Protein AF-0000000068150996 (afdb_homodimer)

pLDDT: mean 96.33, std 5.14, range [52.41, 98.94]

Secondary structure (DSSP, 8-state):
---PPPPHHHHHHHHHTTT-SEETT--SPPP-BHHHHHTT--HHHHHHHHT-B-S---TT--HHHHHHHHTTSSS--GGGEEEESSHHHHHHHHHHHH--TT-EEEEEES--HHHHHHHHHHSSEEEEEE--GGGTT---HHHHHHH--TTEEEEEEESS-TTT-----HHHHHHHHHHHHHHT-EEEEE-TTTT--SSGGGPPPPHHHHSTTEEEEEESSSTT--GGG--EEEEES-HHHHHHHHHHHTTTTSS--HHHHHHHHHHHHTHHHHHHHHHHHHHHHHHHHHHHHHHTTTTEE----SSSSEEEEEE-SSS-HHHHHHHHHHHH-EE-EEGGGG--SSS---SSEEEEE--STTHHHHHHHHHHHHHHHHH-/---PPPPHHHHHHHHHTTT-SEETT--SPPP-BHHHHHTT--HHHHHHHHT-B-S---TT--HHHHHHHHTTSSS--GGGEEEESSHHHHHHHHHHHH--TT-EEEEEES--HHHHHHHHHHSSEEEEEE--GGGTT---HHHHHHH--TTEEEEEEESS-TTT-----HHHHHHHHHHHHHHT-EEEEE-TTTT--SSGGGPPPPHHHHSTTEEEEEESSSTT--GGG--EEEEES-HHHHHHHHHHHTTTTSS--HHHHHHHHHHHHTHHHHHHHHHHHHHHHHHHHHHHHHHTTTTEE----SSSSEEEEEE-SSS-HHHHHHHHHHHH-EE-EEGGGG--SSS---SSEEEEE--STTHHHHHHHHHHHHHHHHH-

InterPro domains:
  IPR004839 Aminotransferase, class I/classII, large domain [PF00155] (52-358)
  IPR015421 Pyridoxal phosphate-dependent transferase, major domain [G3DSA:3.40.640.10] (55-272)
  IPR015422 Pyridoxal phosphate-dependent transferase, small domain [G3DSA:3.90.1150.10] (22-368)
  IPR015424 Pyridoxal phosphate-dependent transferase [SSF53383] (42-375)

Organism: Rhizobium meliloti (strain 1021) (NCBI:txid266834)

Sequence (760 aa):
MTTLPAFRLETHFSRWEFTARHHMTASDSETMSMAELLSLADEADRDAWERLTLGYTETHGAPALRKAIAATYEGLEPEDILCFAGAEEGLYCAMLALLGPEDHAIVTVPNYQSMETLPVTIAASVSGVALRPENNWQLDIADVQSALQPNTKLIAVNFPNNPTGAVAEPSVFRALAALCAERGIHLFSDEVYRGLERDEEKRLPQAAELFDRGISLNVMSKAYGLPGLRIGWIACRDHALLQRMEGMKHYLSICNSRPSEVLATIALKSRHRILERNRALCTRNLEKLGAFFAEFADLYEWQAPDGGCVGFARYHGPGSVEEHCRRLVEESGVLLLPSSLFVSDLLPVAQDRFRVGFGRRNIEEGLEAWRNHLRRARVRMTTLPAFRLETHFSRWEFTARHHMTASDSETMSMAELLSLADEADRDAWERLTLGYTETHGAPALRKAIAATYEGLEPEDILCFAGAEEGLYCAMLALLGPEDHAIVTVPNYQSMETLPVTIAASVSGVALRPENNWQLDIADVQSALQPNTKLIAVNFPNNPTGAVAEPSVFRALAALCAERGIHLFSDEVYRGLERDEEKRLPQAAELFDRGISLNVMSKAYGLPGLRIGWIACRDHALLQRMEGMKHYLSICNSRPSEVLATIALKSRHRILERNRALCTRNLEKLGAFFAEFADLYEWQAPDGGCVGFARYHGPGSVEEHCRRLVEESGVLLLPSSLFVSDLLPVAQDRFRVGFGRRNIEEGLEAWRNHLRRARVR

Foldseek 3Di:
DDDFDDQLVVVQCVVQVVLFPAEQADQAFAADDLVVLLVLFDPVLVVCLVPPDFDDDALQAHQLLLQLVQVVAPPAHSLQKRKDLALLLVLLLLLVLQAAAAAEEEEEPLARPSNARSNPVGYVYYAYFYQDVVVLREGDVVSVVVRDDLRHAEYEYEPVGVAALAFYAQVSVLVVLVVCQVSVHAYHYEDAFQLQFLDPNSRHHQQQRRDQRYKYKYGCCHLLVCSVLSMIMIGGNPSVSVVSSSVVCVVPVSHGGRSSSSSSSSCSVVVVVSNVVQNVQLVVLLVVVVVLCVVVVVFKDDDDRRGGFKRKIFGPDPDWPVVVQVCLSNPQSQHWAFCVSRADPRDGDDRRIIMGGRNYNPVVVNSVSVVVVVVVVVVD/DDDFDDQLVVVQCVVQVVLFPAEQADQAFAADDLVVLLVLFDPVLVVCLVPPDFDDDALQAHQLLLQLVQVVAPPAHSLQKRKDLALLLVLLLLLVLQAAAAAEEEEEPLARPSNARSNPVGYVYYAYQYQDVVVLREGDVVSVVVRDDLRHAEYEYEPVGVAALAFYAQVSVLVVLVVCQVSVHAYHYEDAFQLQFLDPNSRHHQQQRRDQRYKYKYGCCHLLVCSVLSMIMIGHNPSVSVVSSSVVCVVPVSHGGRSSSSSSSSCSVVVVVSNVVQNVQLVVLLVVVVVLCVVVVVFKDDDDRRGGFKRKIFGPDPDWPVVVQVCLSNPQSQHWAFCVSRADPRDGDDRRIIMGGRNHNPVVVNSVSVVVVVVVVVVD

Structure (mmCIF, N/CA/C/O backbone):
data_AF-0000000068150996-model_v1
#
loop_
_entity.id
_entity.type
_entity.pdbx_description
1 polymer Aminotransferase
#
loop_
_atom_site.group_PDB
_atom_site.id
_atom_site.type_symbol
_atom_site.label_atom_id
_atom_site.label_alt_id
_atom_site.label_comp_id
_atom_site.label_asym_id
_atom_site.label_entity_id
_atom_site.label_seq_id
_atom_site.pdbx_PDB_ins_code
_atom_site.Cartn_x
_atom_site.Cartn_y
_atom_site.Cartn_z
_atom_site.occupancy
_atom_site.B_iso_or_equiv
_atom_site.auth_seq_id
_atom_site.auth_comp_id
_atom_site.auth_asym_id
_atom_site.auth_atom_id
_atom_site.pdbx_PDB_model_num
ATOM 1 N N . MET A 1 1 ? 17.938 2.342 -7.613 1 52.41 1 MET A N 1
ATOM 2 C CA . MET A 1 1 ? 16.906 2.834 -6.699 1 52.41 1 MET A CA 1
ATOM 3 C C . MET A 1 1 ? 17.422 2.879 -5.266 1 52.41 1 MET A C 1
ATOM 5 O O . MET A 1 1 ? 17.891 1.867 -4.742 1 52.41 1 MET A O 1
ATOM 9 N N . THR A 1 2 ? 17.891 4.109 -4.828 1 56.44 2 THR A N 1
ATOM 10 C CA . THR A 1 2 ? 18.594 4.406 -3.584 1 56.44 2 THR A CA 1
ATOM 11 C C . THR A 1 2 ? 17.688 4.191 -2.383 1 56.44 2 THR A C 1
ATOM 13 O O . THR A 1 2 ? 16.469 4.289 -2.502 1 56.44 2 THR A O 1
ATOM 16 N N . THR A 1 3 ? 18.141 3.527 -1.452 1 69.75 3 THR A N 1
ATOM 17 C CA . THR A 1 3 ? 17.547 3.389 -0.133 1 69.75 3 THR A CA 1
ATOM 18 C C . THR A 1 3 ? 17.125 4.75 0.421 1 69.75 3 THR A C 1
ATOM 20 O O . THR A 1 3 ? 17.922 5.699 0.395 1 69.75 3 THR A O 1
ATOM 23 N N . LEU A 1 4 ? 15.852 5.008 0.543 1 82.94 4 LEU A N 1
ATOM 24 C CA . LEU A 1 4 ? 15.328 6.23 1.143 1 82.94 4 LEU A CA 1
ATOM 25 C C . LEU A 1 4 ? 15.719 6.328 2.613 1 82.94 4 LEU A C 1
ATOM 27 O O . LEU A 1 4 ? 15.82 5.309 3.301 1 82.94 4 LEU A O 1
ATOM 31 N N . PRO A 1 5 ? 16.047 7.527 3.074 1 84.38 5 PRO A N 1
ATOM 32 C CA . PRO A 1 5 ? 16.391 7.672 4.492 1 84.38 5 PRO A CA 1
ATOM 33 C C . PRO A 1 5 ? 15.242 7.266 5.418 1 84.38 5 PRO A C 1
ATOM 35 O O . PRO A 1 5 ? 14.078 7.266 5.004 1 84.38 5 PRO A O 1
ATOM 38 N N . ALA A 1 6 ? 15.562 7.035 6.672 1 84.19 6 ALA A N 1
ATOM 39 C CA . ALA A 1 6 ? 14.578 6.68 7.688 1 84.19 6 ALA A CA 1
ATOM 40 C C . ALA A 1 6 ? 13.633 7.844 7.969 1 84.19 6 ALA A C 1
ATOM 42 O O . ALA A 1 6 ? 14.031 9.008 7.895 1 84.19 6 ALA A O 1
ATOM 43 N N . PHE A 1 7 ? 12.414 7.488 8.227 1 85.06 7 PHE A N 1
ATOM 44 C CA . PHE A 1 7 ? 11.461 8.5 8.664 1 85.06 7 PHE A CA 1
ATOM 45 C C . PHE A 1 7 ? 11.75 8.938 10.094 1 85.06 7 PHE A C 1
ATOM 47 O O . PHE A 1 7 ? 11.664 8.133 11.023 1 85.06 7 PHE A O 1
ATOM 54 N N . ARG A 1 8 ? 11.992 10.164 10.273 1 83.69 8 ARG A N 1
ATOM 55 C CA . ARG A 1 8 ? 12.406 10.703 11.562 1 83.69 8 ARG A CA 1
ATOM 56 C C . ARG A 1 8 ? 11.312 10.516 12.609 1 83.69 8 ARG A C 1
ATOM 58 O O . ARG A 1 8 ? 11.602 10.195 13.766 1 83.69 8 ARG A O 1
ATOM 65 N N . LEU A 1 9 ? 10.078 10.742 12.227 1 83.06 9 LEU A N 1
ATOM 66 C CA . LEU A 1 9 ? 8.961 10.609 13.156 1 83.06 9 LEU A CA 1
ATOM 67 C C . LEU A 1 9 ? 8.883 9.195 13.719 1 83.06 9 LEU A C 1
ATOM 69 O O . LEU A 1 9 ? 8.664 9.008 14.914 1 83.06 9 LEU A O 1
ATOM 73 N N . GLU A 1 10 ? 9.07 8.258 12.836 1 82.19 10 GLU A N 1
ATOM 74 C CA . GLU A 1 10 ? 8.977 6.867 13.273 1 82.19 10 GLU A CA 1
ATOM 75 C C . GLU A 1 10 ? 10.117 6.508 14.219 1 82.19 10 GLU A C 1
ATOM 77 O O . GLU A 1 10 ? 9.914 5.777 15.195 1 82.19 10 GLU A O 1
ATOM 82 N N . THR A 1 11 ? 11.281 6.984 13.938 1 82.56 11 THR A N 1
ATOM 83 C CA . THR A 1 11 ? 12.414 6.781 14.828 1 82.56 11 THR A CA 1
ATOM 84 C C . THR A 1 11 ? 12.156 7.41 16.188 1 82.56 11 THR A C 1
ATOM 86 O O . THR A 1 11 ? 12.477 6.824 17.219 1 82.56 11 THR A O 1
ATOM 89 N N . HIS A 1 12 ? 11.57 8.531 16.141 1 87.5 12 HIS A N 1
ATOM 90 C CA . HIS A 1 12 ? 11.242 9.25 17.359 1 87.5 12 HIS A CA 1
ATOM 91 C C . HIS A 1 12 ? 10.227 8.484 18.203 1 87.5 12 HIS A C 1
ATOM 93 O O . HIS A 1 12 ? 10.398 8.336 19.422 1 87.5 12 HIS A O 1
ATOM 99 N N . PHE A 1 13 ? 9.195 7.941 17.594 1 86.19 13 PHE A N 1
ATOM 100 C CA . PHE A 1 13 ? 8.164 7.191 18.297 1 86.19 13 PHE A CA 1
ATOM 101 C C . PHE A 1 13 ? 8.734 5.898 18.859 1 86.19 13 PHE A C 1
ATOM 103 O O . PHE A 1 13 ? 8.398 5.512 19.984 1 86.19 13 PHE A O 1
ATOM 110 N N . SER A 1 14 ? 9.539 5.242 18.109 1 83.06 14 SER A N 1
ATOM 111 C CA . SER A 1 14 ? 10.148 4.004 18.578 1 83.06 14 SER A CA 1
ATOM 112 C C . SER A 1 14 ? 11 4.238 19.812 1 83.06 14 SER A C 1
ATOM 114 O O . SER A 1 14 ? 11 3.416 20.734 1 83.06 14 SER A O 1
ATOM 116 N N . ARG A 1 15 ? 11.625 5.367 19.953 1 82.62 15 ARG A N 1
ATOM 117 C CA . ARG A 1 15 ? 12.508 5.711 21.062 1 82.62 15 ARG A CA 1
ATOM 118 C C . ARG A 1 15 ? 11.719 5.883 22.359 1 82.62 15 ARG A C 1
ATOM 120 O O . ARG A 1 15 ? 12.195 5.508 23.422 1 82.62 15 ARG A O 1
ATOM 127 N N . TRP A 1 16 ? 10.492 6.301 22.156 1 84.88 16 TRP A N 1
ATOM 128 C CA . TRP A 1 16 ? 9.797 6.738 23.359 1 84.88 16 TRP A CA 1
ATOM 129 C C . TRP A 1 16 ? 8.586 5.855 23.641 1 84.88 16 TRP A C 1
ATOM 131 O O . TRP A 1 16 ? 7.781 6.16 24.516 1 84.88 16 TRP A O 1
ATOM 141 N N . GLU A 1 17 ? 8.438 4.836 22.844 1 81.44 17 GLU A N 1
ATOM 142 C CA . GLU A 1 17 ? 7.262 3.969 22.859 1 81.44 17 GLU A CA 1
ATOM 143 C C . GLU A 1 17 ? 6.949 3.488 24.266 1 81.44 17 GLU A C 1
ATOM 145 O O . GLU A 1 17 ? 5.785 3.436 24.672 1 81.44 17 GLU A O 1
ATOM 150 N N . PHE A 1 18 ? 7.898 3.291 25.078 1 79.06 18 PHE A N 1
ATOM 151 C CA . PHE A 1 18 ? 7.656 2.678 26.391 1 79.06 18 PHE A CA 1
ATOM 152 C C . PHE A 1 18 ? 7.574 3.74 27.469 1 79.06 18 PHE A C 1
ATOM 154 O O . PHE A 1 18 ? 7.109 3.463 28.578 1 79.06 18 PHE A O 1
ATOM 161 N N . THR A 1 19 ? 7.898 4.945 27.125 1 86.12 19 THR A N 1
ATOM 162 C CA . THR A 1 19 ? 7.93 6.008 28.125 1 86.12 19 THR A CA 1
ATOM 163 C C . THR A 1 19 ? 6.746 6.957 27.938 1 86.12 19 THR A C 1
ATOM 165 O O . THR A 1 19 ? 6.281 7.566 28.906 1 86.12 19 THR A O 1
ATOM 168 N N . ALA A 1 20 ? 6.324 7.055 26.828 1 89.81 20 ALA A N 1
ATOM 169 C CA . ALA A 1 20 ? 5.266 8.008 26.5 1 89.81 20 ALA A CA 1
ATOM 170 C C . ALA A 1 20 ? 3.918 7.527 27.031 1 89.81 20 ALA A C 1
ATOM 172 O O . ALA A 1 20 ? 3.463 6.434 26.688 1 89.81 20 ALA A O 1
ATOM 173 N N . ARG A 1 21 ? 3.35 8.359 27.984 1 91.19 21 ARG A N 1
ATOM 174 C CA . ARG A 1 21 ? 2.031 8.062 28.531 1 91.19 21 ARG A CA 1
ATOM 175 C C . ARG A 1 21 ? 0.966 8.969 27.922 1 91.19 21 ARG A C 1
ATOM 177 O O . ARG A 1 21 ? -0.193 8.57 27.797 1 91.19 21 ARG A O 1
ATOM 184 N N . HIS A 1 22 ? 1.398 10.133 27.531 1 94.94 22 HIS A N 1
ATOM 185 C CA . HIS A 1 22 ? 0.528 11.148 26.953 1 94.94 22 HIS A CA 1
ATOM 186 C C . HIS A 1 22 ? 1.044 11.609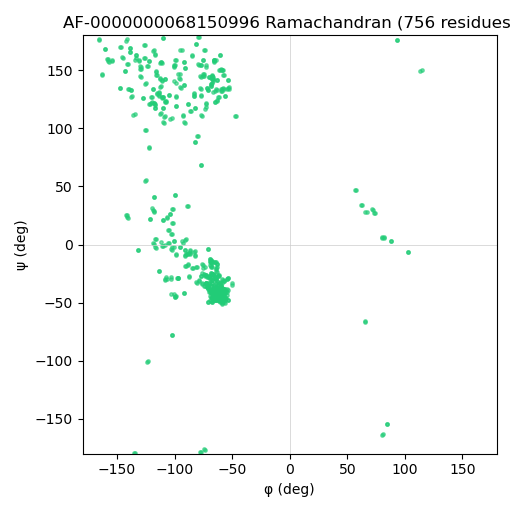 25.594 1 94.94 22 HIS A C 1
ATOM 188 O O . HIS A 1 22 ? 1.904 12.492 25.516 1 94.94 22 HIS A O 1
ATOM 194 N N . HIS A 1 23 ? 0.429 11.023 24.578 1 92.62 23 HIS A N 1
ATOM 195 C CA . HIS A 1 23 ? 0.836 11.336 23.203 1 92.62 23 HIS A CA 1
ATOM 196 C C . HIS A 1 23 ? 0.172 12.625 22.719 1 92.62 23 HIS A C 1
ATOM 198 O O . HIS A 1 23 ? -0.875 12.57 22.062 1 92.62 23 HIS A O 1
ATOM 204 N N . MET A 1 24 ? 0.804 13.656 22.984 1 96.25 24 MET A N 1
ATOM 205 C CA . MET A 1 24 ? 0.28 14.938 22.516 1 96.25 24 MET A CA 1
ATOM 206 C C . MET A 1 24 ? 0.791 15.266 21.125 1 96.25 24 MET A C 1
ATOM 208 O O . MET A 1 24 ? 1.068 16.422 20.812 1 96.25 24 MET A O 1
ATOM 212 N N . THR A 1 25 ? 0.996 14.188 20.297 1 95.12 25 THR A N 1
ATOM 213 C CA . THR A 1 25 ? 1.665 14.344 19.016 1 95.12 25 THR A CA 1
ATOM 214 C C . THR A 1 25 ? 0.722 14 17.859 1 95.12 25 THR A C 1
ATOM 216 O O . THR A 1 25 ? 1.092 14.109 16.688 1 95.12 25 THR A O 1
ATOM 219 N N . ALA A 1 26 ? -0.507 13.57 18.156 1 93.75 26 ALA A N 1
ATOM 220 C CA . ALA A 1 26 ? -1.388 13.016 17.125 1 93.75 26 ALA A CA 1
ATOM 221 C C . ALA A 1 26 ? -1.604 14.023 15.992 1 93.75 26 ALA A C 1
ATOM 223 O O . ALA A 1 26 ? -1.808 15.211 16.25 1 93.75 26 ALA A O 1
ATOM 224 N N . SER A 1 27 ? -1.477 13.461 14.758 1 96.31 27 SER A N 1
ATOM 225 C CA . SER A 1 27 ? -1.702 14.305 13.586 1 96.31 27 SER A CA 1
ATOM 226 C C . SER A 1 27 ? -3.047 14 12.938 1 96.31 27 SER A C 1
ATOM 228 O O . SER A 1 27 ? -3.355 14.516 11.859 1 96.31 27 SER A O 1
ATOM 230 N N . ASP A 1 28 ? -3.826 13.086 13.484 1 97.44 28 ASP A N 1
ATOM 231 C CA . ASP A 1 28 ? -5.16 12.742 12.992 1 97.44 28 ASP A CA 1
ATOM 232 C C . ASP A 1 28 ? -6.234 13.172 13.992 1 97.44 28 ASP A C 1
ATOM 234 O O . ASP A 1 28 ? -5.953 13.344 15.18 1 97.44 28 ASP A O 1
ATOM 238 N N . SER A 1 29 ? -7.441 13.344 13.469 1 98.12 29 SER A N 1
ATOM 239 C CA . SER A 1 29 ? -8.594 13.656 14.305 1 98.12 29 SER A CA 1
ATOM 240 C C . SER A 1 29 ? -9.062 12.43 15.086 1 98.12 29 SER A C 1
ATOM 242 O O . SER A 1 29 ? -8.633 11.305 14.797 1 98.12 29 SER A O 1
ATOM 244 N N . GLU A 1 30 ? -9.891 12.672 16.016 1 97.81 30 GLU A N 1
ATOM 245 C CA . GLU A 1 30 ? -10.461 11.617 16.844 1 97.81 30 GLU A CA 1
ATOM 246 C C . GLU A 1 30 ? -11.148 10.555 16 1 97.81 30 GLU A C 1
ATOM 248 O O . GLU A 1 30 ? -11.992 10.875 15.156 1 97.81 30 GLU A O 1
ATOM 253 N N . THR A 1 31 ? -10.766 9.352 16.25 1 98.12 31 THR A N 1
ATOM 254 C CA . THR A 1 31 ? -11.305 8.242 15.469 1 98.12 31 THR A CA 1
ATOM 255 C C . THR A 1 31 ? -12.68 7.836 15.992 1 98.12 31 THR A C 1
ATOM 257 O O . THR A 1 31 ? -13.219 8.469 16.906 1 98.12 31 THR A O 1
ATOM 260 N N . MET A 1 32 ? -13.328 6.973 15.305 1 98.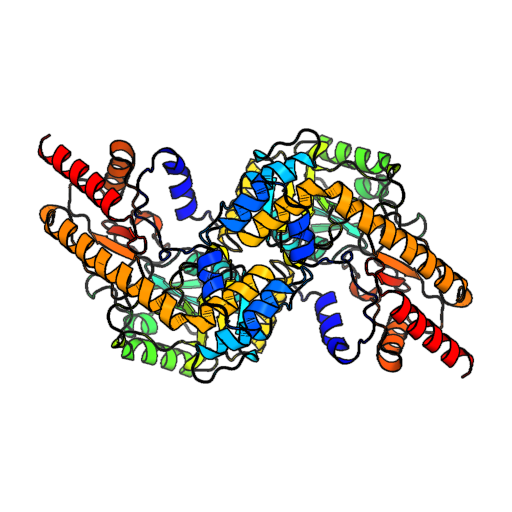25 32 MET A N 1
ATOM 261 C CA . MET A 1 32 ? -14.594 6.395 15.742 1 98.25 32 MET A CA 1
ATOM 262 C C . MET A 1 32 ? -14.594 4.883 15.555 1 98.25 32 MET A C 1
ATOM 264 O O . MET A 1 32 ? -13.703 4.328 14.906 1 98.25 32 MET A O 1
ATOM 268 N N . SER A 1 33 ? -15.508 4.23 16.203 1 98.5 33 SER A N 1
ATOM 269 C CA . SER A 1 33 ? -15.656 2.787 16.047 1 98.5 33 SER A CA 1
ATOM 270 C C . SER A 1 33 ? -16.266 2.439 14.68 1 98.5 33 SER A C 1
ATOM 272 O O . SER A 1 33 ? -16.938 3.268 14.07 1 98.5 33 SER A O 1
ATOM 274 N N . MET A 1 34 ? -15.945 1.271 14.227 1 98.62 34 MET A N 1
ATOM 275 C CA . MET A 1 34 ? -16.562 0.798 13 1 98.62 34 MET A CA 1
ATOM 276 C C . MET A 1 34 ? -18.078 0.796 13.117 1 98.62 34 MET A C 1
ATOM 278 O O . MET A 1 34 ? -18.781 1.158 12.172 1 98.62 34 MET A O 1
ATOM 282 N N . ALA A 1 35 ? -18.594 0.431 14.273 1 98.38 35 ALA A N 1
ATOM 283 C CA . ALA A 1 35 ? -20.031 0.411 14.516 1 98.38 35 ALA A CA 1
ATOM 284 C C . ALA A 1 35 ? -20.625 1.806 14.375 1 98.38 35 ALA A C 1
ATOM 286 O O . ALA A 1 35 ? -21.719 1.969 13.797 1 98.38 35 ALA A O 1
ATOM 287 N N . GLU A 1 36 ? -19.969 2.799 14.93 1 98.56 36 GLU A N 1
ATOM 288 C CA . GLU A 1 36 ? -20.422 4.184 14.812 1 98.56 36 GLU A CA 1
ATOM 289 C C . GLU A 1 36 ? -20.484 4.617 13.352 1 98.56 36 GLU A C 1
ATOM 291 O O . GLU A 1 36 ? -21.438 5.25 12.922 1 98.56 36 GLU A O 1
ATOM 296 N N . LEU A 1 37 ? -19.469 4.301 12.594 1 98.81 37 LEU A N 1
ATOM 297 C CA . LEU A 1 37 ? -19.453 4.68 11.188 1 98.81 37 LEU A CA 1
ATOM 298 C C . LEU A 1 37 ? -20.562 3.977 10.422 1 98.81 37 LEU A C 1
ATOM 300 O O . LEU A 1 37 ? -21.25 4.598 9.602 1 98.81 37 LEU A O 1
ATOM 304 N N . LEU A 1 38 ? -20.719 2.67 10.703 1 98.62 38 LEU A N 1
ATOM 305 C CA . LEU A 1 38 ? -21.734 1.884 10.016 1 98.62 38 LEU A CA 1
ATOM 306 C C . LEU A 1 38 ? -23.125 2.418 10.305 1 98.62 38 LEU A C 1
ATOM 308 O O . LEU A 1 38 ? -24.031 2.291 9.477 1 98.62 38 LEU A O 1
ATOM 312 N N . SER A 1 39 ? -23.312 3.049 11.445 1 98.56 39 SER A N 1
ATOM 313 C CA . SER A 1 39 ? -24.609 3.613 11.805 1 98.56 39 SER A CA 1
ATOM 314 C C . SER A 1 39 ? -24.969 4.793 10.914 1 98.56 39 SER A C 1
ATOM 316 O O . SER A 1 39 ? -26.125 5.211 10.867 1 98.56 39 SER A O 1
ATOM 318 N N . LEU A 1 40 ? -23.984 5.336 10.172 1 98.56 40 LEU A N 1
ATOM 319 C CA . LEU A 1 40 ? -24.219 6.473 9.281 1 98.56 40 LEU A CA 1
ATOM 320 C C . LEU A 1 40 ? -24.594 5.996 7.883 1 98.56 40 LEU A C 1
ATOM 322 O O . LEU A 1 40 ? -24.922 6.809 7.016 1 98.56 40 LEU A O 1
ATOM 326 N N . ALA A 1 41 ? -24.562 4.707 7.637 1 98.5 41 ALA A N 1
ATOM 327 C CA . ALA A 1 41 ? -24.766 4.148 6.305 1 98.5 41 ALA A CA 1
ATOM 328 C C . ALA A 1 41 ? -26.203 4.352 5.836 1 98.5 41 ALA A C 1
ATOM 330 O O . ALA A 1 41 ? -27.141 4.18 6.609 1 98.5 41 ALA A O 1
ATOM 331 N N . ASP A 1 42 ? -26.406 4.75 4.613 1 98.12 42 ASP A N 1
ATOM 332 C CA . ASP A 1 42 ? -27.734 4.68 4.02 1 98.12 42 ASP A CA 1
ATOM 333 C C . ASP A 1 42 ? -28.078 3.252 3.607 1 98.12 42 ASP A C 1
ATOM 335 O O . ASP A 1 42 ? -27.281 2.33 3.828 1 98.12 42 ASP A O 1
ATOM 339 N N . GLU A 1 43 ? -29.203 3.035 3.043 1 97.75 43 GLU A N 1
ATOM 340 C CA . GLU A 1 43 ? -29.688 1.689 2.75 1 97.75 43 GLU A CA 1
ATOM 341 C C . GLU A 1 43 ? -28.797 0.992 1.724 1 97.75 43 GLU A C 1
ATOM 343 O O . GLU A 1 43 ? -28.469 -0.188 1.877 1 97.75 43 GLU A O 1
ATOM 348 N N . ALA A 1 44 ? -28.422 1.708 0.717 1 97.31 44 ALA A N 1
ATOM 349 C CA . ALA A 1 44 ? -27.594 1.136 -0.339 1 97.31 44 ALA A CA 1
ATOM 350 C C . ALA A 1 44 ? -26.234 0.719 0.2 1 97.31 44 ALA A C 1
ATOM 352 O O . ALA A 1 44 ? -25.719 -0.341 -0.158 1 97.31 44 ALA A O 1
ATOM 353 N N . ASP A 1 45 ? -25.656 1.533 1.052 1 97.38 45 ASP A N 1
ATOM 354 C CA . ASP A 1 45 ? -24.344 1.243 1.614 1 97.38 45 ASP A CA 1
ATOM 355 C C . ASP A 1 45 ? -24.422 0.084 2.605 1 97.38 45 ASP A C 1
ATOM 357 O O . ASP A 1 45 ? -23.469 -0.705 2.713 1 97.38 45 ASP A O 1
ATOM 361 N N . ARG A 1 46 ? -25.484 0.025 3.357 1 97.62 46 ARG A N 1
ATOM 362 C CA . ARG A 1 46 ? -25.688 -1.097 4.27 1 97.62 46 ARG A CA 1
ATOM 363 C C . ARG A 1 46 ? -25.766 -2.414 3.506 1 97.62 46 ARG A C 1
ATOM 365 O O . ARG A 1 46 ? -25.172 -3.412 3.92 1 97.62 46 ARG A O 1
ATOM 372 N N . ASP A 1 47 ? -26.531 -2.385 2.469 1 97.88 47 ASP A N 1
ATOM 373 C CA . ASP A 1 47 ? -26.641 -3.572 1.628 1 97.88 47 ASP A CA 1
ATOM 374 C C . ASP A 1 47 ? -25.281 -3.967 1.055 1 97.88 47 ASP A C 1
ATOM 376 O O . ASP A 1 47 ? -24.922 -5.148 1.041 1 97.88 47 ASP A O 1
ATOM 380 N N . ALA A 1 48 ? -24.531 -2.982 0.564 1 97.5 48 ALA A N 1
ATOM 381 C CA . ALA A 1 48 ? -23.188 -3.227 0.033 1 97.5 48 ALA A CA 1
ATOM 382 C C . ALA A 1 48 ? -22.281 -3.844 1.094 1 97.5 48 ALA A C 1
ATOM 384 O O . ALA A 1 48 ? -21.484 -4.73 0.793 1 97.5 48 ALA A O 1
ATOM 385 N N . TRP A 1 49 ? -22.422 -3.352 2.311 1 98.25 49 TRP A N 1
ATOM 386 C CA . TRP A 1 49 ? -21.609 -3.852 3.42 1 98.25 49 TRP A CA 1
ATOM 387 C C . TRP A 1 49 ? -21.984 -5.293 3.758 1 98.25 49 TRP A C 1
ATOM 389 O O . TRP A 1 49 ? -21.109 -6.148 3.906 1 98.25 49 TRP A O 1
ATOM 399 N N . GLU A 1 50 ? -23.234 -5.566 3.848 1 97.44 50 GLU A N 1
ATOM 400 C CA . GLU A 1 50 ? -23.734 -6.871 4.273 1 97.44 50 GLU A CA 1
ATOM 401 C C . GLU A 1 50 ? -23.453 -7.938 3.217 1 97.44 50 GLU A C 1
ATOM 403 O O . GLU A 1 50 ? -23.266 -9.109 3.545 1 97.44 50 GLU A O 1
ATOM 408 N N . ARG A 1 51 ? -23.359 -7.559 1.983 1 97.56 51 ARG A N 1
ATOM 409 C CA . ARG A 1 51 ? -23.203 -8.516 0.892 1 97.56 51 ARG A CA 1
ATOM 410 C C . ARG A 1 51 ? -21.766 -8.5 0.366 1 97.56 51 ARG A C 1
ATOM 412 O O . ARG A 1 51 ? -21.469 -9.094 -0.672 1 97.56 51 ARG A O 1
ATOM 419 N N . LEU A 1 52 ? -20.969 -7.898 1.086 1 97.94 52 LEU A N 1
ATOM 420 C CA . LEU A 1 52 ? -19.594 -7.676 0.651 1 97.94 52 LEU A CA 1
ATOM 421 C C . LEU A 1 52 ? -18.859 -9 0.438 1 97.94 52 LEU A C 1
ATOM 423 O O . LEU A 1 52 ? -18.922 -9.891 1.288 1 97.94 52 LEU A O 1
ATOM 427 N N . THR A 1 53 ? -18.25 -9.164 -0.772 1 97.94 53 THR A N 1
ATOM 428 C CA . THR A 1 53 ? -17.359 -10.281 -1.049 1 97.94 53 THR A CA 1
ATOM 429 C C . THR A 1 53 ? -15.898 -9.836 -0.953 1 97.94 53 THR A C 1
ATOM 431 O O . THR A 1 53 ? -15.586 -8.664 -1.149 1 97.94 53 THR A O 1
ATOM 434 N N . LEU A 1 54 ? -15.039 -10.734 -0.637 1 98.5 54 LEU A N 1
ATOM 435 C CA . LEU A 1 54 ? -13.664 -10.375 -0.303 1 98.5 54 LEU A CA 1
ATOM 436 C C . LEU A 1 54 ? -12.734 -10.648 -1.479 1 98.5 54 LEU A C 1
ATOM 438 O O . LEU A 1 54 ? -11.586 -11.047 -1.283 1 98.5 54 LEU A O 1
ATOM 442 N N . GLY A 1 55 ? -13.258 -10.539 -2.748 1 97.06 55 GLY A N 1
ATOM 443 C CA . GLY A 1 55 ? -12.445 -10.578 -3.953 1 97.06 55 GLY A CA 1
ATOM 444 C C . GLY A 1 55 ? -11.742 -9.266 -4.246 1 97.06 55 GLY A C 1
ATOM 445 O O . GLY A 1 55 ? -11.898 -8.289 -3.502 1 97.06 55 GLY A O 1
ATOM 446 N N . TYR A 1 56 ? -10.953 -9.188 -5.312 1 93.44 56 TYR A N 1
ATOM 447 C CA . TYR A 1 56 ? -10.273 -7.973 -5.746 1 93.44 56 TYR A CA 1
ATOM 448 C C . TYR A 1 56 ? -11.273 -6.855 -6.023 1 93.44 56 TYR A C 1
ATOM 450 O O . TYR A 1 56 ? -12.422 -7.121 -6.387 1 93.44 56 TYR A O 1
ATOM 458 N N . THR A 1 57 ? -10.82 -5.668 -5.812 1 93.19 57 THR A N 1
ATOM 459 C CA . THR A 1 57 ? -11.539 -4.504 -6.32 1 93.19 57 THR A CA 1
ATOM 460 C C . THR A 1 57 ? -10.766 -3.844 -7.457 1 93.19 57 THR A C 1
ATOM 462 O O . THR A 1 57 ? -9.727 -4.348 -7.879 1 93.19 57 THR A O 1
ATOM 465 N N . GLU A 1 58 ? -11.336 -2.812 -8.023 1 94.19 58 GLU A N 1
ATOM 466 C CA . GLU A 1 58 ? -10.711 -2.125 -9.148 1 94.19 58 GLU A CA 1
ATOM 467 C C . GLU A 1 58 ? -9.477 -1.351 -8.703 1 94.19 58 GLU A C 1
ATOM 469 O O . GLU A 1 58 ? -9.461 -0.754 -7.621 1 94.19 58 GLU A O 1
ATOM 474 N N . THR A 1 59 ? -8.492 -1.309 -9.523 1 94.88 59 THR A N 1
ATOM 475 C CA . THR A 1 59 ? -7.211 -0.671 -9.227 1 94.88 59 THR A CA 1
ATOM 476 C C . THR A 1 59 ? -7.402 0.818 -8.945 1 94.88 59 THR A C 1
ATOM 478 O O . THR A 1 59 ? -6.727 1.386 -8.086 1 94.88 59 THR A O 1
ATOM 481 N N . HIS A 1 60 ? -8.344 1.499 -9.672 1 96.81 60 HIS A N 1
ATOM 482 C CA . HIS A 1 60 ? -8.578 2.928 -9.5 1 96.81 60 HIS A CA 1
ATOM 483 C C . HIS A 1 60 ? -9.367 3.209 -8.227 1 96.81 60 HIS A C 1
ATOM 485 O O . HIS A 1 60 ? -9.383 4.34 -7.734 1 96.81 60 HIS A O 1
ATOM 491 N N . GLY A 1 61 ? -9.977 2.264 -7.691 1 97.69 61 GLY A N 1
ATOM 492 C CA . GLY A 1 61 ? -10.977 2.371 -6.633 1 97.69 61 GLY A CA 1
ATOM 493 C C . GLY A 1 61 ? -12.367 1.96 -7.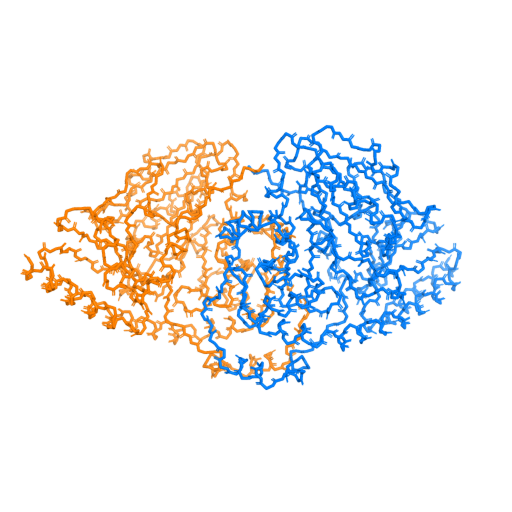078 1 97.69 61 GLY A C 1
ATOM 494 O O . GLY A 1 61 ? -12.711 2.098 -8.258 1 97.69 61 GLY A O 1
ATOM 495 N N . ALA A 1 62 ? -13.141 1.444 -6.191 1 97.44 62 ALA A N 1
ATOM 496 C CA . ALA A 1 62 ? -14.508 1.048 -6.508 1 97.44 62 ALA A CA 1
ATOM 497 C C . ALA A 1 62 ? -15.305 2.227 -7.059 1 97.44 62 ALA A C 1
ATOM 499 O O . ALA A 1 62 ? -15.117 3.367 -6.629 1 97.44 62 ALA A O 1
ATOM 500 N N . PRO A 1 63 ? -16.219 1.966 -7.984 1 97.5 63 PRO A N 1
ATOM 501 C CA . PRO A 1 63 ? -17 3.041 -8.594 1 97.5 63 PRO A CA 1
ATOM 502 C C . PRO A 1 63 ? -17.75 3.893 -7.559 1 97.5 63 PRO A C 1
ATOM 504 O O . PRO A 1 63 ? -17.719 5.121 -7.637 1 97.5 63 PRO A O 1
ATOM 507 N N . ALA A 1 64 ? -18.328 3.256 -6.57 1 98.12 64 ALA A N 1
ATOM 508 C CA . ALA A 1 64 ? -19.078 3.988 -5.543 1 98.12 64 ALA A CA 1
ATOM 509 C C . ALA A 1 64 ? -18.141 4.906 -4.754 1 98.12 64 ALA A C 1
ATOM 511 O O . ALA A 1 64 ? -18.516 6.031 -4.41 1 98.12 64 ALA A O 1
ATOM 512 N N . LEU A 1 65 ? -16.969 4.43 -4.473 1 98.69 65 LEU A N 1
ATOM 513 C CA . LEU A 1 65 ? -16 5.234 -3.736 1 98.69 65 LEU A CA 1
ATOM 514 C C . LEU A 1 65 ? -15.539 6.422 -4.57 1 98.69 65 LEU A C 1
ATOM 516 O O . LEU A 1 65 ? -15.492 7.551 -4.074 1 98.69 65 LEU A O 1
ATOM 520 N N . ARG A 1 66 ? -15.148 6.188 -5.824 1 98.81 66 ARG A N 1
ATOM 521 C CA . ARG A 1 66 ? -14.688 7.262 -6.691 1 98.81 66 ARG A CA 1
ATOM 522 C C . ARG A 1 66 ? -15.766 8.328 -6.875 1 98.81 66 ARG A C 1
ATOM 524 O O . ARG A 1 66 ? -15.469 9.516 -6.941 1 98.81 66 ARG A O 1
ATOM 531 N N . LYS A 1 67 ? -17.016 7.871 -6.965 1 98.75 67 LYS A N 1
ATOM 532 C CA . LYS A 1 67 ? -18.125 8.812 -7.059 1 98.75 67 LYS A CA 1
ATOM 533 C C . LYS A 1 67 ? -18.234 9.664 -5.797 1 98.75 67 LYS A C 1
ATOM 535 O O . LYS A 1 67 ? -18.406 10.883 -5.875 1 98.75 67 LYS A O 1
ATOM 540 N N . ALA A 1 68 ? -18.172 9.023 -4.641 1 98.88 68 ALA A N 1
ATOM 541 C CA . ALA A 1 68 ? -18.25 9.734 -3.371 1 98.88 68 ALA A CA 1
ATOM 542 C C . ALA A 1 68 ? -17.094 10.734 -3.238 1 98.88 68 ALA A C 1
ATOM 544 O O . ALA A 1 68 ? -17.281 11.844 -2.746 1 98.88 68 ALA A O 1
ATOM 545 N N . ILE A 1 69 ? -15.906 10.359 -3.697 1 98.94 69 ILE A N 1
ATOM 546 C CA . ILE A 1 69 ? -14.742 11.234 -3.643 1 98.94 69 ILE A CA 1
ATOM 547 C C . ILE A 1 69 ? -14.938 12.414 -4.598 1 98.94 69 ILE A C 1
ATOM 549 O O . ILE A 1 69 ? -14.711 13.57 -4.227 1 98.94 69 ILE A O 1
ATOM 553 N N . ALA A 1 70 ? -15.344 12.102 -5.824 1 98.88 70 ALA A N 1
ATOM 554 C CA . ALA A 1 70 ? -15.531 13.141 -6.828 1 98.88 70 ALA A CA 1
ATOM 555 C C . ALA A 1 70 ? -16.531 14.195 -6.344 1 98.88 70 ALA A C 1
ATOM 557 O O . ALA A 1 70 ? -16.375 15.383 -6.652 1 98.88 70 ALA A O 1
ATOM 558 N N . ALA A 1 71 ? -17.469 13.797 -5.562 1 98.75 71 ALA A N 1
ATOM 559 C CA . ALA A 1 71 ? -18.5 14.695 -5.055 1 98.75 71 ALA A CA 1
ATOM 560 C C . ALA A 1 71 ? -17.906 15.719 -4.086 1 98.75 71 ALA A C 1
ATOM 562 O O . ALA A 1 71 ? -18.562 16.719 -3.762 1 98.75 71 ALA A O 1
ATOM 563 N N . THR A 1 72 ? -16.719 15.516 -3.633 1 98.69 72 THR A N 1
ATOM 564 C CA . THR A 1 72 ? -16.078 16.469 -2.736 1 98.69 72 THR A CA 1
ATOM 565 C C . THR A 1 72 ? -15.359 17.562 -3.527 1 98.69 72 THR A C 1
ATOM 567 O O . THR A 1 72 ? -14.812 18.5 -2.947 1 98.69 72 THR A O 1
ATOM 570 N N . TYR A 1 73 ? -15.328 17.469 -4.801 1 98.75 73 TYR A N 1
ATOM 571 C CA . TYR A 1 73 ? -14.672 18.438 -5.684 1 98.75 73 TYR A CA 1
ATOM 572 C C . TYR A 1 73 ? -15.688 19.125 -6.582 1 98.75 73 TYR A C 1
ATOM 574 O O . TYR A 1 73 ? -16.672 18.531 -6.996 1 98.75 73 TYR A O 1
ATOM 582 N N . GLU A 1 74 ? -15.398 20.391 -6.863 1 98.06 74 GLU A N 1
ATOM 583 C CA . GLU A 1 74 ? -16.188 21.094 -7.867 1 98.06 74 GLU A CA 1
ATOM 584 C C . GLU A 1 74 ? -15.688 20.781 -9.273 1 98.06 74 GLU A C 1
ATOM 586 O O . GLU A 1 74 ? -14.516 21.016 -9.586 1 98.06 74 GLU A O 1
ATOM 591 N N . GLY A 1 75 ? -16.531 20.188 -10.062 1 97.69 75 GLY A N 1
ATOM 592 C CA . GLY A 1 75 ? -16.234 20.047 -11.477 1 97.69 75 GLY A CA 1
ATOM 593 C C . GLY A 1 75 ? -15.453 18.797 -11.812 1 97.69 75 GLY A C 1
ATOM 594 O O . GLY A 1 75 ? -15.031 18.594 -12.953 1 97.69 75 GLY A O 1
ATOM 595 N N . LEU A 1 76 ? -15.18 17.938 -10.836 1 98.5 76 LEU A N 1
ATOM 596 C CA . LEU A 1 76 ? -14.461 16.703 -11.133 1 98.5 76 LEU A CA 1
ATOM 597 C C . LEU A 1 76 ? -15.422 15.523 -11.219 1 98.5 76 LEU A C 1
ATOM 599 O O . LEU A 1 76 ? -16.531 15.586 -10.688 1 98.5 76 LEU A O 1
ATOM 603 N N . GLU A 1 77 ? -15.016 14.531 -11.953 1 98.62 77 GLU A N 1
ATOM 604 C CA . GLU A 1 77 ? -15.758 13.289 -12.164 1 98.62 77 GLU A CA 1
ATOM 605 C C . GLU A 1 77 ? -14.992 12.094 -11.609 1 98.62 77 GLU A C 1
ATOM 607 O O . GLU A 1 77 ? -13.797 12.195 -11.32 1 98.62 77 GLU A O 1
ATOM 612 N N . PRO A 1 78 ? -15.695 10.984 -11.445 1 98.69 78 PRO A N 1
ATOM 613 C CA . PRO A 1 78 ? -15.031 9.797 -10.906 1 98.69 78 PRO A CA 1
ATOM 614 C C . PRO A 1 78 ? -13.781 9.414 -11.695 1 98.69 78 PRO A C 1
ATOM 616 O O . PRO A 1 78 ? -12.82 8.883 -11.125 1 98.69 78 PRO A O 1
ATOM 619 N N . GLU A 1 79 ? -13.703 9.711 -12.977 1 98.12 79 GLU A N 1
ATOM 620 C CA . GLU A 1 79 ? -12.562 9.375 -13.82 1 98.12 79 GLU A CA 1
ATOM 621 C C . GLU A 1 79 ? -11.336 10.188 -13.438 1 98.12 79 GLU A C 1
ATOM 623 O O . GLU A 1 79 ? -10.211 9.852 -13.828 1 98.12 79 GLU A O 1
ATOM 628 N N . ASP A 1 80 ? -11.531 11.266 -12.625 1 98.81 80 ASP A N 1
ATOM 629 C CA . ASP A 1 80 ? -10.445 12.141 -12.203 1 98.81 80 ASP A CA 1
ATOM 630 C C . ASP A 1 80 ? -9.828 11.656 -10.891 1 98.81 80 ASP A C 1
ATOM 632 O O . ASP A 1 80 ? -8.961 12.32 -10.32 1 98.81 80 ASP A O 1
ATOM 636 N N . ILE A 1 81 ? -10.336 10.477 -10.414 1 98.88 81 ILE A N 1
ATOM 637 C CA . ILE A 1 81 ? -9.953 10.031 -9.078 1 98.88 81 ILE A CA 1
ATOM 638 C C . ILE A 1 81 ? -9.156 8.734 -9.172 1 98.88 81 ILE A C 1
ATOM 640 O O . ILE A 1 81 ? -9.57 7.789 -9.859 1 98.88 81 ILE A O 1
ATOM 644 N N . LEU A 1 82 ? -8.008 8.648 -8.539 1 98.81 82 LEU A N 1
ATOM 645 C CA . LEU A 1 82 ? -7.246 7.426 -8.32 1 98.81 82 LEU A CA 1
ATOM 646 C C . LEU A 1 82 ? -7.023 7.18 -6.832 1 98.81 82 LEU A C 1
ATOM 648 O O . LEU A 1 82 ? -6.48 8.039 -6.133 1 98.81 82 LEU A O 1
ATOM 652 N N . CYS A 1 83 ? -7.492 6.047 -6.352 1 98.81 83 CYS A N 1
ATOM 653 C CA . CYS A 1 83 ? -7.41 5.734 -4.93 1 98.81 83 CYS A CA 1
ATOM 654 C C . CYS A 1 83 ? -6.125 4.98 -4.609 1 98.81 83 CYS A C 1
ATOM 656 O O . CYS A 1 83 ? -5.598 4.258 -5.457 1 98.81 83 CYS A O 1
ATOM 658 N N . PHE A 1 84 ? -5.637 5.125 -3.4 1 98.62 84 PHE A N 1
ATOM 659 C CA . PHE A 1 84 ? -4.391 4.527 -2.926 1 98.62 84 PHE A CA 1
ATOM 660 C C . PHE A 1 84 ? -4.555 3.994 -1.508 1 98.62 84 PHE A C 1
ATOM 662 O O . PHE A 1 84 ? -5.539 4.301 -0.832 1 98.62 84 PHE A O 1
ATOM 669 N N . ALA A 1 85 ? -3.574 3.168 -1.085 1 98 85 ALA A N 1
ATOM 670 C CA . ALA A 1 85 ? -3.49 2.703 0.297 1 98 85 ALA A CA 1
ATOM 671 C C . ALA A 1 85 ? -2.939 3.793 1.21 1 98 85 ALA A C 1
ATOM 673 O O . ALA A 1 85 ? -1.852 3.65 1.773 1 98 85 ALA A O 1
ATOM 674 N N . GLY A 1 86 ? -3.725 4.844 1.396 1 97.88 86 GLY A N 1
ATOM 675 C CA . GLY A 1 86 ? -3.314 6.008 2.168 1 97.88 86 GLY A CA 1
ATOM 676 C C . GLY A 1 86 ? -2.701 7.102 1.316 1 97.88 86 GLY A C 1
ATOM 677 O O . GLY A 1 86 ? -2.479 6.914 0.119 1 97.88 86 GLY A O 1
ATOM 678 N N . ALA A 1 87 ? -2.383 8.234 1.94 1 98.19 87 ALA A N 1
ATOM 679 C CA . ALA A 1 87 ? -1.85 9.398 1.237 1 98.19 87 ALA A CA 1
ATOM 680 C C . ALA A 1 87 ? -0.382 9.188 0.872 1 98.19 87 ALA A C 1
ATOM 682 O O . ALA A 1 87 ? 0.078 9.664 -0.168 1 98.19 87 ALA A O 1
ATOM 683 N N . GLU A 1 88 ? 0.365 8.477 1.716 1 97.56 88 GLU A N 1
ATOM 684 C CA . GLU A 1 88 ? 1.794 8.281 1.489 1 97.56 88 GLU A CA 1
ATOM 685 C C . GLU A 1 88 ? 2.051 7.559 0.168 1 97.56 88 GLU A C 1
ATOM 687 O O . GLU A 1 88 ? 2.975 7.91 -0.568 1 97.56 88 GLU A O 1
ATOM 692 N N . GLU A 1 89 ? 1.216 6.543 -0.107 1 98.12 89 GLU A N 1
ATOM 693 C CA . GLU A 1 89 ? 1.378 5.832 -1.372 1 98.12 89 GLU A CA 1
ATOM 694 C C . GLU A 1 89 ? 1.094 6.746 -2.559 1 98.12 89 GLU A C 1
ATOM 696 O O . GLU A 1 89 ? 1.782 6.68 -3.58 1 98.12 89 GLU A O 1
ATOM 701 N N . GLY A 1 90 ? 0.038 7.57 -2.461 1 98.38 90 GLY A N 1
ATOM 702 C CA . GLY A 1 90 ? -0.261 8.539 -3.504 1 98.38 90 GLY A CA 1
ATOM 703 C C . GLY A 1 90 ? 0.864 9.531 -3.738 1 98.38 90 GLY A C 1
ATOM 704 O O . GLY A 1 90 ? 1.209 9.82 -4.887 1 98.38 90 GLY A O 1
ATOM 705 N N . LEU A 1 91 ? 1.414 10.039 -2.631 1 98.44 91 LEU A N 1
ATOM 706 C CA . LEU A 1 91 ? 2.545 10.953 -2.713 1 98.44 91 LEU A CA 1
ATOM 707 C C . LEU A 1 91 ? 3.74 10.289 -3.383 1 98.44 91 LEU A C 1
ATOM 709 O O . LEU A 1 91 ? 4.367 10.875 -4.27 1 98.44 91 LEU A O 1
ATOM 713 N N . TYR A 1 92 ? 4.031 9.07 -3.006 1 97.69 92 TYR A N 1
ATOM 714 C CA . TYR A 1 92 ? 5.133 8.305 -3.568 1 97.69 92 TYR A CA 1
ATOM 715 C C . TYR A 1 92 ? 4.969 8.141 -5.074 1 97.69 92 TYR A C 1
ATOM 717 O O . TYR A 1 92 ? 5.883 8.453 -5.844 1 97.69 92 TYR A O 1
ATOM 725 N N . CYS A 1 93 ? 3.797 7.688 -5.504 1 97.5 93 CYS A N 1
ATOM 726 C CA . CYS A 1 93 ? 3.514 7.453 -6.914 1 97.5 93 CYS A CA 1
ATOM 727 C C . CYS A 1 93 ? 3.539 8.758 -7.703 1 97.5 93 CYS A C 1
ATOM 729 O O . CYS A 1 93 ? 4.055 8.805 -8.82 1 97.5 93 CYS A O 1
ATOM 731 N N . ALA A 1 94 ? 3.016 9.797 -7.121 1 98.12 94 ALA A N 1
ATOM 732 C CA . ALA A 1 94 ? 2.969 11.086 -7.805 1 98.12 94 ALA A CA 1
ATOM 733 C C . ALA A 1 94 ? 4.375 11.617 -8.07 1 98.12 94 ALA A C 1
ATOM 735 O O . ALA A 1 94 ? 4.68 12.055 -9.18 1 98.12 94 ALA A O 1
ATOM 736 N N . MET A 1 95 ? 5.258 11.602 -7.094 1 97.69 95 MET A N 1
ATOM 737 C CA . MET A 1 95 ? 6.609 12.133 -7.254 1 97.69 95 MET A CA 1
ATOM 738 C C . MET A 1 95 ? 7.375 11.352 -8.32 1 97.69 95 MET A C 1
ATOM 740 O O . MET A 1 95 ? 8.055 11.938 -9.164 1 97.69 95 MET A O 1
ATOM 744 N N . LEU A 1 96 ? 7.184 10.031 -8.297 1 95.75 96 LEU A N 1
ATOM 745 C CA . LEU A 1 96 ? 7.875 9.195 -9.273 1 95.75 96 LEU A CA 1
ATOM 746 C C . LEU A 1 96 ? 7.348 9.453 -10.688 1 95.75 96 LEU A C 1
ATOM 748 O O . LEU A 1 96 ? 8.094 9.375 -11.656 1 95.75 96 LEU A O 1
ATOM 752 N N . ALA A 1 97 ? 6.066 9.703 -10.766 1 96.56 97 ALA A N 1
ATOM 753 C CA . ALA A 1 97 ? 5.441 9.898 -12.07 1 96.56 97 ALA A CA 1
ATOM 754 C C . ALA A 1 97 ? 5.754 11.289 -12.625 1 96.56 97 ALA A C 1
ATOM 756 O O . ALA A 1 97 ? 5.797 11.484 -13.844 1 96.56 97 ALA A O 1
ATOM 757 N N . LEU A 1 98 ? 6 12.25 -11.781 1 97.06 98 LEU A N 1
ATOM 758 C CA . LEU A 1 98 ? 6.078 13.648 -12.188 1 97.06 98 LEU A CA 1
ATOM 759 C C . LEU A 1 98 ? 7.527 14.07 -12.406 1 97.06 98 LEU A C 1
ATOM 761 O O . LEU A 1 98 ? 7.805 14.969 -13.203 1 97.06 98 LEU A O 1
ATOM 765 N N . LEU A 1 99 ? 8.5 13.43 -11.68 1 97.25 99 LEU A N 1
ATOM 766 C CA . LEU A 1 99 ? 9.859 13.953 -11.656 1 97.25 99 LEU A CA 1
ATOM 767 C C . LEU A 1 99 ? 10.828 12.969 -12.297 1 97.25 99 LEU A C 1
ATOM 769 O O . LEU A 1 99 ? 10.594 11.758 -12.289 1 97.25 99 LEU A O 1
ATOM 773 N N . GLY A 1 100 ? 11.852 13.453 -12.891 1 95.5 100 GLY A N 1
ATOM 774 C CA . GLY A 1 100 ? 12.992 12.711 -13.406 1 95.5 100 GLY A CA 1
ATOM 775 C C . GLY A 1 100 ? 14.32 13.352 -13.062 1 95.5 100 GLY A C 1
ATOM 776 O O . GLY A 1 100 ? 14.367 14.398 -12.422 1 95.5 100 GLY A O 1
ATOM 777 N N . PRO A 1 101 ? 15.375 12.75 -13.492 1 94.75 101 PRO A N 1
ATOM 778 C CA . PRO A 1 101 ? 16.719 13.164 -13.078 1 94.75 101 PRO A CA 1
ATOM 779 C C . PRO A 1 101 ? 17.141 14.508 -13.68 1 94.75 101 PRO A C 1
ATOM 781 O O . PRO A 1 101 ? 18.188 15.047 -13.312 1 94.75 101 PRO A O 1
ATOM 784 N N . GLU A 1 102 ? 16.359 15.117 -14.539 1 97.19 102 GLU A N 1
ATOM 785 C CA . GLU A 1 102 ? 16.719 16.391 -15.133 1 97.19 102 GLU A CA 1
ATOM 786 C C . GLU A 1 102 ? 15.812 17.516 -14.617 1 97.19 102 GLU A C 1
ATOM 788 O O . GLU A 1 102 ? 16 18.688 -14.961 1 97.19 102 GLU A O 1
ATOM 793 N N . ASP A 1 103 ? 14.906 17.156 -13.797 1 98.12 103 ASP A N 1
ATOM 794 C CA . ASP A 1 103 ? 13.859 18.094 -13.414 1 98.12 103 ASP A CA 1
ATOM 795 C C . ASP A 1 103 ? 14.25 18.875 -12.156 1 98.12 103 ASP A C 1
ATOM 797 O O . ASP A 1 103 ? 15.164 18.469 -11.43 1 98.12 103 ASP A O 1
ATOM 801 N N . HIS A 1 104 ? 13.633 20.031 -12 1 98.81 104 HIS A N 1
ATOM 802 C CA . HIS A 1 104 ? 13.688 20.859 -10.797 1 98.81 104 HIS A CA 1
ATOM 803 C C . HIS A 1 104 ? 12.336 20.922 -10.102 1 98.81 104 HIS A C 1
ATOM 805 O O . HIS A 1 104 ? 11.297 21 -10.766 1 98.81 104 HIS A O 1
ATOM 811 N N . ALA A 1 105 ? 12.289 20.781 -8.805 1 98.81 105 ALA A N 1
ATOM 812 C CA . ALA A 1 105 ? 11.078 20.891 -8 1 98.81 105 ALA A CA 1
ATOM 813 C C . ALA A 1 105 ? 11.227 21.953 -6.918 1 98.81 105 ALA A C 1
ATOM 815 O O . ALA A 1 105 ? 12.344 22.297 -6.527 1 98.81 105 ALA A O 1
ATOM 816 N N . ILE A 1 106 ? 10.109 22.516 -6.512 1 98.94 106 ILE A N 1
ATOM 817 C CA . ILE A 1 106 ? 10.039 23.453 -5.395 1 98.94 106 ILE A CA 1
ATOM 818 C C . ILE A 1 106 ? 9.125 22.875 -4.309 1 98.94 106 ILE A C 1
ATOM 820 O O . ILE A 1 106 ? 8.039 22.375 -4.605 1 98.94 106 ILE A O 1
ATOM 824 N N . VAL A 1 107 ? 9.539 22.906 -3.018 1 98.81 107 VAL A N 1
ATOM 825 C CA . VAL A 1 107 ? 8.719 22.453 -1.899 1 98.81 107 VAL A CA 1
ATOM 826 C C . VAL A 1 107 ? 8.688 23.531 -0.815 1 98.81 107 VAL A C 1
ATOM 828 O O . VAL A 1 107 ? 9.617 24.344 -0.705 1 98.81 107 VAL A O 1
ATOM 831 N N . THR A 1 108 ? 7.656 23.578 -0.046 1 98.5 108 THR A N 1
ATOM 832 C CA . THR A 1 108 ? 7.602 24.469 1.112 1 98.5 108 THR A CA 1
ATOM 833 C C . THR A 1 108 ? 8.422 23.891 2.266 1 98.5 108 THR A C 1
ATOM 835 O O . THR A 1 108 ? 8.586 22.672 2.379 1 98.5 108 THR A O 1
ATOM 838 N N . VAL A 1 109 ? 8.898 24.781 3.16 1 98.44 109 VAL A N 1
ATOM 839 C CA . VAL A 1 109 ? 9.664 24.422 4.352 1 98.44 109 VAL A CA 1
ATOM 840 C C . VAL A 1 109 ? 9.188 25.25 5.539 1 98.44 109 VAL A C 1
ATOM 842 O O . VAL A 1 109 ? 9.164 26.484 5.469 1 98.44 109 VAL A O 1
ATOM 845 N N . PRO A 1 110 ? 8.82 24.703 6.672 1 97.44 110 PRO A N 1
ATOM 846 C CA . PRO A 1 110 ? 8.906 23.281 6.98 1 97.44 110 PRO A CA 1
ATOM 847 C C . PRO A 1 110 ? 7.816 22.469 6.293 1 97.44 110 PRO A C 1
ATOM 849 O O . PRO A 1 110 ? 6.848 23.031 5.781 1 97.44 110 PRO A O 1
ATOM 852 N N . ASN A 1 111 ? 8.078 21.203 6.168 1 96.38 111 ASN A N 1
ATOM 853 C CA . ASN A 1 111 ? 7.145 20.281 5.527 1 96.38 111 ASN A CA 1
ATOM 854 C C . ASN A 1 111 ? 7.207 18.891 6.148 1 96.38 111 ASN A C 1
ATOM 856 O O . ASN A 1 111 ? 8 18.656 7.059 1 96.38 111 ASN A O 1
ATOM 860 N N . TYR A 1 112 ? 6.246 18.062 5.754 1 93.19 112 TYR A N 1
ATOM 861 C CA . TYR A 1 112 ? 6.281 16.641 6.047 1 93.19 112 TYR A CA 1
ATOM 862 C C . TYR A 1 112 ? 7.398 15.953 5.273 1 93.19 112 TYR A C 1
ATOM 864 O O . TYR A 1 112 ? 7.602 16.219 4.086 1 93.19 112 TYR A O 1
ATOM 872 N N . GLN A 1 113 ? 8.102 15.094 5.828 1 94.12 113 GLN A N 1
ATOM 873 C CA . GLN A 1 113 ? 9.383 14.562 5.379 1 94.12 113 GLN A CA 1
ATOM 874 C C . GLN A 1 113 ? 9.289 14.039 3.949 1 94.12 113 GLN A C 1
ATOM 876 O O . GLN A 1 113 ? 10.148 14.328 3.117 1 94.12 113 GLN A O 1
ATOM 881 N N . SER A 1 114 ? 8.266 13.242 3.607 1 95.31 114 SER A N 1
ATOM 882 C CA . SER A 1 114 ? 8.172 12.586 2.307 1 95.31 114 SER A CA 1
ATOM 883 C C . SER A 1 114 ? 8.039 13.602 1.18 1 95.31 114 SER A C 1
ATOM 885 O O . SER A 1 114 ? 8.477 13.359 0.056 1 95.31 114 SER A O 1
ATOM 887 N N . MET A 1 115 ? 7.473 14.719 1.455 1 96.44 115 MET A N 1
ATOM 888 C CA . MET A 1 115 ? 7.266 15.75 0.444 1 96.44 115 MET A CA 1
ATOM 889 C C . MET A 1 115 ? 8.594 16.344 -0.014 1 96.44 115 MET A C 1
ATOM 891 O O . MET A 1 115 ? 8.688 16.906 -1.107 1 96.44 115 MET A O 1
ATOM 895 N N . GLU A 1 116 ? 9.586 16.281 0.828 1 97 116 GLU A N 1
ATOM 896 C CA . GLU A 1 116 ? 10.914 16.781 0.478 1 97 116 GLU A CA 1
ATOM 897 C C . GLU A 1 116 ? 11.836 15.641 0.062 1 97 116 GLU A C 1
ATOM 899 O O . GLU A 1 116 ? 12.547 15.742 -0.944 1 97 116 GLU A O 1
ATOM 904 N N . THR A 1 117 ? 11.852 14.555 0.793 1 96.5 117 THR A N 1
ATOM 905 C CA . THR A 1 117 ? 12.773 13.453 0.598 1 96.5 117 THR A CA 1
ATOM 906 C C . THR A 1 117 ? 12.633 12.867 -0.804 1 96.5 117 THR A C 1
ATOM 908 O O . THR A 1 117 ? 13.633 12.586 -1.471 1 96.5 117 THR A O 1
ATOM 911 N N . LEU A 1 118 ? 11.43 12.68 -1.3 1 96.19 118 LEU A N 1
ATOM 912 C CA . LEU A 1 118 ? 11.211 12.031 -2.586 1 96.19 118 LEU A CA 1
ATOM 913 C C . LEU A 1 118 ? 11.664 12.93 -3.734 1 96.19 118 LEU A C 1
ATOM 915 O O . LEU A 1 118 ? 12.469 12.508 -4.57 1 96.19 118 LEU A O 1
ATOM 919 N N . PRO A 1 119 ? 11.242 14.211 -3.756 1 97 119 PRO A N 1
ATOM 920 C CA . PRO A 1 119 ? 11.773 15.086 -4.801 1 97 119 PRO A CA 1
ATOM 921 C C . PRO A 1 119 ? 13.305 15.164 -4.789 1 97 119 PRO A C 1
ATOM 923 O O . PRO A 1 119 ? 13.938 15.117 -5.848 1 97 119 PRO A O 1
ATOM 926 N N . VAL A 1 120 ? 13.906 15.281 -3.576 1 96.75 120 VAL A N 1
ATOM 927 C CA . VAL A 1 120 ? 15.352 15.398 -3.457 1 96.75 120 VAL A CA 1
ATOM 928 C C . VAL A 1 120 ? 16.031 14.148 -4.008 1 96.75 120 VAL A C 1
ATOM 930 O O . VAL A 1 120 ? 17.094 14.219 -4.621 1 96.75 120 VAL A O 1
ATOM 933 N N . THR A 1 121 ? 15.43 13.016 -3.797 1 94 121 THR A N 1
ATOM 934 C CA . THR A 1 121 ? 15.984 11.734 -4.227 1 94 121 THR A CA 1
ATOM 935 C C . THR A 1 121 ? 15.875 11.578 -5.738 1 94 121 THR A C 1
ATOM 937 O O . THR A 1 121 ? 16.75 10.977 -6.371 1 94 121 THR A O 1
ATOM 940 N N . ILE A 1 122 ? 14.852 12.094 -6.402 1 94.69 122 ILE A N 1
ATOM 941 C CA . ILE A 1 122 ? 14.516 11.773 -7.785 1 94.69 122 ILE A CA 1
ATOM 942 C C . ILE A 1 122 ? 15.047 12.867 -8.711 1 94.69 122 ILE A C 1
ATOM 944 O O . ILE A 1 122 ? 15.602 12.578 -9.773 1 94.69 122 ILE A O 1
ATOM 948 N N . ALA A 1 123 ? 14.867 14.102 -8.352 1 96.19 123 ALA A N 1
ATOM 949 C CA . ALA A 1 123 ? 15.062 15.234 -9.25 1 96.19 123 ALA A CA 1
ATOM 950 C C . ALA A 1 123 ? 16.531 15.664 -9.289 1 96.19 123 ALA A C 1
ATOM 952 O O . ALA A 1 123 ? 17.312 15.297 -8.406 1 96.19 123 ALA A O 1
ATOM 953 N N . ALA A 1 124 ? 16.844 16.438 -10.359 1 96.5 124 ALA A N 1
ATOM 954 C CA . ALA A 1 124 ? 18.188 17.016 -10.484 1 96.5 124 ALA A CA 1
ATOM 955 C C . ALA A 1 124 ? 18.469 17.984 -9.344 1 96.5 124 ALA A C 1
ATOM 957 O O . ALA A 1 124 ? 19.594 18.031 -8.828 1 96.5 124 ALA A O 1
ATOM 958 N N . SER A 1 125 ? 17.469 18.781 -9.031 1 98 125 SER A N 1
ATOM 959 C CA . SER A 1 125 ? 17.594 19.734 -7.93 1 98 125 SER A CA 1
ATOM 960 C C . SER A 1 125 ? 16.25 20.078 -7.336 1 98 125 SER A C 1
ATOM 962 O O . SER A 1 125 ? 15.211 19.922 -7.988 1 98 125 SER A O 1
ATOM 964 N N . VAL A 1 126 ? 16.25 20.547 -6.117 1 98.69 126 VAL A N 1
ATOM 965 C CA . VAL A 1 126 ? 15.055 20.969 -5.383 1 98.69 126 VAL A CA 1
ATOM 966 C C . VAL A 1 126 ? 15.336 22.266 -4.637 1 98.69 126 VAL A C 1
ATOM 968 O O . VAL A 1 126 ? 16.406 22.438 -4.043 1 98.69 126 VAL A O 1
ATOM 971 N N . SER A 1 127 ? 14.445 23.219 -4.746 1 98.81 127 SER A N 1
ATOM 972 C CA . SER A 1 127 ? 14.5 24.453 -3.973 1 98.81 127 SER A CA 1
ATOM 973 C C . SER A 1 127 ? 13.414 24.484 -2.902 1 98.81 127 SER A C 1
ATOM 975 O O . SER A 1 127 ? 12.297 24.031 -3.131 1 98.81 127 SER A O 1
ATOM 977 N N . GLY A 1 128 ? 13.797 25.031 -1.777 1 98.62 128 GLY A N 1
ATOM 978 C CA . GLY A 1 128 ? 12.82 25.281 -0.735 1 98.62 128 GLY A CA 1
ATOM 979 C C . GLY A 1 128 ? 12.266 26.688 -0.761 1 98.62 128 GLY A C 1
ATOM 980 O O . GLY A 1 128 ? 12.984 27.641 -1.065 1 98.62 128 GLY A O 1
ATOM 981 N N . VAL A 1 129 ? 11.008 26.797 -0.468 1 98.69 129 VAL A N 1
ATOM 982 C CA . VAL A 1 129 ? 10.367 28.078 -0.178 1 98.69 129 VAL A CA 1
ATOM 983 C C . VAL A 1 129 ? 9.992 28.141 1.3 1 98.69 129 VAL A C 1
ATOM 985 O O . VAL A 1 129 ? 9.227 27.312 1.79 1 98.69 129 VAL A O 1
ATOM 988 N N . ALA A 1 130 ? 10.438 29.172 1.949 1 98.12 130 ALA A N 1
ATOM 989 C CA . ALA A 1 130 ? 10.32 29.234 3.404 1 98.12 130 ALA A CA 1
ATOM 990 C C . ALA A 1 130 ? 8.938 29.734 3.824 1 98.12 130 ALA A C 1
ATOM 992 O O . ALA A 1 130 ? 8.461 30.75 3.326 1 98.12 130 ALA A O 1
ATOM 993 N N . LEU A 1 131 ? 8.289 29 4.672 1 97.94 131 LEU A N 1
ATOM 994 C CA . LEU A 1 131 ? 7.227 29.5 5.527 1 97.94 131 LEU A CA 1
ATOM 995 C C . LEU A 1 131 ? 7.793 30.047 6.84 1 97.94 131 LEU A C 1
ATOM 997 O O . LEU A 1 131 ? 8.375 29.281 7.621 1 97.94 131 LEU A O 1
ATOM 1001 N N . ARG A 1 132 ? 7.539 31.312 7.105 1 95.94 132 ARG A N 1
ATOM 1002 C CA . ARG A 1 132 ? 8.25 31.969 8.188 1 95.94 132 ARG A CA 1
ATOM 1003 C C . ARG A 1 132 ? 7.305 32.312 9.336 1 95.94 132 ARG A C 1
ATOM 1005 O O . ARG A 1 132 ? 6.172 32.75 9.102 1 95.94 132 ARG A O 1
ATOM 1012 N N . PRO A 1 133 ? 7.828 32.188 10.508 1 94 133 PRO A N 1
ATOM 1013 C CA . PRO A 1 133 ? 6.992 32.562 11.648 1 94 133 PRO A CA 1
ATOM 1014 C C . PRO A 1 133 ? 6.652 34.031 11.672 1 94 133 PRO A C 1
ATOM 1016 O O . PRO A 1 133 ? 5.578 34.438 12.133 1 94 133 PRO A O 1
ATOM 1019 N N . GLU A 1 134 ? 7.484 34.844 11.117 1 93.81 134 GLU A N 1
ATOM 1020 C CA . GLU A 1 134 ? 7.328 36.312 11.164 1 93.81 134 GLU A CA 1
ATOM 1021 C C . GLU A 1 134 ? 6.105 36.75 10.367 1 93.81 134 GLU A C 1
ATOM 1023 O O . GLU A 1 134 ? 5.566 37.844 10.609 1 93.81 134 GLU A O 1
ATOM 1028 N N . ASN A 1 135 ? 5.73 35.969 9.438 1 95.12 135 ASN A N 1
ATOM 1029 C CA . ASN A 1 135 ? 4.527 36.281 8.68 1 95.12 135 ASN A CA 1
ATOM 1030 C C . ASN A 1 135 ? 3.451 35.219 8.844 1 95.12 135 ASN A C 1
ATOM 1032 O O . ASN A 1 135 ? 2.75 34.875 7.891 1 95.12 135 ASN A O 1
ATOM 1036 N N . ASN A 1 136 ? 3.482 34.562 10 1 95.25 136 ASN A N 1
ATOM 1037 C CA . ASN A 1 136 ? 2.504 33.531 10.375 1 95.25 136 ASN A CA 1
ATOM 1038 C C . ASN A 1 136 ? 2.535 32.344 9.414 1 95.25 136 ASN A C 1
ATOM 1040 O O . ASN A 1 136 ? 1.486 31.828 9.023 1 95.25 136 ASN A O 1
ATOM 1044 N N . TRP A 1 137 ? 3.715 32.062 8.922 1 97.44 137 TRP A N 1
ATOM 1045 C CA . TRP A 1 137 ? 3.971 30.891 8.094 1 97.44 137 TRP A CA 1
ATOM 1046 C C . TRP A 1 137 ? 3.244 31 6.754 1 97.44 137 TRP A C 1
ATOM 1048 O O . TRP A 1 137 ? 2.898 30 6.145 1 97.44 137 TRP A O 1
ATOM 1058 N N . GLN A 1 138 ? 3.018 32.25 6.297 1 97.88 138 GLN A N 1
ATOM 1059 C CA . GLN A 1 138 ? 2.309 32.438 5.039 1 97.88 138 GLN A CA 1
ATOM 1060 C C . GLN A 1 138 ? 3.219 32.188 3.842 1 97.88 138 GLN A C 1
ATOM 1062 O O . GLN A 1 138 ? 4.414 32.469 3.889 1 97.88 138 GLN A O 1
ATOM 1067 N N . LEU A 1 139 ? 2.633 31.641 2.795 1 98.25 139 LEU A N 1
ATOM 1068 C CA . LEU A 1 139 ? 3.32 31.484 1.518 1 98.25 139 LEU A CA 1
ATOM 1069 C C . LEU A 1 139 ? 3.52 32.844 0.837 1 98.25 139 LEU A C 1
ATOM 1071 O O . LEU A 1 139 ? 2.605 33.656 0.804 1 98.25 139 LEU A O 1
ATOM 1075 N N . ASP A 1 140 ? 4.68 33.062 0.374 1 97.69 140 ASP A N 1
ATOM 1076 C CA . ASP A 1 140 ? 4.996 34.281 -0.377 1 97.69 140 ASP A CA 1
ATOM 1077 C C . ASP A 1 140 ? 5.242 33.969 -1.851 1 97.69 140 ASP A C 1
ATOM 1079 O O . ASP A 1 140 ? 6.234 33.312 -2.193 1 97.69 140 ASP A O 1
ATOM 1083 N N . ILE A 1 141 ? 4.426 34.5 -2.695 1 98.06 141 ILE A N 1
ATOM 1084 C CA . ILE A 1 141 ? 4.488 34.219 -4.125 1 98.06 141 ILE A CA 1
ATOM 1085 C C . ILE A 1 141 ? 5.82 34.719 -4.691 1 98.06 141 ILE A C 1
ATOM 1087 O O . ILE A 1 141 ? 6.371 34.094 -5.613 1 98.06 141 ILE A O 1
ATOM 1091 N N . ALA A 1 142 ? 6.348 35.75 -4.141 1 98.06 142 ALA A N 1
ATOM 1092 C CA . ALA A 1 142 ? 7.633 36.281 -4.602 1 98.06 142 ALA A CA 1
ATOM 1093 C C . ALA A 1 142 ? 8.758 35.281 -4.344 1 98.06 142 ALA A C 1
ATOM 1095 O O . ALA A 1 142 ? 9.68 35.156 -5.152 1 98.06 142 ALA A O 1
ATOM 1096 N N . ASP A 1 143 ? 8.703 34.625 -3.178 1 98.25 143 ASP A N 1
ATOM 1097 C CA . ASP A 1 143 ? 9.688 33.594 -2.873 1 98.25 143 ASP A CA 1
ATOM 1098 C C . ASP A 1 143 ? 9.602 32.438 -3.873 1 98.25 143 ASP A C 1
ATOM 1100 O O . ASP A 1 143 ? 10.625 31.891 -4.281 1 98.25 143 ASP A O 1
ATOM 1104 N N . VAL A 1 144 ? 8.391 32.094 -4.289 1 98.75 144 VAL A N 1
ATOM 1105 C CA . VAL A 1 144 ? 8.188 31.016 -5.266 1 98.75 144 VAL A CA 1
ATOM 1106 C C . VAL A 1 144 ? 8.781 31.438 -6.609 1 98.75 144 VAL A C 1
ATOM 1108 O O . VAL A 1 144 ? 9.516 30.656 -7.23 1 98.75 144 VAL A O 1
ATOM 1111 N N . GLN A 1 145 ? 8.477 32.625 -7.023 1 98.5 145 GLN A N 1
ATOM 1112 C CA . GLN A 1 145 ? 8.961 33.125 -8.305 1 98.5 145 GLN A CA 1
ATOM 1113 C C . GLN A 1 145 ? 10.484 33.156 -8.344 1 98.5 145 GLN A C 1
ATOM 1115 O O . GLN A 1 145 ? 11.094 32.812 -9.367 1 98.5 145 GLN A O 1
ATOM 1120 N N . SER A 1 146 ? 11.047 33.531 -7.246 1 98.44 146 SER A N 1
ATOM 1121 C CA . SER A 1 146 ? 12.5 33.625 -7.16 1 98.44 146 SER A CA 1
ATOM 1122 C C . SER A 1 146 ? 13.148 32.25 -7.227 1 98.44 146 SER A C 1
ATOM 1124 O O . SER A 1 146 ? 14.312 32.125 -7.609 1 98.44 146 SER A O 1
ATOM 1126 N N . ALA A 1 147 ? 12.391 31.234 -6.84 1 98.62 147 ALA A N 1
ATOM 1127 C CA . ALA A 1 147 ? 12.938 29.875 -6.77 1 98.62 147 ALA A CA 1
ATOM 1128 C C . ALA A 1 147 ? 12.789 29.156 -8.102 1 98.62 147 ALA A C 1
ATOM 1130 O O . ALA A 1 147 ? 13.383 28.094 -8.312 1 98.62 147 ALA A O 1
ATOM 1131 N N . LEU A 1 148 ? 12.094 29.734 -9.07 1 98.69 148 LEU A N 1
ATOM 1132 C CA . LEU A 1 148 ? 11.828 29.078 -10.344 1 98.69 148 LEU A CA 1
ATOM 1133 C C . LEU A 1 148 ? 13.117 28.922 -11.156 1 98.69 148 LEU A C 1
ATOM 1135 O O . LEU A 1 148 ? 13.984 29.797 -11.117 1 98.69 148 LEU A O 1
ATOM 1139 N N . GLN A 1 149 ? 13.172 27.875 -11.781 1 98.62 149 GLN A N 1
ATOM 1140 C CA . GLN A 1 149 ? 14.195 27.578 -12.781 1 98.62 149 GLN A CA 1
ATOM 1141 C C . GLN A 1 149 ? 13.562 27.156 -14.102 1 98.62 149 GLN A C 1
ATOM 1143 O O . GLN A 1 149 ? 12.383 26.797 -14.156 1 98.62 149 GLN A O 1
ATOM 1148 N N . PRO A 1 150 ? 14.297 27.219 -15.227 1 98.12 150 PRO A N 1
ATOM 1149 C CA . PRO A 1 150 ? 13.734 26.875 -16.531 1 98.12 150 PRO A CA 1
ATOM 1150 C C . PRO A 1 150 ? 13.195 25.438 -16.578 1 98.12 150 PRO A C 1
ATOM 1152 O O . PRO A 1 150 ? 12.242 25.156 -17.297 1 98.12 150 PRO A O 1
ATOM 1155 N N . ASN A 1 151 ? 13.805 24.594 -15.789 1 98.38 151 ASN A N 1
ATOM 1156 C CA . ASN A 1 151 ? 13.406 23.188 -15.828 1 98.38 151 ASN A CA 1
ATOM 1157 C C . ASN A 1 151 ? 12.516 22.828 -14.648 1 98.38 151 ASN A C 1
ATOM 1159 O O . ASN A 1 151 ? 12.391 21.656 -14.289 1 98.38 151 ASN A O 1
ATOM 1163 N N . THR A 1 152 ? 11.898 23.844 -13.969 1 98.81 152 THR A N 1
ATOM 1164 C CA . THR A 1 152 ? 10.961 23.562 -12.891 1 98.81 152 THR A CA 1
ATOM 1165 C C . THR A 1 152 ? 9.742 22.812 -13.422 1 98.81 152 THR A C 1
ATOM 1167 O O . THR A 1 152 ? 9.047 23.297 -14.32 1 98.81 152 THR A O 1
ATOM 1170 N N . LYS A 1 153 ? 9.516 21.641 -12.805 1 98.62 153 LYS A N 1
ATOM 1171 C CA . LYS A 1 153 ? 8.445 20.766 -13.273 1 98.62 153 LYS A CA 1
ATOM 1172 C C . LYS A 1 153 ? 7.332 20.656 -12.234 1 98.62 153 LYS A C 1
ATOM 1174 O O . LYS A 1 153 ? 6.18 20.359 -12.57 1 98.62 153 LYS A O 1
ATOM 1179 N N . LEU A 1 154 ? 7.652 20.922 -10.992 1 98.81 154 LEU A N 1
ATOM 1180 C CA . LEU A 1 154 ? 6.738 20.641 -9.898 1 98.81 154 LEU A CA 1
ATOM 1181 C C . LEU A 1 154 ? 6.895 21.656 -8.773 1 98.81 154 LEU A C 1
ATOM 1183 O O . LEU A 1 154 ? 8.016 22.031 -8.43 1 98.81 154 LEU A O 1
ATOM 1187 N N . ILE A 1 155 ? 5.801 22.141 -8.281 1 98.94 155 ILE A N 1
ATOM 1188 C CA . ILE A 1 155 ? 5.723 22.828 -7.004 1 98.94 155 ILE A CA 1
ATOM 1189 C C . ILE A 1 155 ? 4.809 22.062 -6.051 1 98.94 155 ILE A C 1
ATOM 1191 O O . ILE A 1 155 ? 3.65 21.797 -6.379 1 98.94 155 ILE A O 1
ATOM 1195 N N . ALA A 1 156 ? 5.316 21.656 -4.895 1 98.88 156 ALA A N 1
ATOM 1196 C CA . ALA A 1 156 ? 4.562 20.875 -3.908 1 98.88 156 ALA A CA 1
ATOM 1197 C C . ALA A 1 156 ? 4.336 21.688 -2.635 1 98.88 156 ALA A C 1
ATOM 1199 O O . ALA A 1 156 ? 5.277 22.25 -2.064 1 98.88 156 ALA A O 1
ATOM 1200 N N . VAL A 1 157 ? 3.105 21.766 -2.201 1 98.88 157 VAL A N 1
ATOM 1201 C CA . VAL A 1 157 ? 2.744 22.516 -1.001 1 98.88 157 VAL A CA 1
ATOM 1202 C C . VAL A 1 157 ? 1.815 21.672 -0.128 1 98.88 157 VAL A C 1
ATOM 1204 O O . VAL A 1 157 ? 1.246 20.688 -0.592 1 98.88 157 VAL A O 1
ATOM 1207 N N . ASN A 1 158 ? 1.724 22 1.092 1 98.69 158 ASN A N 1
ATOM 1208 C CA . ASN A 1 158 ? 0.837 21.344 2.057 1 98.69 158 ASN A CA 1
ATOM 1209 C C . ASN A 1 158 ? 0.124 22.375 2.934 1 98.69 158 ASN A C 1
ATOM 1211 O O . ASN A 1 158 ? 0.758 23.047 3.744 1 98.69 158 ASN A O 1
ATOM 1215 N N . PHE A 1 159 ? -1.202 22.516 2.77 1 98.69 159 PHE A N 1
ATOM 1216 C CA . PHE A 1 159 ? -2.037 23.406 3.57 1 98.69 159 PHE A CA 1
ATOM 1217 C C . PHE A 1 159 ? -3.365 22.734 3.908 1 98.69 159 PHE A C 1
ATOM 1219 O O . PHE A 1 159 ? -4.074 22.266 3.018 1 98.69 159 PHE A O 1
ATOM 1226 N N . PRO A 1 160 ? -3.846 22.781 5.145 1 98.5 160 PRO A N 1
ATOM 1227 C CA . PRO A 1 160 ? -3.111 23.25 6.32 1 98.5 160 PRO A CA 1
ATOM 1228 C C . PRO A 1 160 ? -1.769 22.547 6.5 1 98.5 160 PRO A C 1
ATOM 1230 O O . PRO A 1 160 ? -1.667 21.328 6.273 1 98.5 160 PRO A O 1
ATOM 1233 N N . ASN A 1 161 ? -0.792 23.312 6.914 1 98.56 161 ASN A N 1
ATOM 1234 C CA . ASN A 1 161 ? 0.592 22.844 6.895 1 98.56 161 ASN A CA 1
ATOM 1235 C C . ASN A 1 161 ? 0.922 22 8.125 1 98.56 161 ASN A C 1
ATOM 1237 O O . ASN A 1 161 ? 0.496 22.328 9.234 1 98.56 161 ASN A O 1
ATOM 1241 N N . ASN A 1 162 ? 1.469 20.906 7.977 1 97.94 162 ASN A N 1
ATOM 1242 C CA . ASN A 1 162 ? 2.174 20.156 9.008 1 97.94 162 ASN A CA 1
ATOM 1243 C C . ASN A 1 162 ? 3.664 20.484 9.016 1 97.94 162 ASN A C 1
ATOM 1245 O O . ASN A 1 162 ? 4.383 20.156 8.07 1 97.94 162 ASN A O 1
ATOM 1249 N N . PRO A 1 163 ? 4.07 21.219 9.961 1 97.5 163 PRO A N 1
ATOM 1250 C CA . PRO A 1 163 ? 3.615 21.125 11.344 1 97.5 163 PRO A CA 1
ATOM 1251 C C . PRO A 1 163 ? 2.926 22.391 11.836 1 97.5 163 PRO A C 1
ATOM 1253 O O . PRO A 1 163 ? 2.447 22.453 12.969 1 97.5 163 PRO A O 1
ATOM 1256 N N . THR A 1 164 ? 2.771 23.438 11.047 1 97.88 164 THR A N 1
ATOM 1257 C CA . THR A 1 164 ? 2.477 24.766 11.57 1 97.88 164 THR A CA 1
ATOM 1258 C C . THR A 1 164 ? 0.971 24.953 11.719 1 97.88 164 THR A C 1
ATOM 1260 O O . THR A 1 164 ? 0.527 25.828 12.477 1 97.88 164 THR A O 1
ATOM 1263 N N . GLY A 1 165 ? 0.238 24.234 10.898 1 98.12 165 GLY A N 1
ATOM 1264 C CA . GLY A 1 165 ? -1.204 24.422 10.883 1 98.12 165 GLY A CA 1
ATOM 1265 C C . GLY A 1 165 ? -1.64 25.641 10.078 1 98.12 165 GLY A C 1
ATOM 1266 O O . GLY A 1 165 ? -2.832 25.938 10 1 98.12 165 GLY A O 1
ATOM 1267 N N . ALA A 1 166 ? -0.732 26.297 9.414 1 98.12 166 ALA A N 1
ATOM 1268 C CA . ALA A 1 166 ? -1.033 27.5 8.641 1 98.12 166 ALA A CA 1
ATOM 1269 C C . ALA A 1 166 ? -1.754 27.156 7.344 1 98.12 166 ALA A C 1
ATOM 1271 O O . ALA A 1 166 ? -1.516 26.094 6.754 1 98.12 166 ALA A O 1
ATOM 1272 N N . VAL A 1 167 ? -2.652 28 6.922 1 98.56 167 VAL A N 1
ATOM 1273 C CA . VAL A 1 167 ? -3.287 27.953 5.609 1 98.56 167 VAL A CA 1
ATOM 1274 C C . VAL A 1 167 ? -2.873 29.172 4.789 1 98.56 167 VAL A C 1
ATOM 1276 O O . VAL A 1 167 ? -2.898 30.297 5.289 1 98.56 167 VAL A O 1
ATOM 1279 N N . ALA A 1 168 ? -2.457 28.969 3.625 1 98.44 168 ALA A N 1
ATOM 1280 C CA . ALA A 1 168 ? -2.102 30.094 2.764 1 98.44 168 ALA A CA 1
ATOM 1281 C C . ALA A 1 168 ? -3.305 31 2.518 1 98.44 168 ALA A C 1
ATOM 1283 O O . ALA A 1 168 ? -4.449 30.547 2.555 1 98.44 168 ALA A O 1
ATOM 1284 N N . GLU A 1 169 ? -2.992 32.25 2.322 1 97.38 169 GLU A N 1
ATOM 1285 C CA . GLU A 1 169 ? -4.066 33.125 1.869 1 97.38 169 GLU A CA 1
ATOM 1286 C C . GLU A 1 169 ? -4.652 32.625 0.546 1 97.38 169 GLU A C 1
ATOM 1288 O O . GLU A 1 169 ? -3.914 32.344 -0.394 1 97.38 169 GLU A O 1
ATOM 1293 N N . PRO A 1 170 ? -5.984 32.594 0.489 1 97.56 170 PRO A N 1
ATOM 1294 C CA . PRO A 1 170 ? -6.613 32.094 -0.727 1 97.56 170 PRO A CA 1
ATOM 1295 C C . PRO A 1 170 ? -6.141 32.812 -1.989 1 97.56 170 PRO A C 1
ATOM 1297 O O . PRO A 1 170 ? -5.93 32.156 -3.023 1 97.56 170 PRO A O 1
ATOM 1300 N N . SER A 1 171 ? -5.98 34.125 -1.931 1 97.62 171 SER A N 1
ATOM 1301 C CA . SER A 1 171 ? -5.531 34.875 -3.092 1 97.62 171 SER A CA 1
ATOM 1302 C C . SER A 1 171 ? -4.125 34.469 -3.512 1 97.62 171 SER A C 1
ATOM 1304 O O . SER A 1 171 ? -3.83 34.375 -4.707 1 97.62 171 SER A O 1
ATOM 1306 N N . VAL A 1 172 ? -3.301 34.188 -2.529 1 98.31 172 VAL A N 1
ATOM 1307 C CA . VAL A 1 172 ? -1.931 33.781 -2.814 1 98.31 172 VAL A CA 1
ATOM 1308 C C . VAL A 1 172 ? -1.928 32.375 -3.428 1 98.31 172 VAL A C 1
ATOM 1310 O O . VAL A 1 172 ? -1.178 32.094 -4.367 1 98.31 172 VAL A O 1
ATOM 1313 N N . PHE A 1 173 ? -2.742 31.516 -2.926 1 98.69 173 PHE A N 1
ATOM 1314 C CA . PHE A 1 173 ? -2.832 30.172 -3.453 1 98.69 173 PHE A CA 1
ATOM 1315 C C . PHE A 1 173 ? -3.338 30.172 -4.891 1 98.69 173 PHE A C 1
ATOM 1317 O O . PHE A 1 173 ? -2.83 29.438 -5.738 1 98.69 173 PHE A O 1
ATOM 1324 N N . ARG A 1 174 ? -4.316 31 -5.184 1 98.5 174 ARG A N 1
ATOM 1325 C CA . ARG A 1 174 ? -4.816 31.141 -6.547 1 98.5 174 ARG A CA 1
ATOM 1326 C C . ARG A 1 174 ? -3.74 31.688 -7.473 1 98.5 174 ARG A C 1
ATOM 1328 O O . ARG A 1 174 ? -3.631 31.281 -8.625 1 98.5 174 ARG A O 1
ATOM 1335 N N . ALA A 1 175 ? -2.992 32.656 -6.938 1 98.62 175 ALA A N 1
ATOM 1336 C CA . ALA A 1 175 ? -1.883 33.188 -7.715 1 98.62 175 ALA A CA 1
ATOM 1337 C C . ALA A 1 175 ? -0.846 32.125 -8.023 1 98.62 175 ALA A C 1
ATOM 1339 O O . ALA A 1 175 ? -0.276 32.094 -9.117 1 98.62 175 ALA A O 1
ATOM 1340 N N . LEU A 1 176 ? -0.59 31.266 -7.043 1 98.88 176 LEU A N 1
ATOM 1341 C CA . LEU A 1 176 ? 0.322 30.156 -7.246 1 98.88 176 LEU A CA 1
ATOM 1342 C C . LEU A 1 176 ? -0.187 29.219 -8.344 1 98.88 176 LEU A C 1
ATOM 1344 O O . LEU A 1 176 ? 0.577 28.828 -9.227 1 98.88 176 LEU A O 1
ATOM 1348 N N . ALA A 1 177 ? -1.467 28.875 -8.297 1 98.81 177 ALA A N 1
ATOM 1349 C CA . ALA A 1 177 ? -2.076 28.016 -9.312 1 98.81 177 ALA A CA 1
ATOM 1350 C C . ALA A 1 177 ? -1.975 28.641 -10.695 1 98.81 177 ALA A C 1
ATOM 1352 O O . ALA A 1 177 ? -1.661 27.969 -11.672 1 98.81 177 ALA A O 1
ATOM 1353 N N . ALA A 1 178 ? -2.219 29.938 -10.75 1 98.62 178 ALA A N 1
ATOM 1354 C CA . ALA A 1 178 ? -2.145 30.672 -12.016 1 98.62 178 ALA A CA 1
ATOM 1355 C C . ALA A 1 178 ? -0.722 30.656 -12.562 1 98.62 178 ALA A C 1
ATOM 1357 O O . ALA A 1 178 ? -0.518 30.484 -13.773 1 98.62 178 ALA A O 1
ATOM 1358 N N . LEU A 1 179 ? 0.201 30.891 -11.703 1 98.62 179 LEU A N 1
ATOM 1359 C CA . LEU A 1 179 ? 1.61 30.844 -12.078 1 98.62 179 LEU A CA 1
ATOM 1360 C C . LEU A 1 179 ? 1.973 29.484 -12.664 1 98.62 179 LEU A C 1
ATOM 1362 O O . LEU A 1 179 ? 2.635 29.406 -13.703 1 98.62 179 LEU A O 1
ATOM 1366 N N . CYS A 1 180 ? 1.552 28.406 -11.984 1 98.69 180 CYS A N 1
ATOM 1367 C CA . CYS A 1 180 ? 1.813 27.047 -12.453 1 98.69 180 CYS A CA 1
ATOM 1368 C C . CYS A 1 180 ? 1.165 26.812 -13.812 1 98.69 180 CYS A C 1
ATOM 1370 O O . CYS A 1 180 ? 1.797 26.266 -14.719 1 98.69 180 CYS A O 1
ATOM 1372 N N . ALA A 1 181 ? -0.054 27.219 -13.953 1 98.31 181 ALA A N 1
ATOM 1373 C CA . ALA A 1 181 ? -0.786 27.047 -15.211 1 98.31 181 ALA A CA 1
ATOM 1374 C C . ALA A 1 181 ? -0.079 27.766 -16.359 1 98.31 181 ALA A C 1
ATOM 1376 O O . ALA A 1 181 ? 0.067 27.203 -17.453 1 98.31 181 ALA A O 1
ATOM 1377 N N . GLU A 1 182 ? 0.335 28.938 -16.094 1 98 182 GLU A N 1
ATOM 1378 C CA . GLU A 1 182 ? 0.989 29.766 -17.109 1 98 182 GLU A CA 1
ATOM 1379 C C . GLU A 1 182 ? 2.303 29.125 -17.562 1 98 182 GLU A C 1
ATOM 1381 O O . GLU A 1 182 ? 2.648 29.188 -18.734 1 98 182 GLU A O 1
ATOM 1386 N N . ARG A 1 183 ? 2.941 28.484 -16.703 1 97.81 183 ARG A N 1
ATOM 1387 C CA . ARG A 1 183 ? 4.293 28.031 -16.984 1 97.81 183 ARG A CA 1
ATOM 1388 C C . ARG A 1 183 ? 4.305 26.531 -17.297 1 97.81 183 ARG A C 1
ATOM 1390 O O . ARG A 1 183 ? 5.355 25.969 -17.625 1 97.81 183 ARG A O 1
ATOM 1397 N N . GLY A 1 184 ? 3.164 25.906 -17.188 1 97.5 184 GLY A N 1
ATOM 1398 C CA . GLY A 1 184 ? 3.078 24.484 -17.438 1 97.5 184 GLY A CA 1
ATOM 1399 C C . GLY A 1 184 ? 3.691 23.641 -16.328 1 97.5 184 GLY A C 1
ATOM 1400 O O . GLY A 1 184 ? 4.266 22.578 -16.594 1 97.5 184 GLY A O 1
ATOM 1401 N N . ILE A 1 185 ? 3.713 24.141 -15.141 1 98.56 185 ILE A N 1
ATOM 1402 C CA . ILE A 1 185 ? 4.254 23.469 -13.961 1 98.56 185 ILE A CA 1
ATOM 1403 C C . ILE A 1 185 ? 3.131 22.75 -13.219 1 98.56 185 ILE A C 1
ATOM 1405 O O . ILE A 1 185 ? 2.023 23.266 -13.086 1 98.56 185 ILE A O 1
ATOM 1409 N N . HIS A 1 186 ? 3.35 21.469 -12.781 1 98.75 186 HIS A N 1
ATOM 1410 C CA . HIS A 1 186 ? 2.373 20.797 -11.938 1 98.75 186 HIS A CA 1
ATOM 1411 C C . HIS A 1 186 ? 2.357 21.375 -10.531 1 98.75 186 HIS A C 1
ATOM 1413 O O . HIS A 1 186 ? 3.41 21.703 -9.977 1 98.75 186 HIS A O 1
ATOM 1419 N N . LEU A 1 187 ? 1.198 21.625 -9.984 1 98.94 187 LEU A N 1
ATOM 1420 C CA . LEU A 1 187 ? 1.013 21.984 -8.578 1 98.94 187 LEU A CA 1
ATOM 1421 C C . LEU A 1 187 ? 0.498 20.781 -7.785 1 98.94 187 LEU A C 1
ATOM 1423 O O . LEU A 1 187 ? -0.628 20.328 -8 1 98.94 187 LEU A O 1
ATOM 1427 N N . PHE A 1 188 ? 1.317 20.219 -6.965 1 98.94 188 PHE A N 1
ATOM 1428 C CA . PHE A 1 188 ? 0.921 19.156 -6.043 1 98.94 188 PHE A CA 1
ATOM 1429 C C . PHE A 1 188 ? 0.529 19.734 -4.691 1 98.94 188 PHE A C 1
ATOM 1431 O O . PHE A 1 188 ? 1.383 20.219 -3.945 1 98.94 188 PHE A O 1
ATOM 1438 N N . SER A 1 189 ? -0.721 19.672 -4.375 1 98.94 189 SER A N 1
ATOM 1439 C CA . SER A 1 189 ? -1.241 20.188 -3.117 1 98.94 189 SER A CA 1
ATOM 1440 C C . SER A 1 189 ? -1.649 19.062 -2.174 1 98.94 189 SER A C 1
ATOM 1442 O O . SER A 1 189 ? -2.604 18.328 -2.445 1 98.94 189 SER A O 1
ATOM 1444 N N . ASP A 1 190 ? -0.894 18.906 -1.096 1 98.88 190 ASP A N 1
ATOM 1445 C CA . ASP A 1 190 ? -1.278 18.016 -0.012 1 98.88 190 ASP A CA 1
ATOM 1446 C C . ASP A 1 190 ? -2.357 18.641 0.865 1 98.88 190 ASP A C 1
ATOM 1448 O O . ASP A 1 190 ? -2.08 19.547 1.642 1 98.88 190 ASP A O 1
ATOM 1452 N N . GLU A 1 191 ? -3.561 18.062 0.787 1 98.88 191 GLU A N 1
ATOM 1453 C CA . GLU A 1 191 ? -4.738 18.703 1.37 1 98.88 191 GLU A CA 1
ATOM 1454 C C . GLU A 1 191 ? -5.363 17.812 2.447 1 98.88 191 GLU A C 1
ATOM 1456 O O . GLU A 1 191 ? -6.574 17.875 2.676 1 98.88 191 GLU A O 1
ATOM 1461 N N . VAL A 1 192 ? -4.566 17.031 3.135 1 98.81 192 VAL A N 1
ATOM 1462 C CA . VAL A 1 192 ? -5.043 15.938 3.977 1 98.81 192 VAL A CA 1
ATOM 1463 C C . VAL A 1 192 ? -5.781 16.5 5.188 1 98.81 192 VAL A C 1
ATOM 1465 O O . VAL A 1 192 ? -6.605 15.812 5.797 1 98.81 192 VAL A O 1
ATOM 1468 N N . TYR A 1 193 ? -5.547 17.812 5.527 1 98.75 193 TYR A N 1
ATOM 1469 C CA . TYR A 1 193 ? -6.191 18.422 6.691 1 98.75 193 TYR A CA 1
ATOM 1470 C C . TYR A 1 193 ? -7.383 19.281 6.27 1 98.75 193 TYR A C 1
ATOM 1472 O O . TYR A 1 193 ? -8.023 19.922 7.109 1 98.75 193 TYR A O 1
ATOM 1480 N N . ARG A 1 194 ? -7.684 19.297 4.945 1 98.5 194 ARG A N 1
ATOM 1481 C CA . ARG A 1 194 ? -8.797 20.094 4.445 1 98.5 194 ARG A CA 1
ATOM 1482 C C . ARG A 1 194 ? -10.086 19.766 5.195 1 98.5 194 ARG A C 1
ATOM 1484 O O . ARG A 1 194 ? -10.398 18.594 5.418 1 98.5 194 ARG A O 1
ATOM 1491 N N . GLY A 1 195 ? -10.828 20.734 5.586 1 98 195 GLY A N 1
ATOM 1492 C CA . GLY A 1 195 ? -12.086 20.578 6.309 1 98 195 GLY A CA 1
ATOM 1493 C C . GLY A 1 195 ? -11.953 20.859 7.793 1 98 195 GLY A C 1
ATOM 1494 O O . GLY A 1 195 ? -12.961 20.953 8.5 1 98 195 GLY A O 1
ATOM 1495 N N . LEU A 1 196 ? -10.727 21.078 8.25 1 98.44 196 LEU A N 1
ATOM 1496 C CA . LEU A 1 196 ? -10.5 21.344 9.664 1 98.44 196 LEU A CA 1
ATOM 1497 C C . LEU A 1 196 ? -10.078 22.797 9.875 1 98.44 196 LEU A C 1
ATOM 1499 O O . LEU A 1 196 ? -9.422 23.109 10.875 1 98.44 196 LEU A O 1
ATOM 1503 N N . GLU A 1 197 ? -10.367 23.656 8.953 1 98.31 197 GLU A N 1
ATOM 1504 C CA . GLU A 1 197 ? -10.055 25.078 9.125 1 98.31 197 GLU A CA 1
ATOM 1505 C C . GLU A 1 197 ? -10.891 25.688 10.242 1 98.31 197 GLU A C 1
ATOM 1507 O O . GLU A 1 197 ? -12.07 25.391 10.383 1 98.31 197 GLU A O 1
ATOM 1512 N N . ARG A 1 198 ? -10.328 26.562 11 1 96 198 ARG A N 1
ATOM 1513 C CA . ARG A 1 198 ? -11.031 27.281 12.047 1 96 198 ARG A CA 1
ATOM 1514 C C . ARG A 1 198 ? -12.055 28.25 11.461 1 96 198 ARG A C 1
ATOM 1516 O O . ARG A 1 198 ? -13.148 28.422 12.008 1 96 198 ARG A O 1
ATOM 1523 N N . ASP A 1 199 ? -11.609 28.891 10.414 1 95.69 199 ASP A N 1
ATOM 1524 C CA . ASP A 1 199 ? -12.43 29.797 9.617 1 95.69 199 ASP A CA 1
ATOM 1525 C C . ASP A 1 199 ? -12.688 29.234 8.227 1 95.69 199 ASP A C 1
ATOM 1527 O O . ASP A 1 199 ? -11.758 29.109 7.422 1 95.69 199 ASP A O 1
ATOM 1531 N N . GLU A 1 200 ? -13.883 28.922 7.98 1 94.12 200 GLU A N 1
ATOM 1532 C CA . GLU A 1 200 ? -14.258 28.312 6.707 1 94.12 200 GLU A CA 1
ATOM 1533 C C . GLU A 1 200 ? -13.797 29.172 5.531 1 94.12 200 GLU A C 1
ATOM 1535 O O . GLU A 1 200 ? -13.484 28.641 4.457 1 94.12 200 GLU A O 1
ATOM 1540 N N . GLU A 1 201 ? -13.711 30.469 5.699 1 95.38 201 GLU A N 1
ATOM 1541 C CA . GLU A 1 201 ? -13.328 31.391 4.633 1 95.38 201 GLU A CA 1
ATOM 1542 C C . GLU A 1 201 ? -11.867 31.203 4.246 1 95.38 201 GLU A C 1
ATOM 1544 O O . GLU A 1 201 ? -11.453 31.625 3.162 1 95.38 201 GLU A O 1
ATOM 1549 N N . LYS A 1 202 ? -11.117 30.516 5.078 1 95.62 202 LYS A N 1
ATOM 1550 C CA . LYS A 1 202 ? -9.695 30.281 4.816 1 95.62 202 LYS A CA 1
ATOM 1551 C C . LYS A 1 202 ? -9.484 29 4.031 1 95.62 202 LYS A C 1
ATOM 1553 O O . LYS A 1 202 ? -8.375 28.719 3.568 1 95.62 202 LYS A O 1
ATOM 1558 N N . ARG A 1 203 ? -10.594 28.266 3.891 1 97.62 203 ARG A N 1
ATOM 1559 C CA . ARG A 1 203 ? -10.453 27 3.176 1 97.62 203 ARG A CA 1
ATOM 1560 C C . ARG A 1 203 ? -10.062 27.234 1.72 1 97.62 203 ARG A C 1
ATOM 1562 O O . ARG A 1 203 ? -10.75 27.938 0.993 1 97.62 203 ARG A O 1
ATOM 1569 N N . LEU A 1 204 ? -9.008 26.703 1.292 1 98.62 204 LEU A N 1
ATOM 1570 C CA . LEU A 1 204 ? -8.469 26.859 -0.054 1 98.62 204 LEU A CA 1
ATOM 1571 C C . LEU A 1 204 ? -9.266 26.047 -1.063 1 98.62 204 LEU A C 1
ATOM 1573 O O . LEU A 1 204 ? -9.82 25 -0.72 1 98.62 204 LEU A O 1
ATOM 1577 N N . PRO A 1 205 ? -9.391 26.547 -2.305 1 98.19 205 PRO A N 1
ATOM 1578 C CA . PRO A 1 205 ? -9.836 25.609 -3.34 1 98.19 205 PRO A CA 1
ATOM 1579 C C . PRO A 1 205 ? -8.898 24.422 -3.508 1 98.19 205 PRO A C 1
ATOM 1581 O O . PRO A 1 205 ? -7.711 24.516 -3.172 1 98.19 205 PRO A O 1
ATOM 1584 N N . GLN A 1 206 ? -9.453 23.344 -3.906 1 98.69 206 GLN A N 1
ATOM 1585 C CA . GLN A 1 206 ? -8.594 22.188 -4.164 1 98.69 206 GLN A CA 1
ATOM 1586 C C . GLN A 1 206 ? -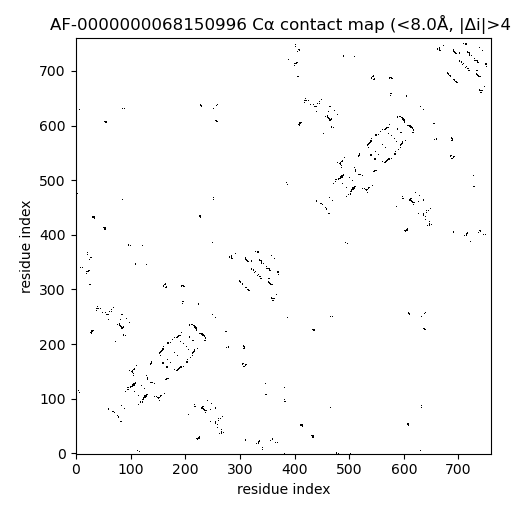7.867 22.328 -5.5 1 98.69 206 GLN A C 1
ATOM 1588 O O . GLN A 1 206 ? -8.461 22.766 -6.488 1 98.69 206 GLN A O 1
ATOM 1593 N N . ALA A 1 207 ? -6.613 22.062 -5.531 1 98.88 207 ALA A N 1
ATOM 1594 C CA . ALA A 1 207 ? -5.75 22.344 -6.676 1 98.88 207 ALA A CA 1
ATOM 1595 C C . ALA A 1 207 ? -6.316 21.719 -7.953 1 98.88 207 ALA A C 1
ATOM 1597 O O . ALA A 1 207 ? -6.281 22.344 -9.016 1 98.88 207 ALA A O 1
ATOM 1598 N N . ALA A 1 208 ? -6.871 20.516 -7.816 1 98.88 208 ALA A N 1
ATOM 1599 C CA . ALA A 1 208 ? -7.391 19.781 -8.969 1 98.88 208 ALA A CA 1
ATOM 1600 C C . ALA A 1 208 ? -8.555 20.531 -9.609 1 98.88 208 ALA A C 1
ATOM 1602 O O . ALA A 1 208 ? -8.883 20.297 -10.773 1 98.88 208 ALA A O 1
ATOM 1603 N N . GLU A 1 209 ? -9.195 21.422 -8.852 1 98.56 209 GLU A N 1
ATOM 1604 C CA . GLU A 1 209 ? -10.336 22.188 -9.336 1 98.56 209 GLU A CA 1
ATOM 1605 C C . GLU A 1 209 ? -9.883 23.391 -10.172 1 98.56 209 GLU A C 1
ATOM 1607 O O . GLU A 1 209 ? -10.664 23.938 -10.945 1 98.56 209 GLU A O 1
ATOM 1612 N N . LEU A 1 210 ? -8.664 23.797 -10.039 1 98.5 210 LEU A N 1
ATOM 1613 C CA . LEU A 1 210 ? -8.258 25.125 -10.492 1 98.5 210 LEU A CA 1
ATOM 1614 C C . LEU A 1 210 ? -7.75 25.078 -11.93 1 98.5 210 LEU A C 1
ATOM 1616 O O . LEU A 1 210 ? -7.953 26.016 -12.695 1 98.5 210 LEU A O 1
ATOM 1620 N N . PHE A 1 211 ? -6.961 24.047 -12.266 1 97.38 211 PHE A N 1
ATOM 1621 C CA . PHE A 1 211 ? -6.41 23.922 -13.617 1 97.38 211 PHE A CA 1
ATOM 1622 C C . PHE A 1 211 ? -5.969 22.484 -13.883 1 97.38 211 PHE A C 1
ATOM 1624 O O . PHE A 1 211 ? -5.926 21.656 -12.961 1 97.38 211 PHE A O 1
ATOM 1631 N N . ASP A 1 212 ? -5.66 22.047 -15.023 1 96.56 212 ASP A N 1
ATOM 1632 C CA . ASP A 1 212 ? -5.488 20.656 -15.477 1 96.56 212 ASP A CA 1
ATOM 1633 C C . ASP A 1 212 ? -4.293 20.016 -14.789 1 96.56 212 ASP A C 1
ATOM 1635 O O . ASP A 1 212 ? -4.293 18.797 -14.547 1 96.56 212 ASP A O 1
ATOM 1639 N N . ARG A 1 213 ? -3.303 20.781 -14.406 1 97.81 213 ARG A N 1
ATOM 1640 C CA . ARG A 1 213 ? -2.088 20.234 -13.828 1 97.81 213 ARG A CA 1
ATOM 1641 C C . ARG A 1 213 ? -2.072 20.406 -12.312 1 97.81 213 ARG A C 1
ATOM 1643 O O . ARG A 1 213 ? -1.059 20.141 -11.664 1 97.81 213 ARG A O 1
ATOM 1650 N N . GLY A 1 214 ? -3.258 20.844 -11.812 1 98.81 214 GLY A N 1
ATOM 1651 C CA . GLY A 1 214 ? -3.441 20.828 -10.375 1 98.81 214 GLY A CA 1
ATOM 1652 C C . GLY A 1 214 ? -3.732 19.438 -9.828 1 98.81 214 GLY A C 1
ATOM 1653 O O . GLY A 1 214 ? -4.609 18.734 -10.336 1 98.81 214 GLY A O 1
ATOM 1654 N N . ILE A 1 215 ? -2.965 19.031 -8.836 1 98.94 215 ILE A N 1
ATOM 1655 C CA . ILE A 1 215 ? -3.072 17.719 -8.227 1 98.94 215 ILE A CA 1
ATOM 1656 C C . ILE A 1 215 ? -3.404 17.859 -6.742 1 98.94 215 ILE A C 1
ATOM 1658 O O . ILE A 1 215 ? -2.672 18.516 -5.992 1 98.94 215 ILE A O 1
ATOM 1662 N N . SER A 1 216 ? -4.523 17.25 -6.336 1 98.94 216 SER A N 1
ATOM 1663 C CA . SER A 1 216 ? -4.922 17.25 -4.93 1 98.94 216 SER A CA 1
ATOM 1664 C C . SER A 1 216 ? -4.727 15.883 -4.297 1 98.94 216 SER A C 1
ATOM 1666 O O . SER A 1 216 ? -5.258 14.883 -4.789 1 98.94 216 SER A O 1
ATOM 1668 N N . LEU A 1 217 ? -3.959 15.844 -3.246 1 98.94 217 LEU A N 1
ATOM 1669 C CA . LEU A 1 217 ? -3.838 14.648 -2.416 1 98.94 217 LEU A CA 1
ATOM 1670 C C . LEU A 1 217 ? -4.723 14.758 -1.18 1 98.94 217 LEU A C 1
ATOM 1672 O O . LEU A 1 217 ? -4.68 15.758 -0.464 1 98.94 217 LEU A O 1
ATOM 1676 N N . ASN A 1 218 ? -5.551 13.773 -0.952 1 98.88 218 ASN A N 1
ATOM 1677 C CA . ASN A 1 218 ? -6.379 13.695 0.248 1 98.88 218 ASN A CA 1
ATOM 1678 C C . ASN A 1 218 ? -6.426 12.281 0.81 1 98.88 218 ASN A C 1
ATOM 1680 O O . ASN A 1 218 ? -5.93 11.344 0.184 1 98.88 218 ASN A O 1
ATOM 1684 N N . VAL A 1 219 ? -6.977 12.172 2.049 1 98.88 219 VAL A N 1
ATOM 1685 C CA . VAL A 1 219 ? -6.926 10.883 2.732 1 98.88 219 VAL A CA 1
ATOM 1686 C C . VAL A 1 219 ? -8.016 10.82 3.805 1 98.88 219 VAL A C 1
ATOM 1688 O O . VAL A 1 219 ? -8.508 11.859 4.25 1 98.88 219 VAL A O 1
ATOM 1691 N N . MET A 1 220 ? -8.391 9.656 4.227 1 98.88 220 MET A N 1
ATOM 1692 C CA . MET A 1 220 ? -9.359 9.469 5.301 1 98.88 220 MET A CA 1
ATOM 1693 C C . MET A 1 220 ? -8.695 9.602 6.664 1 98.88 220 MET A C 1
ATOM 1695 O O . MET A 1 220 ? -9.383 9.773 7.676 1 98.88 220 MET A O 1
ATOM 1699 N N . SER A 1 221 ? -7.434 9.672 6.781 1 98.56 221 SER A N 1
ATOM 1700 C CA . SER A 1 221 ? -6.684 9.438 8.008 1 98.56 221 SER A CA 1
ATOM 1701 C C . SER A 1 221 ? -6.691 10.672 8.906 1 98.56 221 SER A C 1
ATOM 1703 O O . SER A 1 221 ? -6.605 10.555 10.133 1 98.56 221 SER A O 1
ATOM 1705 N N . LYS A 1 222 ? -6.715 11.844 8.297 1 98.62 222 LYS A N 1
ATOM 1706 C CA . LYS A 1 222 ? -6.395 13.047 9.055 1 98.62 222 LYS A CA 1
ATOM 1707 C C . LYS A 1 222 ? -7.656 13.812 9.438 1 98.62 222 LYS A C 1
ATOM 1709 O O . LYS A 1 222 ? -8.266 13.539 10.477 1 98.62 222 LYS A O 1
ATOM 1714 N N . ALA A 1 223 ? -8.227 14.555 8.492 1 98.69 223 ALA A N 1
ATOM 1715 C CA . ALA A 1 223 ? -9.398 15.367 8.789 1 98.69 223 ALA A CA 1
ATOM 1716 C C . ALA A 1 223 ? -10.57 14.5 9.227 1 98.69 223 ALA A C 1
ATOM 1718 O O . ALA A 1 223 ? -11.352 14.891 10.102 1 98.69 223 ALA A O 1
ATOM 1719 N N . TYR A 1 224 ? -10.688 13.289 8.641 1 98.75 224 TYR A N 1
ATOM 1720 C CA . TYR A 1 224 ? -11.836 12.422 8.898 1 98.75 224 TYR A CA 1
ATOM 1721 C C . TYR A 1 224 ? -11.586 11.531 10.109 1 98.75 224 TYR A C 1
ATOM 1723 O O . TYR A 1 224 ? -12.516 10.945 10.656 1 98.75 224 TYR A O 1
ATOM 1731 N N . GLY A 1 225 ? -10.328 11.383 10.523 1 98.62 225 GLY A N 1
ATOM 1732 C CA . GLY A 1 225 ? -9.992 10.602 11.703 1 98.62 225 GLY A CA 1
ATOM 1733 C C . GLY A 1 225 ? -10.148 9.109 11.492 1 98.62 225 GLY A C 1
ATOM 1734 O O . GLY A 1 225 ? -10.5 8.383 12.422 1 98.62 225 GLY A O 1
ATOM 1735 N N . LEU A 1 226 ? -9.961 8.648 10.289 1 98.75 226 LEU A N 1
ATOM 1736 C CA . LEU A 1 226 ? -10.18 7.234 10 1 98.75 226 LEU A CA 1
ATOM 1737 C C . LEU A 1 226 ? -8.945 6.609 9.367 1 98.75 226 LEU A C 1
ATOM 1739 O O . LEU A 1 226 ? -9.023 5.996 8.297 1 98.75 226 LEU A O 1
ATOM 1743 N N . PRO A 1 227 ? -7.758 6.723 10.07 1 98.25 227 PRO A N 1
ATOM 1744 C CA . PRO A 1 227 ? -6.516 6.199 9.492 1 98.25 227 PRO A CA 1
ATOM 1745 C C . PRO A 1 227 ? -6.539 4.684 9.312 1 98.25 227 PRO A C 1
ATOM 1747 O O . PRO A 1 227 ? -5.836 4.152 8.453 1 98.25 227 PRO A O 1
ATOM 1750 N N . GLY A 1 228 ? -7.371 3.969 10.062 1 98.31 228 GLY A N 1
ATOM 1751 C CA . GLY A 1 228 ? -7.441 2.52 9.977 1 98.31 228 GLY A CA 1
ATOM 1752 C C . GLY A 1 228 ? -8.039 2.035 8.664 1 98.31 228 GLY A C 1
ATOM 1753 O O . GLY A 1 228 ? -7.945 0.849 8.336 1 98.31 228 GLY A O 1
ATOM 1754 N N . LEU A 1 229 ? -8.641 2.932 7.91 1 98.75 229 LEU A N 1
ATOM 1755 C CA . LEU A 1 229 ? -9.211 2.543 6.629 1 98.75 229 LEU A CA 1
ATOM 1756 C C . LEU A 1 229 ? -8.133 2.418 5.562 1 98.75 229 LEU A C 1
ATOM 1758 O O . LEU A 1 229 ? -8.297 1.677 4.59 1 98.75 229 LEU A O 1
ATOM 1762 N N . ARG A 1 230 ? -7.074 3.221 5.703 1 98.56 230 ARG A N 1
ATOM 1763 C CA . ARG A 1 230 ? -5.961 3.258 4.762 1 98.56 230 ARG A CA 1
ATOM 1764 C C . ARG A 1 230 ? -6.449 3.564 3.35 1 98.56 230 ARG A C 1
ATOM 1766 O O . ARG A 1 230 ? -6.051 2.898 2.391 1 98.56 230 ARG A O 1
ATOM 1773 N N . ILE A 1 231 ? -7.281 4.559 3.246 1 98.81 231 ILE A N 1
ATOM 1774 C CA . ILE A 1 231 ? -7.766 5.035 1.955 1 98.81 231 ILE A CA 1
ATOM 1775 C C . ILE A 1 231 ? -7.305 6.477 1.73 1 98.81 231 ILE A C 1
ATOM 1777 O O . ILE A 1 231 ? -7.594 7.359 2.541 1 98.81 231 ILE A O 1
ATOM 1781 N N . GLY A 1 232 ? -6.551 6.738 0.768 1 98.81 232 GLY A N 1
ATOM 1782 C CA . GLY A 1 232 ? -6.207 8.039 0.218 1 98.81 232 GLY A CA 1
ATOM 1783 C C . GLY A 1 232 ? -6.465 8.141 -1.273 1 98.81 232 GLY A C 1
ATOM 1784 O O . GLY A 1 232 ? -6.844 7.16 -1.914 1 98.81 232 GLY A O 1
ATOM 1785 N N . TRP A 1 233 ? -6.332 9.359 -1.805 1 98.94 233 TRP A N 1
ATOM 1786 C CA . TRP A 1 233 ? -6.582 9.484 -3.236 1 98.94 233 TRP A CA 1
ATOM 1787 C C . TRP A 1 233 ? -5.887 10.711 -3.811 1 98.94 233 TRP A C 1
ATOM 1789 O O . TRP A 1 233 ? -5.508 11.625 -3.068 1 98.94 233 TRP A O 1
ATOM 1799 N N . ILE A 1 234 ? -5.672 10.641 -5.086 1 98.88 234 ILE A N 1
ATOM 1800 C CA . ILE A 1 234 ? -5.266 11.773 -5.914 1 98.88 234 ILE A CA 1
ATOM 1801 C C . ILE A 1 234 ? -6.414 12.172 -6.84 1 98.88 234 ILE A C 1
ATOM 1803 O O . ILE A 1 234 ? -7.035 11.32 -7.469 1 98.88 234 ILE A O 1
ATOM 1807 N N . ALA A 1 235 ? -6.754 13.406 -6.805 1 98.94 235 ALA A N 1
ATOM 1808 C CA . ALA A 1 235 ? -7.648 14 -7.797 1 98.94 235 ALA A CA 1
ATOM 1809 C C . ALA A 1 235 ? -6.871 14.859 -8.789 1 98.94 235 ALA A C 1
ATOM 1811 O O . ALA A 1 235 ? -6.055 15.695 -8.398 1 98.94 235 ALA A O 1
ATOM 1812 N N . CYS A 1 236 ? -7.051 14.641 -10.031 1 98.19 236 CYS A N 1
ATOM 1813 C CA . CYS A 1 236 ? -6.336 15.344 -11.086 1 98.19 236 CYS A CA 1
ATOM 1814 C C . CYS A 1 236 ? -7.039 15.18 -12.43 1 98.19 236 CYS A C 1
ATOM 1816 O O . CYS A 1 236 ? -7.582 14.109 -12.719 1 98.19 236 CYS A O 1
ATOM 1818 N N . ARG A 1 237 ? -6.992 16.234 -13.312 1 97.75 237 ARG A N 1
ATOM 1819 C CA . ARG A 1 237 ? -7.641 16.172 -14.617 1 97.75 237 ARG A CA 1
ATOM 1820 C C . ARG A 1 237 ? -6.684 15.648 -15.68 1 97.75 237 ARG A C 1
ATOM 1822 O O . ARG A 1 237 ? -7.086 15.406 -16.828 1 97.75 237 ARG A O 1
ATOM 1829 N N . ASP A 1 238 ? -5.461 15.523 -15.328 1 97.06 238 ASP A N 1
ATOM 1830 C CA . ASP A 1 238 ? -4.473 14.906 -16.203 1 97.06 238 ASP A CA 1
ATOM 1831 C C . ASP A 1 238 ? -4.559 13.383 -16.156 1 97.06 238 ASP A C 1
ATOM 1833 O O . ASP A 1 238 ? -3.811 12.742 -15.406 1 97.06 238 ASP A O 1
ATOM 1837 N N . HIS A 1 239 ? -5.32 12.797 -17.078 1 97 239 HIS A N 1
ATOM 1838 C CA . HIS A 1 239 ? -5.602 11.367 -17.031 1 97 239 HIS A CA 1
ATOM 1839 C C . HIS A 1 239 ? -4.367 10.555 -17.406 1 97 239 HIS A C 1
ATOM 1841 O O . HIS A 1 239 ? -4.199 9.422 -16.953 1 97 239 HIS A O 1
ATOM 1847 N N . ALA A 1 240 ? -3.486 11.141 -18.219 1 96.31 240 ALA A N 1
ATOM 1848 C CA . ALA A 1 240 ? -2.238 10.453 -18.531 1 96.31 240 ALA A CA 1
ATOM 1849 C C . ALA A 1 240 ? -1.373 10.281 -17.297 1 96.31 240 ALA A C 1
ATOM 1851 O O . ALA A 1 240 ? -0.74 9.234 -17.109 1 96.31 240 ALA A O 1
ATOM 1852 N N . LEU A 1 241 ? -1.343 11.305 -16.469 1 96.94 241 LEU A N 1
ATOM 1853 C CA . LEU A 1 241 ? -0.614 11.219 -15.211 1 96.94 241 LEU A CA 1
ATOM 1854 C C . LEU A 1 241 ? -1.228 10.164 -14.297 1 96.94 241 LEU A C 1
ATOM 1856 O O . LEU A 1 241 ? -0.507 9.375 -13.688 1 96.94 241 LEU A O 1
ATOM 1860 N N . LEU A 1 242 ? -2.574 10.109 -14.195 1 97.69 242 LEU A N 1
ATOM 1861 C CA . LEU A 1 242 ? -3.26 9.117 -13.383 1 97.69 242 LEU A CA 1
ATOM 1862 C C . LEU A 1 242 ? -2.93 7.707 -13.852 1 97.69 242 LEU A C 1
ATOM 1864 O O . LEU A 1 242 ? -2.729 6.805 -13.039 1 97.69 242 LEU A O 1
ATOM 1868 N N . GLN A 1 243 ? -2.861 7.543 -15.117 1 95.56 243 GLN A N 1
ATOM 1869 C CA . GLN A 1 243 ? -2.551 6.234 -15.68 1 95.56 243 GLN A CA 1
ATOM 1870 C C . GLN A 1 243 ? -1.131 5.805 -15.32 1 95.56 243 GLN A C 1
ATOM 1872 O O . GLN A 1 243 ? -0.89 4.637 -15.016 1 95.56 243 GLN A O 1
ATOM 1877 N N . ARG A 1 244 ? -0.203 6.707 -15.383 1 95.44 244 ARG A N 1
ATOM 1878 C CA . ARG A 1 244 ? 1.169 6.395 -15 1 95.44 244 ARG A CA 1
ATOM 1879 C C . ARG A 1 244 ? 1.247 5.992 -13.531 1 95.44 244 ARG A C 1
ATOM 1881 O O . ARG A 1 244 ? 1.94 5.035 -13.18 1 95.44 244 ARG A O 1
ATOM 1888 N N . MET A 1 245 ? 0.512 6.746 -12.703 1 97 245 MET A N 1
ATOM 1889 C CA . MET A 1 245 ? 0.499 6.418 -11.281 1 97 245 MET A CA 1
ATOM 1890 C C . MET A 1 245 ? -0.163 5.066 -11.031 1 97 245 MET A C 1
ATOM 1892 O O . MET A 1 245 ? 0.282 4.297 -10.18 1 97 245 MET A O 1
ATOM 1896 N N . GLU A 1 246 ? -1.237 4.855 -11.742 1 95.94 246 GLU A N 1
ATOM 1897 C CA . GLU A 1 246 ? -1.905 3.559 -11.656 1 95.94 246 GLU A CA 1
ATOM 1898 C C . GLU A 1 246 ? -0.955 2.422 -12.023 1 95.94 246 GLU A C 1
ATOM 1900 O O . GLU A 1 246 ? -0.98 1.36 -11.398 1 95.94 246 GLU A O 1
ATOM 1905 N N . GLY A 1 247 ? -0.124 2.609 -13.039 1 93.81 247 GLY A N 1
ATOM 1906 C CA . GLY A 1 247 ? 0.886 1.631 -13.406 1 93.81 247 GLY A CA 1
ATOM 1907 C C . GLY A 1 247 ? 1.833 1.295 -12.266 1 93.81 247 GLY A C 1
ATOM 1908 O O . GLY A 1 247 ? 2.213 0.135 -12.094 1 93.81 247 GLY A O 1
ATOM 1909 N N . MET A 1 248 ? 2.199 2.281 -11.477 1 94.12 248 MET A N 1
ATOM 1910 C CA . MET A 1 248 ? 3.088 2.086 -10.336 1 94.12 248 MET A CA 1
ATOM 1911 C C . MET A 1 248 ? 2.387 1.302 -9.227 1 94.12 248 MET A C 1
ATOM 1913 O O . MET A 1 248 ? 3.021 0.52 -8.523 1 94.12 248 MET A O 1
ATOM 1917 N N . LYS A 1 249 ? 1.118 1.514 -9.125 1 94.62 249 LYS A N 1
ATOM 1918 C CA . LYS A 1 249 ? 0.325 0.862 -8.086 1 94.62 249 LYS A CA 1
ATOM 1919 C C . LYS A 1 249 ? 0.365 -0.656 -8.234 1 94.62 249 LYS A C 1
ATOM 1921 O O . LYS A 1 249 ? 0.263 -1.387 -7.246 1 94.62 249 LYS A O 1
ATOM 1926 N N . HIS A 1 250 ? 0.574 -1.157 -9.43 1 94.31 250 HIS A N 1
ATOM 1927 C CA . HIS A 1 250 ? 0.615 -2.592 -9.695 1 94.31 250 HIS A CA 1
ATOM 1928 C C . HIS A 1 250 ? 1.85 -3.23 -9.07 1 94.31 250 HIS A C 1
ATOM 1930 O O . HIS A 1 250 ? 1.893 -4.449 -8.875 1 94.31 250 HIS A O 1
ATOM 1936 N N . TYR A 1 251 ? 2.861 -2.426 -8.719 1 95.44 251 TYR A N 1
ATOM 1937 C CA . TYR A 1 251 ? 4.055 -2.91 -8.039 1 95.44 251 TYR A CA 1
ATOM 1938 C C . TYR A 1 251 ? 3.932 -2.725 -6.527 1 95.44 251 TYR A C 1
ATOM 1940 O O . TYR A 1 251 ? 4.844 -3.076 -5.777 1 95.44 251 TYR A O 1
ATOM 1948 N N . LEU A 1 252 ? 2.816 -2.123 -6.07 1 96.62 252 LEU A N 1
ATOM 1949 C CA . LEU A 1 252 ? 2.637 -1.782 -4.664 1 96.62 252 LEU A CA 1
ATOM 1950 C C . LEU A 1 252 ? 1.362 -2.414 -4.109 1 96.62 252 LEU A C 1
ATOM 1952 O O . LEU A 1 252 ? 1.272 -3.637 -3.992 1 96.62 252 LEU A O 1
ATOM 1956 N N . SER A 1 253 ? 0.286 -1.7 -3.965 1 96.62 253 SER A N 1
ATOM 1957 C CA . SER A 1 253 ? -0.921 -2.199 -3.314 1 96.62 253 SER A CA 1
ATOM 1958 C C . SER A 1 253 ? -1.864 -2.85 -4.32 1 96.62 253 SER A C 1
ATOM 1960 O O . SER A 1 253 ? -2.762 -3.604 -3.939 1 96.62 253 SER A O 1
ATOM 1962 N N . ILE A 1 254 ? -1.719 -2.576 -5.641 1 95.44 254 ILE A N 1
ATOM 1963 C CA . ILE A 1 254 ? -2.578 -3.025 -6.73 1 95.44 254 ILE A CA 1
ATOM 1964 C C . ILE A 1 254 ? -3.965 -2.402 -6.582 1 95.44 254 ILE A C 1
ATOM 1966 O O . ILE A 1 254 ? -4.328 -1.494 -7.336 1 95.44 254 ILE A O 1
ATOM 1970 N N . CYS A 1 255 ? -4.676 -2.746 -5.578 1 96.81 255 CYS A N 1
ATOM 1971 C CA . CYS A 1 255 ? -5.973 -2.162 -5.254 1 96.81 255 CYS A CA 1
ATOM 1972 C C . CYS A 1 255 ? -6.137 -2.008 -3.746 1 96.81 255 CYS A C 1
ATOM 1974 O O . CYS A 1 255 ? -5.23 -2.34 -2.98 1 96.81 255 CYS A O 1
ATOM 1976 N N . ASN A 1 256 ? -7.223 -1.413 -3.35 1 97.75 256 ASN A N 1
ATOM 1977 C CA . ASN A 1 256 ? -7.461 -1.192 -1.929 1 97.75 256 ASN A CA 1
ATOM 1978 C C . ASN A 1 256 ? -8.289 -2.32 -1.317 1 97.75 256 ASN A C 1
ATOM 1980 O O . ASN A 1 256 ? -8.789 -3.189 -2.035 1 97.75 256 ASN A O 1
ATOM 1984 N N . SER A 1 257 ? -8.32 -2.33 0.029 1 98 257 SER A N 1
ATOM 1985 C CA . SER A 1 257 ? -9.164 -3.27 0.763 1 98 257 SER A CA 1
ATOM 1986 C C . SER A 1 257 ? -10.641 -3.02 0.482 1 98 257 SER A C 1
ATOM 1988 O O . SER A 1 257 ? -11.102 -1.877 0.523 1 98 257 SER A O 1
ATOM 1990 N N . ARG A 1 258 ? -11.391 -4.09 0.221 1 97.94 258 ARG A N 1
ATOM 1991 C CA . ARG A 1 258 ? -12.812 -3.977 -0.1 1 97.94 258 ARG A CA 1
ATOM 1992 C C . ARG A 1 258 ? -13.602 -3.438 1.089 1 97.94 258 ARG A C 1
ATOM 1994 O O . ARG A 1 258 ? -14.406 -2.516 0.94 1 97.94 258 ARG A O 1
ATOM 2001 N N . PRO A 1 259 ? -13.375 -4.004 2.303 1 98.62 259 PRO A N 1
ATOM 2002 C CA . PRO A 1 259 ? -14.102 -3.434 3.439 1 98.62 259 PRO A CA 1
ATOM 2003 C C . PRO A 1 259 ? -13.812 -1.946 3.639 1 98.62 259 PRO A C 1
ATOM 2005 O O . PRO A 1 259 ? -14.727 -1.168 3.92 1 98.62 259 PRO A O 1
ATOM 2008 N N . SER A 1 260 ? -12.562 -1.567 3.467 1 98.69 260 SER A N 1
ATOM 2009 C CA . SER A 1 260 ? -12.172 -0.175 3.668 1 98.69 260 SER A CA 1
ATOM 2010 C C . SER A 1 260 ? -12.852 0.739 2.654 1 98.69 260 SER A C 1
ATOM 2012 O O . SER A 1 260 ? -13.219 1.871 2.977 1 98.69 260 SER A O 1
ATOM 2014 N N . GLU A 1 261 ? -12.992 0.268 1.417 1 98.69 261 GLU A N 1
ATOM 2015 C CA . GLU A 1 261 ? -13.602 1.117 0.398 1 98.69 261 GLU A CA 1
ATOM 2016 C C . GLU A 1 261 ? -15.07 1.367 0.701 1 98.69 261 GLU A C 1
ATOM 2018 O O . GLU A 1 261 ? -15.578 2.475 0.497 1 98.69 261 GLU A O 1
ATOM 2023 N N . VAL A 1 262 ? -15.789 0.339 1.169 1 98.75 262 VAL A N 1
ATOM 2024 C CA . VAL A 1 262 ? -17.188 0.514 1.521 1 98.75 262 VAL A CA 1
ATOM 2025 C C . VAL A 1 262 ? -17.312 1.472 2.705 1 98.75 262 VAL A C 1
ATOM 2027 O O . VAL A 1 262 ? -18.125 2.393 2.684 1 98.75 262 VAL A O 1
ATOM 2030 N N . LEU A 1 263 ? -16.484 1.286 3.707 1 98.88 263 LEU A N 1
ATOM 2031 C CA . LEU A 1 263 ? -16.5 2.139 4.891 1 98.88 263 LEU A CA 1
ATOM 2032 C C . LEU A 1 263 ? -16.141 3.576 4.535 1 98.88 263 LEU A C 1
ATOM 2034 O O . LEU A 1 263 ? -16.766 4.52 5.035 1 98.88 263 LEU A O 1
ATOM 2038 N N . ALA A 1 264 ? -15.133 3.75 3.666 1 98.94 264 ALA A N 1
ATOM 2039 C CA . ALA A 1 264 ? -14.742 5.086 3.23 1 98.94 264 ALA A CA 1
ATOM 2040 C C . ALA A 1 264 ? -15.875 5.77 2.471 1 98.94 264 ALA A C 1
ATOM 2042 O O . ALA A 1 264 ? -16.094 6.977 2.607 1 98.94 264 ALA A O 1
ATOM 2043 N N . THR A 1 265 ? -16.594 4.969 1.651 1 98.94 265 THR A N 1
ATOM 2044 C CA . THR A 1 265 ? -17.734 5.512 0.923 1 98.94 265 THR A CA 1
ATOM 2045 C C . THR A 1 265 ? -18.781 6.043 1.889 1 98.94 265 THR A C 1
ATOM 2047 O O . THR A 1 265 ? -19.297 7.156 1.712 1 98.94 265 THR A O 1
ATOM 2050 N N . ILE A 1 266 ? -19.094 5.246 2.922 1 98.88 266 ILE A N 1
ATOM 2051 C CA . ILE A 1 266 ? -20.047 5.652 3.945 1 98.88 266 ILE A CA 1
ATOM 2052 C C . ILE A 1 266 ? -19.578 6.938 4.617 1 98.88 266 ILE A C 1
ATOM 2054 O O . ILE A 1 266 ? -20.344 7.879 4.793 1 98.88 266 ILE A O 1
ATOM 2058 N N . ALA A 1 267 ? -18.312 7.031 4.961 1 98.94 267 ALA A N 1
ATOM 2059 C CA . ALA A 1 267 ? -17.75 8.195 5.641 1 98.94 267 ALA A CA 1
ATOM 2060 C C . ALA A 1 267 ? -17.844 9.438 4.762 1 98.94 267 ALA A C 1
ATOM 2062 O O . ALA A 1 267 ? -18.234 10.508 5.23 1 98.94 267 ALA A O 1
ATOM 2063 N N . LEU A 1 268 ? -17.5 9.281 3.504 1 98.88 268 LEU A N 1
ATOM 2064 C CA . LEU A 1 268 ? -17.484 10.414 2.586 1 98.88 268 LEU A CA 1
ATOM 2065 C C . LEU A 1 268 ? -18.891 10.938 2.348 1 98.88 268 LEU A C 1
ATOM 2067 O O . LEU A 1 268 ? -19.094 12.148 2.23 1 98.88 268 LEU A O 1
ATOM 2071 N N . LYS A 1 269 ? -19.844 10.07 2.256 1 98.75 269 LYS A N 1
ATOM 2072 C CA . LYS A 1 269 ? -21.219 10.5 2.094 1 98.75 269 LYS A CA 1
ATOM 2073 C C . LYS A 1 269 ? -21.734 11.234 3.334 1 98.75 269 LYS A C 1
ATOM 2075 O O . LYS A 1 269 ? -22.641 12.062 3.246 1 98.75 269 LYS A O 1
ATOM 2080 N N . SER A 1 270 ? -21.141 10.945 4.473 1 98.56 270 SER A N 1
ATOM 2081 C CA . SER A 1 270 ? -21.5 11.578 5.734 1 98.56 270 SER A CA 1
ATOM 2082 C C . SER A 1 270 ? -20.438 12.578 6.176 1 98.56 270 SER A C 1
ATOM 2084 O O . SER A 1 270 ? -20.297 12.859 7.367 1 98.56 270 SER A O 1
ATOM 2086 N N . ARG A 1 271 ? -19.672 13.07 5.25 1 98.5 271 ARG A N 1
ATOM 2087 C CA . ARG A 1 271 ? -18.469 13.844 5.551 1 98.5 271 ARG A CA 1
ATOM 2088 C C . ARG A 1 271 ? -18.812 15.094 6.359 1 98.5 271 ARG A C 1
ATOM 2090 O O . ARG A 1 271 ? -18.031 15.5 7.234 1 98.5 271 ARG A O 1
ATOM 2097 N N . HIS A 1 272 ? -19.969 15.766 6.109 1 98.06 272 HIS A N 1
ATOM 2098 C CA . HIS A 1 272 ? -20.312 17 6.82 1 98.06 272 HIS A CA 1
ATOM 2099 C C . HIS A 1 272 ? -20.438 16.734 8.32 1 98.06 272 HIS A C 1
ATOM 2101 O O . HIS A 1 272 ? -19.953 17.531 9.133 1 98.06 272 HIS A O 1
ATOM 2107 N N . ARG A 1 273 ? -21.031 15.617 8.672 1 98.19 273 ARG A N 1
ATOM 2108 C CA . ARG A 1 273 ? -21.219 15.258 10.078 1 98.19 273 ARG A CA 1
ATOM 2109 C C . ARG A 1 273 ? -19.875 14.938 10.734 1 98.19 273 ARG A C 1
ATOM 2111 O O . ARG A 1 273 ? -19.609 15.367 11.859 1 98.19 273 ARG A O 1
ATOM 2118 N N . ILE A 1 274 ? -19.078 14.203 10.086 1 98.69 274 ILE A N 1
ATOM 2119 C CA . ILE A 1 274 ? -17.812 13.766 10.641 1 98.69 274 ILE A CA 1
ATOM 2120 C C . ILE A 1 274 ? -16.875 14.969 10.812 1 98.69 274 ILE A C 1
ATOM 2122 O O . ILE A 1 274 ? -16.266 15.148 11.867 1 98.69 274 ILE A O 1
ATOM 2126 N N . LEU A 1 275 ? -16.812 15.836 9.781 1 98.56 275 LEU A N 1
ATOM 2127 C CA . LEU A 1 275 ? -15.938 17 9.828 1 98.56 275 LEU A CA 1
ATOM 2128 C C . LEU A 1 275 ? -16.422 18 10.867 1 98.56 275 LEU A C 1
ATOM 2130 O O . LEU A 1 275 ? -15.617 18.641 11.555 1 98.56 275 LEU A O 1
ATOM 2134 N N . GLU A 1 276 ? -17.719 18.156 10.953 1 98.19 276 GLU A N 1
ATOM 2135 C CA . GLU A 1 276 ? -18.266 19.047 11.969 1 98.19 276 GLU A CA 1
ATOM 2136 C C . GLU A 1 276 ? -17.906 18.578 13.367 1 98.19 276 GLU A C 1
ATOM 2138 O O . GLU A 1 276 ? -17.516 19.391 14.211 1 98.19 276 GLU A O 1
ATOM 2143 N N . ARG A 1 277 ? -18.047 17.312 13.609 1 98.12 277 ARG A N 1
ATOM 2144 C CA . ARG A 1 277 ? -17.672 16.734 14.898 1 98.12 277 ARG A CA 1
ATOM 2145 C C . ARG A 1 277 ? -16.203 17 15.211 1 98.12 277 ARG A C 1
ATOM 2147 O O . ARG A 1 277 ? -15.859 17.406 16.312 1 98.12 277 ARG A O 1
ATOM 2154 N N . ASN A 1 278 ? -15.383 16.766 14.25 1 98.44 278 ASN A N 1
ATOM 2155 C CA . ASN A 1 278 ? -13.945 16.906 14.461 1 98.44 278 ASN A CA 1
ATOM 2156 C C . ASN A 1 278 ? -13.531 18.359 14.609 1 98.44 278 ASN A C 1
ATOM 2158 O O . ASN A 1 278 ? -12.648 18.688 15.406 1 98.44 278 ASN A O 1
ATOM 2162 N N . ARG A 1 279 ? -14.164 19.297 13.859 1 97.75 279 ARG A N 1
ATOM 2163 C CA . ARG A 1 279 ? -13.898 20.719 14.008 1 97.75 279 ARG A CA 1
ATOM 2164 C C . ARG A 1 279 ? -14.289 21.203 15.398 1 97.75 279 ARG A C 1
ATOM 2166 O O . ARG A 1 279 ? -13.594 22.031 15.992 1 97.75 279 ARG A O 1
ATOM 2173 N N . ALA A 1 280 ? -15.398 20.75 15.852 1 98.06 280 ALA A N 1
ATOM 2174 C CA . ALA A 1 280 ? -15.859 21.141 17.188 1 98.06 280 ALA A CA 1
ATOM 2175 C C . ALA A 1 280 ? -14.875 20.688 18.25 1 98.06 280 ALA A C 1
ATOM 2177 O O . ALA A 1 280 ? -14.578 21.438 19.188 1 98.06 280 ALA A O 1
ATOM 2178 N N . LEU A 1 281 ? -14.438 19.469 18.125 1 98.19 281 LEU A N 1
ATOM 2179 C CA . LEU A 1 281 ? -13.453 18.953 19.062 1 98.19 281 LEU A CA 1
ATOM 2180 C C . LEU A 1 281 ? -12.164 19.766 19 1 98.19 281 LEU A C 1
ATOM 2182 O O . LEU A 1 281 ? -11.602 20.125 20.031 1 98.19 281 LEU A O 1
ATOM 2186 N N . CYS A 1 282 ? -11.688 20.047 17.797 1 98 282 CYS A N 1
ATOM 2187 C CA . CYS A 1 282 ? -10.477 20.844 17.625 1 98 282 CYS A CA 1
ATOM 2188 C C . CYS A 1 282 ? -10.648 22.234 18.234 1 98 282 CYS A C 1
ATOM 2190 O O . CYS A 1 282 ? -9.727 22.75 18.875 1 98 282 CYS A O 1
ATOM 2192 N N . THR A 1 283 ? -11.805 22.812 18.047 1 97.5 283 THR A N 1
ATOM 2193 C CA . THR A 1 283 ? -12.078 24.141 18.594 1 97.5 283 THR A CA 1
ATOM 2194 C C . THR A 1 283 ? -11.992 24.141 20.109 1 97.5 283 THR A C 1
ATOM 2196 O O . THR A 1 283 ? -11.344 25 20.703 1 97.5 283 THR A O 1
ATOM 2199 N N . ARG A 1 284 ? -12.578 23.172 20.734 1 97.88 284 ARG A N 1
ATOM 2200 C CA . ARG A 1 284 ? -12.547 23.047 22.188 1 97.88 284 ARG A CA 1
ATOM 2201 C C . ARG A 1 284 ? -11.117 22.812 22.688 1 97.88 284 ARG A C 1
ATOM 2203 O O . ARG A 1 284 ? -10.703 23.406 23.688 1 97.88 284 ARG A O 1
ATOM 2210 N N . ASN A 1 285 ? -10.438 21.953 22.031 1 98 285 ASN A N 1
ATOM 2211 C CA . ASN A 1 285 ? -9.078 21.625 22.453 1 98 285 ASN A CA 1
ATOM 2212 C C . ASN A 1 285 ? -8.133 22.812 22.25 1 98 285 ASN A C 1
ATOM 2214 O O . ASN A 1 285 ? -7.195 23 23.016 1 98 285 ASN A O 1
ATOM 2218 N N . LEU A 1 286 ? -8.367 23.625 21.219 1 97.62 286 LEU A N 1
ATOM 2219 C CA . LEU A 1 286 ? -7.562 24.812 20.984 1 97.62 286 LEU A CA 1
ATOM 2220 C C . LEU A 1 286 ? -7.754 25.828 22.094 1 97.62 286 LEU A C 1
ATOM 2222 O O . LEU A 1 286 ? -6.816 26.547 22.469 1 97.62 286 LEU A O 1
ATOM 2226 N N . GLU A 1 287 ? -8.938 25.891 22.578 1 97.62 287 GLU A N 1
ATOM 2227 C CA . GLU A 1 287 ? -9.195 26.766 23.719 1 97.62 287 GLU A CA 1
ATOM 2228 C C . GLU A 1 287 ? -8.391 26.328 24.938 1 97.62 287 GLU A C 1
ATOM 2230 O O . GLU A 1 287 ? -7.789 27.141 25.625 1 97.62 287 GLU A O 1
ATOM 2235 N N . LYS A 1 288 ? -8.398 25.031 25.156 1 98 288 LYS A N 1
ATOM 2236 C CA . LYS A 1 288 ? -7.652 24.484 26.281 1 98 288 LYS A CA 1
ATOM 2237 C C . LYS A 1 288 ? -6.152 24.719 26.109 1 98 288 LYS A C 1
ATOM 2239 O O . LYS A 1 288 ? -5.469 25.078 27.062 1 98 288 LYS A O 1
ATOM 2244 N N . LEU A 1 289 ? -5.664 24.484 24.938 1 97.62 289 LEU A N 1
ATOM 2245 C CA . LEU A 1 289 ? -4.25 24.703 24.641 1 97.62 289 LEU A CA 1
ATOM 2246 C C . LEU A 1 289 ? -3.885 26.172 24.812 1 97.62 289 LEU A C 1
ATOM 2248 O O . LEU A 1 289 ? -2.826 26.484 25.359 1 97.62 289 LEU A O 1
ATOM 2252 N N . GLY A 1 290 ? -4.73 27 24.281 1 97.75 290 GLY A N 1
ATOM 2253 C CA . GLY A 1 290 ? -4.512 28.422 24.438 1 97.75 290 GLY A CA 1
ATOM 2254 C C . GLY A 1 290 ? -4.41 28.859 25.891 1 97.75 290 GLY A C 1
ATOM 2255 O O . GLY A 1 290 ? -3.529 29.641 26.234 1 97.75 290 GLY A O 1
ATOM 2256 N N . ALA A 1 291 ? -5.312 28.375 26.672 1 98.12 291 ALA A N 1
ATOM 2257 C CA . ALA A 1 291 ? -5.293 28.672 28.109 1 98.12 291 ALA A CA 1
ATOM 2258 C C . ALA A 1 291 ? -4.016 28.172 28.75 1 98.12 291 ALA A C 1
ATOM 2260 O O . ALA A 1 291 ? -3.42 28.859 29.594 1 98.12 291 ALA A O 1
ATOM 2261 N N . PHE A 1 292 ? -3.652 27 28.469 1 98.31 292 PHE A N 1
ATOM 2262 C CA . PHE A 1 292 ? -2.432 26.406 29 1 98.31 292 PHE A CA 1
ATOM 2263 C C . PHE A 1 292 ? -1.218 27.266 28.656 1 98.31 292 PHE A C 1
ATOM 2265 O O . PHE A 1 292 ? -0.409 27.578 29.531 1 98.31 292 PHE A O 1
ATOM 2272 N N . PHE A 1 293 ? -1.057 27.641 27.375 1 98.12 293 PHE A N 1
ATOM 2273 C CA . PHE A 1 293 ? 0.11 28.406 26.938 1 98.12 293 PHE A CA 1
ATOM 2274 C C . PHE A 1 293 ? 0.089 29.797 27.531 1 98.12 293 PHE A C 1
ATOM 2276 O O . PHE A 1 293 ? 1.142 30.375 27.812 1 98.12 293 PHE A O 1
ATOM 2283 N N . ALA A 1 294 ? -1.13 30.312 27.75 1 97.81 294 ALA A N 1
ATOM 2284 C CA . ALA A 1 294 ? -1.246 31.594 28.422 1 97.81 294 ALA A CA 1
ATOM 2285 C C . ALA A 1 294 ? -0.76 31.516 29.859 1 97.81 294 ALA A C 1
ATOM 2287 O O . ALA A 1 294 ? -0.129 32.438 30.375 1 97.81 294 ALA A O 1
ATOM 2288 N N . GLU A 1 295 ? -1.09 30.469 30.484 1 97.44 295 GLU A N 1
ATOM 2289 C CA . GLU A 1 295 ? -0.659 30.234 31.859 1 97.44 295 GLU A CA 1
ATOM 2290 C C . GLU A 1 295 ? 0.863 30.188 31.953 1 97.44 295 GLU A C 1
ATOM 2292 O O . GLU A 1 295 ? 1.435 30.578 32.969 1 97.44 295 GLU A O 1
ATOM 2297 N N . PHE A 1 296 ? 1.5 29.719 30.969 1 97.94 296 PHE A N 1
ATOM 2298 C CA . PHE A 1 296 ? 2.949 29.547 30.969 1 97.94 296 PHE A CA 1
ATOM 2299 C C . PHE A 1 296 ? 3.592 30.406 29.891 1 97.94 296 PHE A C 1
ATOM 2301 O O . PHE A 1 296 ? 4.512 29.969 29.203 1 97.94 296 PHE A O 1
ATOM 2308 N N . ALA A 1 297 ? 3.139 31.609 29.719 1 97.19 297 ALA A N 1
ATOM 2309 C CA . ALA A 1 297 ? 3.537 32.5 28.641 1 97.19 297 ALA A CA 1
ATOM 2310 C C . ALA A 1 297 ? 5.008 32.906 28.766 1 97.19 297 ALA A C 1
ATOM 2312 O O . ALA A 1 297 ? 5.613 33.375 27.812 1 97.19 297 ALA A O 1
ATOM 2313 N N . ASP A 1 298 ? 5.59 32.688 29.906 1 96.44 298 ASP A N 1
ATOM 2314 C CA . ASP A 1 298 ? 7.012 32.969 30.109 1 96.44 298 ASP A CA 1
ATOM 2315 C C . ASP A 1 298 ? 7.871 31.906 29.438 1 96.44 298 ASP A C 1
ATOM 2317 O O . ASP A 1 298 ? 9.039 32.156 29.109 1 96.44 298 ASP A O 1
ATOM 2321 N N . LEU A 1 299 ? 7.309 30.734 29.156 1 97.44 299 LEU A N 1
ATOM 2322 C CA . LEU A 1 299 ? 8.055 29.609 28.594 1 97.44 299 LEU A CA 1
ATOM 2323 C C . LEU A 1 299 ? 7.68 29.375 27.141 1 97.44 299 LEU A C 1
ATOM 2325 O O . LEU A 1 299 ? 8.484 28.859 26.359 1 97.44 299 LEU A O 1
ATOM 2329 N N . TYR A 1 300 ? 6.441 29.719 26.875 1 98.06 300 TYR A N 1
ATOM 2330 C CA . TYR A 1 300 ? 5.93 29.328 25.562 1 98.06 300 TYR A CA 1
ATOM 2331 C C . TYR A 1 300 ? 5.293 30.516 24.844 1 98.06 300 TYR A C 1
ATOM 2333 O O . TYR A 1 300 ? 4.801 31.438 25.5 1 98.06 300 TYR A O 1
ATOM 2341 N N . GLU A 1 301 ? 5.348 30.484 23.562 1 97.25 301 GLU A N 1
ATOM 2342 C CA . GLU A 1 301 ? 4.566 31.328 22.656 1 97.25 301 GLU A CA 1
ATOM 2343 C C . GLU A 1 301 ? 3.678 30.5 21.75 1 97.25 301 GLU A C 1
ATOM 2345 O O . GLU A 1 301 ? 4.148 29.547 21.109 1 97.25 301 GLU A O 1
ATOM 2350 N N . TRP A 1 302 ? 2.475 30.812 21.75 1 96.31 302 TRP A N 1
ATOM 2351 C CA . TRP A 1 302 ? 1.485 30.016 21.031 1 96.31 302 TRP A CA 1
ATOM 2352 C C . TRP A 1 302 ? 0.652 30.891 20.094 1 96.31 302 TRP A C 1
ATOM 2354 O O . TRP A 1 302 ? 0.196 31.969 20.5 1 96.31 302 TRP A O 1
ATOM 2364 N N . GLN A 1 303 ? 0.621 30.531 18.922 1 93.31 303 GLN A N 1
ATOM 2365 C CA . GLN A 1 303 ? -0.32 31.047 17.938 1 93.31 303 GLN A CA 1
ATOM 2366 C C . GLN A 1 303 ? -1.229 29.953 17.406 1 93.31 303 GLN A C 1
ATOM 2368 O O . GLN A 1 303 ? -0.75 28.953 16.844 1 93.31 303 GLN A O 1
ATOM 2373 N N . ALA A 1 304 ? -2.51 30.141 17.594 1 95.25 304 ALA A N 1
ATOM 2374 C CA . ALA A 1 304 ? -3.451 29.125 17.141 1 95.25 304 ALA A CA 1
ATOM 2375 C C . ALA A 1 304 ? -3.326 28.875 15.641 1 95.25 304 ALA A C 1
ATOM 2377 O O . ALA A 1 304 ? -3.279 29.828 14.852 1 95.25 304 ALA A O 1
ATOM 2378 N N . PRO A 1 305 ? -3.246 27.656 15.219 1 97.06 305 PRO A N 1
ATOM 2379 C CA . PRO A 1 305 ? -3.182 27.359 13.781 1 97.06 305 PRO A CA 1
ATOM 2380 C C . PRO A 1 305 ? -4.461 27.734 13.039 1 97.06 305 PRO A C 1
ATOM 2382 O O . PRO A 1 305 ? -5.527 27.828 13.648 1 97.06 305 PRO A O 1
ATOM 2385 N N . ASP A 1 306 ? -4.336 27.938 11.703 1 97.69 306 ASP A N 1
ATOM 2386 C CA . ASP A 1 306 ? -5.484 28.266 10.859 1 97.69 306 ASP A CA 1
ATOM 2387 C C . ASP A 1 306 ? -6.375 27.031 10.664 1 97.69 306 ASP A C 1
ATOM 2389 O O . ASP A 1 306 ? -7.59 27.172 10.492 1 97.69 306 ASP A O 1
ATOM 2393 N N . GLY A 1 307 ? -5.738 25.875 10.625 1 97.75 307 GLY A N 1
ATOM 2394 C CA . GLY A 1 307 ? -6.469 24.656 10.359 1 97.75 307 GLY A CA 1
ATOM 2395 C C . GLY A 1 307 ? -5.668 23.406 10.68 1 97.75 307 GLY A C 1
ATOM 2396 O O . GLY A 1 307 ? -4.5 23.484 11.078 1 97.75 307 GLY A O 1
ATOM 2397 N N . GLY A 1 308 ? -6.34 22.234 10.516 1 97.5 308 GLY A N 1
ATOM 2398 C CA . GLY A 1 308 ? -5.758 20.953 10.891 1 97.5 308 GLY A CA 1
ATOM 2399 C C . GLY A 1 308 ? -5.945 20.625 12.359 1 97.5 308 GLY A C 1
ATOM 2400 O O . GLY A 1 308 ? -6.902 21.078 12.992 1 97.5 308 GLY A O 1
ATOM 2401 N N . CYS A 1 309 ? -5.055 19.828 12.844 1 98.44 309 CYS A N 1
ATOM 2402 C CA . CYS A 1 309 ? -5.164 19.438 14.25 1 98.44 309 CYS A CA 1
ATOM 2403 C C . CYS A 1 309 ? -3.787 19.344 14.898 1 98.44 309 CYS A C 1
ATOM 2405 O O . CYS A 1 309 ? -3.572 18.531 15.797 1 98.44 309 CYS A O 1
ATOM 2407 N N . VAL A 1 310 ? -2.889 20.109 14.289 1 98.12 310 VAL A N 1
ATOM 2408 C CA . VAL A 1 310 ? -1.553 20.234 14.859 1 98.12 310 VAL A CA 1
ATOM 2409 C C . VAL A 1 310 ? -1.163 21.719 14.938 1 98.12 310 VAL A C 1
ATOM 2411 O O . VAL A 1 310 ? -1.739 22.547 14.242 1 98.12 310 VAL A O 1
ATOM 2414 N N . GLY A 1 311 ? -0.259 22.016 15.781 1 97.62 311 GLY A N 1
ATOM 2415 C CA . GLY A 1 311 ? 0.318 23.359 15.898 1 97.62 311 GLY A CA 1
ATOM 2416 C C . GLY A 1 311 ? 1.791 23.328 16.266 1 97.62 311 GLY A C 1
ATOM 2417 O O . GLY A 1 311 ? 2.316 22.297 16.688 1 97.62 311 GLY A O 1
ATOM 2418 N N . PHE A 1 312 ? 2.436 24.391 16.031 1 98.06 312 PHE A N 1
ATOM 2419 C CA . PHE A 1 312 ? 3.887 24.484 16.125 1 98.06 312 PHE A CA 1
ATOM 2420 C C . PHE A 1 312 ? 4.285 25.578 17.125 1 98.06 312 PHE A C 1
ATOM 2422 O O . PHE A 1 312 ? 4.781 26.641 16.719 1 98.06 312 PHE A O 1
ATOM 2429 N N . ALA A 1 313 ? 4.309 25.297 18.391 1 98.12 313 ALA A N 1
ATOM 2430 C CA . ALA A 1 313 ? 4.539 26.25 19.469 1 98.12 313 ALA A CA 1
ATOM 2431 C C . ALA A 1 313 ? 6.027 26.578 19.609 1 98.12 313 ALA A C 1
ATOM 2433 O O . ALA A 1 313 ? 6.879 25.766 19.234 1 98.12 313 ALA A O 1
ATOM 2434 N N . ARG A 1 314 ? 6.289 27.719 20.125 1 98 314 ARG A N 1
ATOM 2435 C CA . ARG A 1 314 ? 7.656 28.156 20.391 1 98 314 ARG A CA 1
ATOM 2436 C C . ARG A 1 314 ? 8.023 27.953 21.859 1 98 314 ARG A C 1
ATOM 2438 O O . ARG A 1 314 ? 7.199 28.172 22.75 1 98 314 ARG A O 1
ATOM 2445 N N . TYR A 1 315 ? 9.148 27.531 22.078 1 98 315 TYR A N 1
ATOM 2446 C CA . TYR A 1 315 ? 9.703 27.391 23.422 1 98 315 TYR A CA 1
ATOM 2447 C C . TYR A 1 315 ? 10.773 28.438 23.688 1 98 315 TYR A C 1
ATOM 2449 O O . TYR A 1 315 ? 11.766 28.516 22.969 1 98 315 TYR A O 1
ATOM 2457 N N . HIS A 1 316 ? 10.602 29.234 24.75 1 94.25 316 HIS A N 1
ATOM 2458 C CA . HIS A 1 316 ? 11.531 30.297 25.125 1 94.25 316 HIS A CA 1
ATOM 2459 C C . HIS A 1 316 ? 12.242 29.953 26.438 1 94.25 316 HIS A C 1
ATOM 2461 O O . HIS A 1 316 ? 13.062 30.734 26.922 1 94.25 316 HIS A O 1
ATOM 2467 N N . GLY A 1 317 ? 11.969 28.844 26.938 1 94 317 GLY A N 1
ATOM 2468 C CA . GLY A 1 317 ? 12.523 28.469 28.219 1 94 317 GLY A CA 1
ATOM 2469 C C . GLY A 1 317 ? 14 28.109 28.156 1 94 317 GLY A C 1
ATOM 2470 O O . GLY A 1 317 ? 14.664 28.375 27.141 1 94 317 GLY A O 1
ATOM 2471 N N . PRO A 1 318 ? 14.5 27.703 29.266 1 94.38 318 PRO A N 1
ATOM 2472 C CA . PRO A 1 318 ? 15.922 27.359 29.312 1 94.38 318 PRO A CA 1
ATOM 2473 C C . PRO A 1 318 ? 16.25 26.125 28.484 1 94.38 318 PRO A C 1
ATOM 2475 O O . PRO A 1 318 ? 15.445 25.203 28.391 1 94.38 318 PRO A O 1
ATOM 2478 N N . GLY A 1 319 ? 17.438 26.141 27.906 1 94.94 319 GLY A N 1
ATOM 2479 C CA . GLY A 1 319 ? 17.891 24.984 27.141 1 94.94 319 GLY A CA 1
ATOM 2480 C C . GLY A 1 319 ? 17.312 24.938 25.75 1 94.94 319 GLY A C 1
ATOM 2481 O O . GLY A 1 319 ? 16.812 25.938 25.234 1 94.94 319 GLY A O 1
ATOM 2482 N N . SER A 1 320 ? 17.391 23.812 25.125 1 96.88 320 SER A N 1
ATOM 2483 C CA . SER A 1 320 ? 16.875 23.625 23.781 1 96.88 320 SER A CA 1
ATOM 2484 C C . SER A 1 320 ? 15.5 22.953 23.797 1 96.88 320 SER A C 1
ATOM 2486 O O . SER A 1 320 ? 15.117 22.344 24.797 1 96.88 320 SER A O 1
ATOM 2488 N N . VAL A 1 321 ? 14.805 23.141 22.734 1 97 321 VAL A N 1
ATOM 2489 C CA . VAL A 1 321 ? 13.5 22.484 22.594 1 97 321 VAL A CA 1
ATOM 2490 C C . VAL A 1 321 ? 13.672 20.969 22.672 1 97 321 VAL A C 1
ATOM 2492 O O . VAL A 1 321 ? 12.836 20.266 23.234 1 97 321 VAL A O 1
ATOM 2495 N N . GLU A 1 322 ? 14.766 20.469 22.141 1 96.38 322 GLU A N 1
ATOM 2496 C CA . GLU A 1 322 ? 15.062 19.047 22.188 1 96.38 322 GLU A CA 1
ATOM 2497 C C . GLU A 1 322 ? 15.164 18.547 23.625 1 96.38 322 GLU A C 1
ATOM 2499 O O . GLU A 1 322 ? 14.586 17.516 23.969 1 96.38 322 GLU A O 1
ATOM 2504 N N . GLU A 1 323 ? 15.906 19.25 24.359 1 97 323 GLU A N 1
ATOM 2505 C CA . GLU A 1 323 ? 16.078 18.891 25.766 1 97 323 GLU A CA 1
ATOM 2506 C C . GLU A 1 323 ? 14.773 19 26.531 1 97 323 GLU A C 1
ATOM 2508 O O . GLU A 1 323 ? 14.461 18.156 27.375 1 97 323 GLU A O 1
ATOM 2513 N N . HIS A 1 324 ? 14.117 20.062 26.25 1 97.38 324 HIS A N 1
ATOM 2514 C CA . HIS A 1 324 ? 12.836 20.281 26.906 1 97.38 324 HIS A CA 1
ATOM 2515 C C . HIS A 1 324 ? 11.867 19.141 26.625 1 97.38 324 HIS A C 1
ATOM 2517 O O . HIS A 1 324 ? 11.266 18.594 27.547 1 97.38 324 HIS A O 1
ATOM 2523 N N . CYS A 1 325 ? 11.695 18.734 25.359 1 97.62 325 CYS A N 1
ATOM 2524 C CA . CYS A 1 325 ? 10.805 17.641 24.984 1 97.62 325 CYS A CA 1
ATOM 2525 C C . CYS A 1 325 ? 11.266 16.312 25.594 1 97.62 325 CYS A C 1
ATOM 2527 O O . CYS A 1 325 ? 10.445 15.516 26.031 1 97.62 325 CYS A O 1
ATOM 2529 N N . ARG A 1 326 ? 12.586 16.109 25.578 1 96.88 326 ARG A N 1
ATOM 2530 C CA . ARG A 1 326 ? 13.141 14.898 26.172 1 96.88 326 ARG A CA 1
ATOM 2531 C C . ARG A 1 326 ? 12.797 14.805 27.656 1 96.88 326 ARG A C 1
ATOM 2533 O O . ARG A 1 326 ? 12.352 13.758 28.125 1 96.88 326 ARG A O 1
ATOM 2540 N N . ARG A 1 327 ? 12.969 15.844 28.391 1 96.44 327 ARG A N 1
ATOM 2541 C CA . ARG A 1 327 ? 12.688 15.852 29.828 1 96.44 327 ARG A CA 1
ATOM 2542 C C . ARG A 1 327 ? 11.203 15.617 30.094 1 96.44 327 ARG A C 1
ATOM 2544 O O . ARG A 1 327 ? 10.844 14.898 31.031 1 96.44 327 ARG A O 1
ATOM 2551 N N . LEU A 1 328 ? 10.398 16.25 29.297 1 97.38 328 LEU A N 1
ATOM 2552 C CA . LEU A 1 328 ? 8.953 16.109 29.469 1 97.38 328 LEU A CA 1
ATOM 2553 C C . LEU A 1 328 ? 8.531 14.648 29.359 1 97.38 328 LEU A C 1
ATOM 2555 O O . LEU A 1 328 ? 7.754 14.164 30.188 1 97.38 328 LEU A O 1
ATOM 2559 N N . VAL A 1 329 ? 9.031 13.953 28.312 1 97.56 329 VAL A N 1
ATOM 2560 C CA . VAL A 1 329 ? 8.586 12.586 28.094 1 97.56 329 VAL A CA 1
ATOM 2561 C C . VAL A 1 329 ? 9.242 11.664 29.125 1 97.56 329 VAL A C 1
ATOM 2563 O O . VAL A 1 329 ? 8.609 10.742 29.641 1 97.56 329 VAL A O 1
ATOM 2566 N N . GLU A 1 330 ? 10.5 11.922 29.5 1 96.81 330 GLU A N 1
ATOM 2567 C CA . GLU A 1 330 ? 11.219 11.062 30.438 1 96.81 330 GLU A CA 1
ATOM 2568 C C . GLU A 1 330 ? 10.656 11.203 31.844 1 96.81 330 GLU A C 1
ATOM 2570 O O . GLU A 1 330 ? 10.523 10.211 32.562 1 96.81 330 GLU A O 1
ATOM 2575 N N . GLU A 1 331 ? 10.305 12.406 32.188 1 96.62 331 GLU A N 1
ATOM 2576 C CA . GLU A 1 331 ? 9.969 12.68 33.594 1 96.62 331 GLU A CA 1
ATOM 2577 C C . GLU A 1 331 ? 8.461 12.633 33.812 1 96.62 331 GLU A C 1
ATOM 2579 O O . GLU A 1 331 ? 8 12.32 34.906 1 96.62 331 GLU A O 1
ATOM 2584 N N . SER A 1 332 ? 7.742 12.953 32.75 1 96.88 332 SER A N 1
ATOM 2585 C CA . SER A 1 332 ? 6.312 13.117 33 1 96.88 332 SER A CA 1
ATOM 2586 C C . SER A 1 332 ? 5.484 12.352 31.984 1 96.88 332 SER A C 1
ATOM 2588 O O . SER A 1 332 ? 4.254 12.391 32 1 96.88 332 SER A O 1
ATOM 2590 N N . GLY A 1 333 ? 6.094 11.75 31 1 97 333 GLY A N 1
ATOM 2591 C CA . GLY A 1 333 ? 5.418 10.906 30.031 1 97 333 GLY A CA 1
ATOM 2592 C C . GLY A 1 333 ? 4.746 11.695 28.922 1 97 333 GLY A C 1
ATOM 2593 O O . GLY A 1 333 ? 4.031 11.125 28.094 1 97 333 GLY A O 1
ATOM 2594 N N . VAL A 1 334 ? 4.953 13.008 28.875 1 97.81 334 VAL A N 1
ATOM 2595 C CA . VAL A 1 334 ? 4.34 13.844 27.859 1 97.81 334 VAL A CA 1
ATOM 2596 C C . VAL A 1 334 ? 5.215 13.859 26.594 1 97.81 334 VAL A C 1
ATOM 2598 O O . VAL A 1 334 ? 6.344 14.359 26.625 1 97.81 334 VAL A O 1
ATOM 2601 N N . LEU A 1 335 ? 4.688 13.312 25.516 1 97.56 335 LEU A N 1
ATOM 2602 C CA . LEU A 1 335 ? 5.441 13.227 24.266 1 97.56 335 LEU A CA 1
ATOM 2603 C C . LEU A 1 335 ? 5.047 14.344 23.312 1 97.56 335 LEU A C 1
ATOM 2605 O O . LEU A 1 335 ? 3.867 14.5 22.984 1 97.56 335 LEU A O 1
ATOM 2609 N N . LEU A 1 336 ? 5.961 15.172 22.953 1 97.69 336 LEU A N 1
ATOM 2610 C CA . LEU A 1 336 ? 5.859 16.219 21.938 1 97.69 336 LEU A CA 1
ATOM 2611 C C . LEU A 1 336 ? 6.852 15.969 20.797 1 97.69 336 LEU A C 1
ATOM 2613 O O . LEU A 1 336 ? 7.707 15.086 20.906 1 97.69 336 LEU A O 1
ATOM 2617 N N . LEU A 1 337 ? 6.672 16.703 19.688 1 97.75 337 LEU A N 1
ATOM 2618 C CA . LEU A 1 337 ? 7.602 16.547 18.578 1 97.75 337 LEU A CA 1
ATOM 2619 C C . LEU A 1 337 ? 8.477 17.797 18.422 1 97.75 337 LEU A C 1
ATOM 2621 O O . LEU A 1 337 ? 8.039 18.797 17.875 1 97.75 337 LEU A O 1
ATOM 2625 N N . PRO A 1 338 ? 9.711 17.672 18.828 1 97.38 338 PRO A N 1
ATOM 2626 C CA . PRO A 1 338 ? 10.594 18.828 18.656 1 97.38 338 PRO A CA 1
ATOM 2627 C C . PRO A 1 338 ? 10.844 19.156 17.188 1 97.38 338 PRO A C 1
ATOM 2629 O O . PRO A 1 338 ? 10.672 18.297 16.312 1 97.38 338 PRO A O 1
ATOM 2632 N N . SER A 1 339 ? 11.242 20.375 16.906 1 95.5 339 SER A N 1
ATOM 2633 C CA . SER A 1 339 ? 11.391 20.875 15.547 1 95.5 339 SER A CA 1
ATOM 2634 C C . SER A 1 339 ? 12.469 20.094 14.797 1 95.5 339 SER A C 1
ATOM 2636 O O . SER A 1 339 ? 12.508 20.109 13.562 1 95.5 339 SER A O 1
ATOM 2638 N N . SER A 1 340 ? 13.344 19.344 15.461 1 93.81 340 SER A N 1
ATOM 2639 C CA . SER A 1 340 ? 14.406 18.547 14.836 1 93.81 340 SER A CA 1
ATOM 2640 C C . SER A 1 340 ? 13.82 17.438 13.969 1 93.81 340 SER A C 1
ATOM 2642 O O . SER A 1 340 ? 14.523 16.875 13.133 1 93.81 340 SER A O 1
ATOM 2644 N N . LEU A 1 341 ? 12.562 17.172 14.141 1 94.69 341 LEU A N 1
ATOM 2645 C CA . LEU A 1 341 ? 11.906 16.141 13.352 1 94.69 341 LEU A CA 1
ATOM 2646 C C . LEU A 1 341 ? 11.383 16.703 12.039 1 94.69 341 LEU A C 1
ATOM 2648 O O . LEU A 1 341 ? 10.984 15.953 11.141 1 94.69 341 LEU A O 1
ATOM 2652 N N . PHE A 1 342 ? 11.438 18 11.875 1 95.62 342 PHE A N 1
ATOM 2653 C CA . PHE A 1 342 ? 10.922 18.672 10.688 1 95.62 342 PHE A CA 1
ATOM 2654 C C . PHE A 1 342 ? 12.023 19.469 9.984 1 95.62 342 PHE A C 1
ATOM 2656 O O . PHE A 1 342 ? 11.75 20.391 9.227 1 95.62 342 PHE A O 1
ATOM 2663 N N . VAL A 1 343 ? 13.242 19.109 10.227 1 93.56 343 VAL A N 1
ATOM 2664 C CA . VAL A 1 343 ? 14.383 19.797 9.633 1 93.56 343 VAL A CA 1
ATOM 2665 C C . VAL A 1 343 ? 14.383 19.578 8.117 1 93.56 343 VAL A C 1
ATOM 2667 O O . VAL A 1 343 ? 13.734 18.656 7.617 1 93.56 343 VAL A O 1
ATOM 2670 N N . SER A 1 344 ? 15.023 20.406 7.422 1 95.38 344 SER A N 1
ATOM 2671 C CA . SER A 1 344 ? 15.125 20.375 5.965 1 95.38 344 SER A CA 1
ATOM 2672 C C . SER A 1 344 ? 16.578 20.5 5.516 1 95.38 344 SER A C 1
ATOM 2674 O O . SER A 1 344 ? 17.375 21.203 6.148 1 95.38 344 SER A O 1
ATOM 2676 N N . ASP A 1 345 ? 16.922 19.844 4.461 1 91.69 345 ASP A N 1
ATOM 2677 C CA . ASP A 1 345 ? 18.234 19.969 3.848 1 91.69 345 ASP A CA 1
ATOM 2678 C C . ASP A 1 345 ? 18.297 21.188 2.928 1 91.69 345 ASP A C 1
ATOM 2680 O O . ASP A 1 345 ? 19.375 21.562 2.463 1 91.69 345 ASP A O 1
ATOM 2684 N N . LEU A 1 346 ? 17.172 21.828 2.729 1 97.06 346 LEU A N 1
ATOM 2685 C CA . LEU A 1 346 ? 17.078 22.875 1.724 1 97.06 346 LEU A CA 1
ATOM 2686 C C . LEU A 1 346 ? 17.156 24.25 2.367 1 97.06 346 LEU A C 1
ATOM 2688 O O . LEU A 1 346 ? 17.797 25.156 1.823 1 97.06 346 LEU A O 1
ATOM 2692 N N . LEU A 1 347 ? 16.453 24.422 3.498 1 97.5 347 LEU A N 1
ATOM 2693 C CA . LEU A 1 347 ? 16.391 25.688 4.23 1 97.5 347 LEU A CA 1
ATOM 2694 C C . LEU A 1 347 ? 16.422 25.438 5.738 1 97.5 347 LEU A C 1
ATOM 2696 O O . LEU A 1 347 ? 15.984 24.391 6.203 1 97.5 347 LEU A O 1
ATOM 2700 N N . PRO A 1 348 ? 16.859 26.406 6.484 1 95.5 348 PRO A N 1
ATOM 2701 C CA . PRO A 1 348 ? 16.781 26.281 7.941 1 95.5 348 PRO A CA 1
ATOM 2702 C C . PRO A 1 348 ? 15.344 26.281 8.453 1 95.5 348 PRO A C 1
ATOM 2704 O O . PRO A 1 348 ? 14.5 27.016 7.93 1 95.5 348 PRO A O 1
ATOM 2707 N N . VAL A 1 349 ? 15.094 25.438 9.406 1 95.12 349 VAL A N 1
ATOM 2708 C CA . VAL A 1 349 ? 13.828 25.406 10.133 1 95.12 349 VAL A CA 1
ATOM 2709 C C . VAL A 1 349 ? 14.055 25.875 11.57 1 95.12 349 VAL A C 1
ATOM 2711 O O . VAL A 1 349 ? 15.078 25.547 12.18 1 95.12 349 VAL A O 1
ATOM 2714 N N . ALA A 1 350 ? 13.07 26.641 12.062 1 92.06 350 ALA A N 1
ATOM 2715 C CA . ALA A 1 350 ? 13.18 27.156 13.43 1 92.06 350 ALA A CA 1
ATOM 2716 C C . ALA A 1 350 ? 13.422 26.016 14.422 1 92.06 350 ALA A C 1
ATOM 2718 O O . ALA A 1 350 ? 12.727 25 14.398 1 92.06 350 ALA A O 1
ATOM 2719 N N . GLN A 1 351 ? 14.352 26.219 15.297 1 93.62 351 GLN A N 1
ATOM 2720 C CA . GLN A 1 351 ? 14.781 25.156 16.203 1 93.62 351 GLN A CA 1
ATOM 2721 C C . GLN A 1 351 ? 14.156 25.328 17.578 1 93.62 351 GLN A C 1
ATOM 2723 O O . GLN A 1 351 ? 14.375 24.5 18.469 1 93.62 351 GLN A O 1
ATOM 2728 N N . ASP A 1 352 ? 13.43 26.359 17.719 1 96.75 352 ASP A N 1
ATOM 2729 C CA . ASP A 1 352 ? 12.844 26.656 19.016 1 96.75 352 ASP A CA 1
ATOM 2730 C C . ASP A 1 352 ? 11.359 26.312 19.047 1 96.75 352 ASP A C 1
ATOM 2732 O O . ASP A 1 352 ? 10.578 26.953 19.75 1 96.75 352 ASP A O 1
ATOM 2736 N N . ARG A 1 353 ? 11.016 25.375 18.203 1 97.38 353 ARG A N 1
ATOM 2737 C CA . ARG A 1 353 ? 9.602 25.031 18.078 1 97.38 353 ARG A CA 1
ATOM 2738 C C . ARG A 1 353 ? 9.367 23.562 18.375 1 97.38 353 ARG A C 1
ATOM 2740 O O . ARG A 1 353 ? 10.305 22.75 18.344 1 97.38 353 ARG A O 1
ATOM 2747 N N . PHE A 1 354 ? 8.141 23.219 18.734 1 98.12 354 PHE A N 1
ATOM 2748 C CA . PHE A 1 354 ? 7.688 21.844 18.812 1 98.12 354 PHE A CA 1
ATOM 2749 C C . PHE A 1 354 ? 6.238 21.719 18.359 1 98.12 354 PHE A C 1
ATOM 2751 O O . PHE A 1 354 ? 5.461 22.656 18.484 1 98.12 354 PHE A O 1
ATOM 2758 N N . ARG A 1 355 ? 5.902 20.578 17.797 1 98.06 355 ARG A N 1
ATOM 2759 C CA . ARG A 1 355 ? 4.543 20.328 17.328 1 98.06 355 ARG A CA 1
ATOM 2760 C C . ARG A 1 355 ? 3.707 19.672 18.422 1 98.06 355 ARG A C 1
ATOM 2762 O O . ARG A 1 355 ? 4.188 18.781 19.125 1 98.06 355 ARG A O 1
ATOM 2769 N N . VAL A 1 356 ? 2.514 20.141 18.547 1 98 356 VAL A N 1
ATOM 2770 C CA . VAL A 1 356 ? 1.527 19.562 19.453 1 98 356 VAL A CA 1
ATOM 2771 C C . VAL A 1 356 ? 0.249 19.234 18.688 1 98 356 VAL A C 1
ATOM 2773 O O . VAL A 1 356 ? -0.143 19.969 17.781 1 98 356 VAL A O 1
ATOM 2776 N N . GLY A 1 357 ? -0.351 18.062 18.969 1 97.75 357 GLY A N 1
ATOM 2777 C CA . GLY A 1 357 ? -1.621 17.672 18.375 1 97.75 357 GLY A CA 1
ATOM 2778 C C . GLY A 1 357 ? -2.812 18 19.266 1 97.75 357 GLY A C 1
ATOM 2779 O O . GLY A 1 357 ? -2.723 17.906 20.484 1 97.75 357 GLY A O 1
ATOM 2780 N N . PHE A 1 358 ? -3.939 18.328 18.641 1 98 358 PHE A N 1
ATOM 2781 C CA . PHE A 1 358 ? -5.102 18.703 19.438 1 98 358 PHE A CA 1
ATOM 2782 C C . PHE A 1 358 ? -6.379 18.141 18.828 1 98 358 PHE A C 1
ATOM 2784 O O . PHE A 1 358 ? -7.465 18.688 19.016 1 98 358 PHE A O 1
ATOM 2791 N N . GLY A 1 359 ? -6.25 17.062 18.047 1 97.5 359 GLY A N 1
ATOM 2792 C CA . GLY A 1 359 ? -7.398 16.484 17.375 1 97.5 359 GLY A CA 1
ATOM 2793 C C . GLY A 1 359 ? -8.047 15.359 18.156 1 97.5 359 GLY A C 1
ATOM 2794 O O . GLY A 1 359 ? -9.055 14.789 17.719 1 97.5 359 GLY A O 1
ATOM 2795 N N . ARG A 1 360 ? -7.57 15.047 19.359 1 95.75 360 ARG A N 1
ATOM 2796 C CA . ARG A 1 360 ? -8.047 13.898 20.109 1 95.75 360 ARG A CA 1
ATOM 2797 C C . ARG A 1 360 ? -8.812 14.336 21.359 1 95.75 360 ARG A C 1
ATOM 2799 O O . ARG A 1 360 ? -8.562 15.414 21.891 1 95.75 360 ARG A O 1
ATOM 2806 N N . ARG A 1 361 ? -9.68 13.484 21.859 1 94.31 361 ARG A N 1
ATOM 2807 C CA . ARG A 1 361 ? -10.594 13.812 22.938 1 94.31 361 ARG A CA 1
ATOM 2808 C C . ARG A 1 361 ? -9.852 13.883 24.266 1 94.31 361 ARG A C 1
ATOM 2810 O O . ARG A 1 361 ? -10.25 14.633 25.172 1 94.31 361 ARG A O 1
ATOM 2817 N N . ASN A 1 362 ? -8.789 13.211 24.453 1 90.69 362 ASN A N 1
ATOM 2818 C CA . ASN A 1 362 ? -8.172 13.086 25.781 1 90.69 362 ASN A CA 1
ATOM 2819 C C . ASN A 1 362 ? -7.004 14.047 25.938 1 90.69 362 ASN A C 1
ATOM 2821 O O . ASN A 1 362 ? -5.992 13.711 26.562 1 90.69 362 ASN A O 1
ATOM 2825 N N . ILE A 1 363 ? -7.215 15.273 25.469 1 95.81 363 ILE A N 1
ATOM 2826 C CA . ILE A 1 363 ? -6.105 16.219 25.484 1 95.81 363 ILE A CA 1
ATOM 2827 C C . ILE A 1 363 ? -5.832 16.672 26.922 1 95.81 363 ILE A C 1
ATOM 2829 O O . ILE A 1 363 ? -4.695 17 27.266 1 95.81 363 ILE A O 1
ATOM 2833 N N . GLU A 1 364 ? -6.824 16.641 27.812 1 96.25 364 GLU A N 1
ATOM 2834 C CA . GLU A 1 364 ? -6.734 17.203 29.156 1 96.25 364 GLU A CA 1
ATOM 2835 C C . GLU A 1 364 ? -5.711 16.438 30 1 96.25 364 GLU A C 1
ATOM 2837 O O . GLU A 1 364 ? -4.984 17.031 30.797 1 96.25 364 GLU A O 1
ATOM 2842 N N . GLU A 1 365 ? -5.688 15.148 29.812 1 96.25 365 GLU A N 1
ATOM 2843 C CA . GLU A 1 365 ? -4.734 14.336 30.562 1 96.25 365 GLU A CA 1
ATOM 2844 C C . GLU A 1 365 ? -3.299 14.75 30.266 1 96.25 365 GLU A C 1
ATOM 2846 O O . GLU A 1 365 ? -2.477 14.867 31.172 1 96.25 365 GLU A O 1
ATOM 2851 N N . GLY A 1 366 ? -3.023 14.977 29.031 1 97 366 GLY A N 1
ATOM 2852 C CA . GLY A 1 366 ? -1.696 15.422 28.641 1 97 366 GLY A CA 1
ATOM 2853 C C . GLY A 1 366 ? -1.366 16.812 29.125 1 97 366 GLY A C 1
ATOM 2854 O O . GLY A 1 366 ? -0.253 17.078 29.594 1 97 366 GLY A O 1
ATOM 2855 N N . LEU A 1 367 ? -2.312 17.688 29.094 1 98 367 LEU A N 1
ATOM 2856 C CA . LEU A 1 367 ? -2.115 19.062 29.547 1 98 367 LEU A CA 1
ATOM 2857 C C . LEU A 1 367 ? -1.858 19.125 31.047 1 98 367 LEU A C 1
ATOM 2859 O O . LEU A 1 367 ? -1.019 19.891 31.5 1 98 367 LEU A O 1
ATOM 2863 N N . GLU A 1 368 ? -2.566 18.297 31.734 1 97.81 368 GLU A N 1
ATOM 2864 C CA . GLU A 1 368 ? -2.391 18.281 33.188 1 97.81 368 GLU A CA 1
ATOM 2865 C C . GLU A 1 368 ? -1.011 17.75 33.562 1 97.81 368 GLU A C 1
ATOM 2867 O O . GLU A 1 368 ? -0.345 18.297 34.438 1 97.81 368 GLU A O 1
ATOM 2872 N N . ALA A 1 369 ? -0.634 16.672 32.938 1 97.81 369 ALA A N 1
ATOM 2873 C CA . ALA A 1 369 ? 0.707 16.141 33.188 1 97.81 369 ALA A CA 1
ATOM 2874 C C . ALA A 1 369 ? 1.774 17.172 32.812 1 97.81 369 ALA A C 1
ATOM 2876 O O . ALA A 1 369 ? 2.779 17.312 33.531 1 97.81 369 ALA A O 1
ATOM 2877 N N . TRP A 1 370 ? 1.55 17.859 31.734 1 98.19 370 TRP A N 1
ATOM 2878 C CA . TRP A 1 370 ? 2.434 18.922 31.281 1 98.19 370 TRP A CA 1
ATOM 2879 C C . TRP A 1 370 ? 2.498 20.047 32.312 1 98.19 370 TRP A C 1
ATOM 2881 O O . TRP A 1 370 ? 3.584 20.484 32.719 1 98.19 370 TRP A O 1
ATOM 2891 N N . ARG A 1 371 ? 1.412 20.5 32.812 1 97.69 371 ARG A N 1
ATOM 2892 C CA . ARG A 1 371 ? 1.309 21.547 33.812 1 97.69 371 ARG A CA 1
ATOM 2893 C C . ARG A 1 371 ? 2.061 21.156 35.094 1 97.69 371 ARG A C 1
ATOM 2895 O O . ARG A 1 371 ? 2.828 21.953 35.625 1 97.69 371 ARG A O 1
ATOM 2902 N N . ASN A 1 372 ? 1.799 19.969 35.469 1 97.44 372 ASN A N 1
ATOM 2903 C CA . ASN A 1 372 ? 2.443 19.484 36.688 1 97.44 372 ASN A CA 1
ATOM 2904 C C . ASN A 1 372 ? 3.963 19.453 36.562 1 97.44 372 ASN A C 1
ATOM 2906 O O . ASN A 1 372 ? 4.688 19.781 37.5 1 97.44 372 ASN A O 1
ATOM 2910 N N . HIS A 1 373 ? 4.383 19.016 35.438 1 97.12 373 HIS A N 1
ATOM 2911 C CA . HIS A 1 373 ? 5.816 19.016 35.156 1 97.12 373 HIS A CA 1
ATOM 2912 C C . HIS A 1 373 ? 6.41 20.422 35.281 1 97.12 373 HIS A C 1
ATOM 2914 O O . HIS A 1 373 ? 7.461 20.594 35.906 1 97.12 373 HIS A O 1
ATOM 2920 N N . LEU A 1 374 ? 5.773 21.406 34.75 1 96.94 374 LEU A N 1
ATOM 2921 C CA . LEU A 1 374 ? 6.273 22.766 34.75 1 96.94 374 LEU A CA 1
ATOM 2922 C C . LEU A 1 374 ? 6.219 23.391 36.125 1 96.94 374 LEU A C 1
ATOM 2924 O O . LEU A 1 374 ? 7.121 24.141 36.531 1 96.94 374 LEU A O 1
ATOM 2928 N N . ARG A 1 375 ? 5.246 23.031 36.844 1 95.94 375 ARG A N 1
ATOM 2929 C CA . ARG A 1 375 ? 5.102 23.578 38.188 1 95.94 375 ARG A CA 1
ATOM 2930 C C . ARG A 1 375 ? 6.152 23 39.125 1 95.94 375 ARG A C 1
ATOM 2932 O O . ARG A 1 375 ? 6.668 23.703 40 1 95.94 375 ARG A O 1
ATOM 2939 N N . ARG A 1 376 ? 6.426 21.797 38.906 1 93.56 376 ARG A N 1
ATOM 2940 C CA . ARG A 1 376 ? 7.469 21.156 39.719 1 93.56 376 ARG A CA 1
ATOM 2941 C C . ARG A 1 376 ? 8.828 21.781 39.438 1 93.56 376 ARG A C 1
ATOM 2943 O O . ARG A 1 376 ? 9.664 21.922 40.344 1 93.56 376 ARG A O 1
ATOM 2950 N N . ALA A 1 377 ? 9.07 22.078 38.25 1 86.88 377 ALA A N 1
ATOM 2951 C CA . ALA A 1 377 ? 10.344 22.656 37.844 1 86.88 377 ALA A CA 1
ATOM 2952 C C . ALA A 1 377 ? 10.5 24.078 38.375 1 86.88 377 ALA A C 1
ATOM 2954 O O . ALA A 1 377 ? 11.617 24.547 38.625 1 86.88 377 ALA A O 1
ATOM 2955 N N . ARG A 1 378 ? 9.469 24.766 38.594 1 82.12 378 ARG A N 1
ATOM 2956 C CA . ARG A 1 378 ? 9.508 26.125 39.125 1 82.12 378 ARG A CA 1
ATOM 2957 C C . ARG A 1 378 ? 9.812 26.109 40.625 1 82.12 378 ARG A C 1
ATOM 2959 O O . ARG A 1 378 ? 10.359 27.078 41.156 1 82.12 378 ARG A O 1
ATOM 2966 N N . VAL A 1 379 ? 9.492 25.031 41.219 1 72.44 379 VAL A N 1
ATOM 2967 C CA . VAL A 1 379 ? 9.758 24.938 42.656 1 72.44 379 VAL A CA 1
ATOM 2968 C C . VAL A 1 379 ? 11.203 24.484 42.875 1 72.44 379 VAL A C 1
ATOM 2970 O O . VAL A 1 379 ? 11.828 24.859 43.875 1 72.44 379 VAL A O 1
ATOM 2973 N N . ARG A 1 380 ? 11.805 23.922 41.969 1 63.53 380 ARG A N 1
ATOM 2974 C CA . ARG A 1 380 ? 13.203 23.516 42.125 1 63.53 380 ARG A CA 1
ATOM 2975 C C . ARG A 1 380 ? 14.141 24.672 41.812 1 63.53 380 ARG A C 1
ATOM 2977 O O . ARG A 1 380 ? 15.156 24.859 42.469 1 63.53 380 ARG A O 1
ATOM 2984 N N . MET B 1 1 ? 15.352 7.32 -9.609 1 52.78 1 MET B N 1
ATOM 2985 C CA . MET B 1 1 ? 14.391 6.227 -9.508 1 52.78 1 MET B CA 1
ATOM 2986 C C . MET B 1 1 ? 13.57 6.109 -10.789 1 52.78 1 MET B C 1
ATOM 2988 O O . MET B 1 1 ? 12.953 7.078 -11.234 1 52.78 1 MET B O 1
ATOM 2992 N N . THR B 1 2 ? 14.023 5.156 -11.711 1 56.38 2 THR B N 1
ATOM 2993 C CA . THR B 1 2 ? 13.555 4.93 -13.078 1 56.38 2 THR B CA 1
ATOM 2994 C C . THR B 1 2 ? 12.109 4.449 -13.07 1 56.38 2 THR B C 1
ATOM 2996 O O . THR B 1 2 ? 11.648 3.855 -12.094 1 56.38 2 THR B O 1
ATOM 2999 N N . THR B 1 3 ? 11.328 5.004 -13.844 1 70.19 3 THR B N 1
ATOM 3000 C CA . THR B 1 3 ? 9.977 4.57 -14.164 1 70.19 3 THR B CA 1
ATOM 3001 C C . THR B 1 3 ? 9.953 3.078 -14.484 1 70.19 3 THR B C 1
ATOM 3003 O O . THR B 1 3 ? 10.758 2.592 -15.281 1 70.19 3 THR B O 1
ATOM 3006 N N . LEU B 1 4 ? 9.359 2.273 -13.633 1 83.62 4 LEU B N 1
ATOM 3007 C CA . LEU B 1 4 ? 9.18 0.845 -13.867 1 83.62 4 LEU B CA 1
ATOM 3008 C C . LEU B 1 4 ? 8.289 0.599 -15.078 1 83.62 4 LEU B C 1
ATOM 3010 O O . LEU B 1 4 ? 7.367 1.375 -15.344 1 83.62 4 LEU B O 1
ATOM 3014 N N . PRO B 1 5 ? 8.617 -0.412 -15.875 1 84.75 5 PRO B N 1
ATOM 3015 C CA . PRO B 1 5 ? 7.758 -0.712 -17.031 1 84.75 5 PRO B CA 1
ATOM 3016 C C . PRO B 1 5 ? 6.332 -1.072 -16.625 1 84.75 5 PRO B C 1
ATOM 3018 O O . PRO B 1 5 ? 6.094 -1.479 -15.477 1 84.75 5 PRO B O 1
ATOM 3021 N N . ALA B 1 6 ? 5.43 -1.015 -17.578 1 84.38 6 ALA B N 1
ATOM 3022 C CA . ALA B 1 6 ? 4.031 -1.371 -17.359 1 84.38 6 ALA B CA 1
ATOM 3023 C C . ALA B 1 6 ? 3.883 -2.861 -17.078 1 84.38 6 ALA B C 1
ATOM 3025 O O . ALA B 1 6 ? 4.645 -3.682 -17.594 1 84.38 6 ALA B O 1
ATOM 3026 N N . PHE B 1 7 ? 2.939 -3.15 -16.219 1 85.75 7 PHE B N 1
ATOM 3027 C CA . PHE B 1 7 ? 2.605 -4.551 -15.984 1 85.75 7 PHE B CA 1
ATOM 3028 C C . PHE B 1 7 ? 1.848 -5.133 -17.172 1 85.75 7 PHE B C 1
ATOM 3030 O O . PHE B 1 7 ? 0.745 -4.688 -17.484 1 85.75 7 PHE B O 1
ATOM 3037 N N . ARG B 1 8 ? 2.357 -6.133 -17.734 1 84.06 8 ARG B N 1
ATOM 3038 C CA . ARG B 1 8 ? 1.814 -6.715 -18.953 1 84.06 8 ARG B CA 1
ATOM 3039 C C . ARG B 1 8 ? 0.417 -7.273 -18.719 1 84.06 8 ARG B C 1
ATOM 3041 O O . ARG B 1 8 ? -0.468 -7.125 -19.562 1 84.06 8 ARG B O 1
ATOM 3048 N N . LEU B 1 9 ? 0.217 -7.93 -17.594 1 83.88 9 LEU B N 1
ATOM 3049 C CA . LEU B 1 9 ? -1.08 -8.516 -17.281 1 83.88 9 LEU B CA 1
ATOM 3050 C C . LEU B 1 9 ? -2.168 -7.449 -17.25 1 83.88 9 LEU B C 1
ATOM 3052 O O . LEU B 1 9 ? -3.268 -7.66 -17.766 1 83.88 9 LEU B O 1
ATOM 3056 N N . GLU B 1 10 ? -1.813 -6.355 -16.641 1 82.69 10 GLU B N 1
ATOM 3057 C CA . GLU B 1 10 ? -2.805 -5.289 -16.516 1 82.69 10 GLU B CA 1
ATOM 3058 C C . GLU B 1 10 ? -3.145 -4.699 -17.891 1 82.69 10 GLU B C 1
ATOM 3060 O O . GLU B 1 10 ? -4.305 -4.383 -18.156 1 82.69 10 GLU B O 1
ATOM 3065 N N . THR B 1 11 ? -2.168 -4.531 -18.703 1 83.06 11 THR B N 1
ATOM 3066 C CA . THR B 1 11 ? -2.396 -4.059 -20.062 1 83.06 11 THR B CA 1
ATOM 3067 C C . THR B 1 11 ? -3.283 -5.035 -20.844 1 83.06 11 THR B C 1
ATOM 3069 O O . THR B 1 11 ? -4.176 -4.617 -21.578 1 83.06 11 THR B O 1
ATOM 3072 N N . HIS B 1 12 ? -3.031 -6.25 -20.609 1 88.06 12 HIS B N 1
ATOM 3073 C CA . HIS B 1 12 ? -3.801 -7.301 -21.266 1 88.06 12 HIS B CA 1
ATOM 3074 C C . HIS B 1 12 ? -5.258 -7.273 -20.828 1 88.06 12 HIS B C 1
ATOM 3076 O O . HIS B 1 12 ? -6.164 -7.348 -21.656 1 88.06 12 HIS B O 1
ATOM 3082 N N . PHE B 1 13 ? -5.516 -7.121 -19.547 1 86.69 13 PHE B N 1
ATOM 3083 C CA . PHE B 1 13 ? -6.871 -7.09 -19.016 1 86.69 13 PHE B CA 1
ATOM 3084 C C . PHE B 1 13 ? -7.613 -5.848 -19.5 1 86.69 13 PHE B C 1
ATOM 3086 O O . PHE B 1 13 ? -8.797 -5.918 -19.844 1 86.69 13 PHE B O 1
ATOM 3093 N N . SER B 1 14 ? -6.941 -4.75 -19.5 1 83.62 14 SER B N 1
ATOM 3094 C CA . SER B 1 14 ? -7.555 -3.51 -19.969 1 83.62 14 SER B CA 1
ATOM 3095 C C . SER B 1 14 ? -7.992 -3.625 -21.438 1 83.62 14 SER B C 1
ATOM 3097 O O . SER B 1 14 ? -9.047 -3.117 -21.812 1 83.62 14 SER B O 1
ATOM 3099 N N . ARG B 1 15 ? -7.289 -4.363 -22.25 1 83.31 15 ARG B N 1
ATOM 3100 C CA . ARG B 1 15 ? -7.562 -4.527 -23.672 1 83.31 15 ARG B CA 1
ATOM 3101 C C . ARG B 1 15 ? -8.852 -5.316 -23.906 1 83.31 15 ARG B C 1
ATOM 3103 O O . ARG B 1 15 ? -9.609 -5.027 -24.828 1 83.31 15 ARG B O 1
ATOM 3110 N N . TRP B 1 16 ? -9.094 -6.176 -22.938 1 85.62 16 TRP B N 1
ATOM 3111 C CA . TRP B 1 16 ? -10.148 -7.137 -23.234 1 85.62 16 TRP B CA 1
ATOM 3112 C C . TRP B 1 16 ? -11.328 -6.969 -22.281 1 85.62 16 TRP B C 1
ATOM 3114 O O . TRP B 1 16 ? -12.25 -7.785 -22.281 1 85.62 16 TRP B O 1
ATOM 3124 N N . GLU B 1 17 ? -11.234 -5.969 -21.469 1 81.94 17 GLU B N 1
ATOM 3125 C CA . GLU B 1 17 ? -12.188 -5.73 -20.375 1 81.94 17 GLU B CA 1
ATOM 3126 C C . GLU B 1 17 ? -13.625 -5.785 -20.891 1 81.94 17 GLU B C 1
ATOM 3128 O O . GLU B 1 17 ? -14.5 -6.352 -20.234 1 81.94 17 GLU B O 1
ATOM 3133 N N . PHE B 1 18 ? -13.898 -5.363 -22.062 1 79.94 18 PHE B N 1
ATOM 3134 C CA . PHE B 1 18 ? -15.273 -5.238 -22.516 1 79.94 18 PHE B CA 1
ATOM 3135 C C . PHE B 1 18 ? -15.672 -6.445 -23.359 1 79.94 18 PHE B C 1
ATOM 3137 O O . PHE B 1 18 ? -16.859 -6.668 -23.609 1 79.94 18 PHE B O 1
ATOM 3144 N N . THR B 1 19 ? -14.719 -7.262 -23.672 1 86.38 19 THR B N 1
ATOM 3145 C CA . THR B 1 19 ? -14.992 -8.398 -24.547 1 86.38 19 THR B CA 1
ATOM 3146 C C . THR B 1 19 ? -15 -9.703 -23.75 1 86.38 19 THR B C 1
ATOM 3148 O O . THR B 1 19 ? -15.703 -10.648 -24.094 1 86.38 19 THR B O 1
ATOM 3151 N N . ALA B 1 20 ? -14.289 -9.727 -22.781 1 90.06 20 ALA B N 1
ATOM 3152 C CA . ALA B 1 20 ? -14.133 -10.945 -22 1 90.06 20 ALA B CA 1
ATOM 3153 C C . ALA B 1 20 ? -15.391 -11.242 -21.172 1 90.06 20 ALA B C 1
ATOM 3155 O O . ALA B 1 20 ? -15.82 -10.414 -20.375 1 90.06 20 ALA B O 1
ATOM 3156 N N . ARG B 1 21 ? -16 -12.422 -21.5 1 91.62 21 ARG B N 1
ATOM 3157 C CA . ARG B 1 21 ? -17.188 -12.875 -20.766 1 91.62 21 ARG B CA 1
ATOM 3158 C C . ARG B 1 21 ? -16.812 -13.984 -19.781 1 91.62 21 ARG B C 1
ATOM 3160 O O . ARG B 1 21 ? -17.453 -14.125 -18.734 1 91.62 21 ARG B O 1
ATOM 3167 N N . HIS B 1 22 ? -15.805 -14.719 -20.141 1 95.06 22 HIS B N 1
ATOM 3168 C CA . HIS B 1 22 ? -15.328 -15.859 -19.359 1 95.06 22 HIS B CA 1
ATOM 3169 C C . HIS B 1 22 ? -13.844 -15.727 -19.031 1 95.06 22 HIS B C 1
ATOM 3171 O O . HIS B 1 22 ? -12.992 -16.094 -19.844 1 95.06 22 HIS B O 1
ATOM 3177 N N . HIS B 1 23 ? -13.625 -15.25 -17.812 1 92.88 23 HIS B N 1
ATOM 3178 C CA . HIS B 1 23 ? -12.25 -15.039 -17.359 1 92.88 23 HIS B CA 1
ATOM 3179 C C . HIS B 1 23 ? -11.633 -16.328 -16.844 1 92.88 23 HIS B C 1
ATOM 3181 O O . HIS B 1 23 ? -11.656 -16.609 -15.648 1 92.88 23 HIS B O 1
ATOM 3187 N N . MET B 1 24 ? -11.078 -17.016 -17.719 1 96.38 24 MET B N 1
ATOM 3188 C CA . MET B 1 24 ? -10.414 -18.25 -17.328 1 96.38 24 MET B CA 1
ATOM 3189 C C . MET B 1 24 ? -8.961 -18 -16.953 1 96.38 24 MET B C 1
ATOM 3191 O O . MET B 1 24 ? -8.078 -18.812 -17.25 1 96.38 24 MET B O 1
ATOM 3195 N N . THR B 1 25 ? -8.711 -16.781 -16.359 1 95.31 25 THR B N 1
ATOM 3196 C CA . THR B 1 25 ? -7.344 -16.328 -16.125 1 95.31 25 THR B CA 1
ATOM 3197 C C . THR B 1 25 ? -7.07 -16.172 -14.633 1 95.31 25 THR B C 1
ATOM 3199 O O . THR B 1 25 ? -5.953 -15.836 -14.227 1 95.31 25 THR B O 1
ATOM 3202 N N . ALA B 1 26 ? -8.047 -16.406 -13.773 1 93.88 26 ALA B N 1
ATOM 3203 C CA . ALA B 1 26 ? -7.926 -16.078 -12.352 1 93.88 26 ALA B CA 1
ATOM 3204 C C . ALA B 1 26 ? -6.723 -16.797 -11.734 1 93.88 26 ALA B C 1
ATOM 3206 O O . ALA B 1 26 ? -6.48 -17.969 -12 1 93.88 26 ALA B O 1
ATOM 3207 N N . SER B 1 27 ? -5.969 -15.969 -10.945 1 96.44 27 SER B N 1
ATOM 3208 C CA . SER B 1 27 ? -4.809 -16.531 -10.258 1 96.44 27 SER B CA 1
ATOM 3209 C C . SER B 1 27 ? -5.086 -16.703 -8.766 1 96.44 27 SER B C 1
ATOM 3211 O O . SER B 1 27 ? -4.184 -17.047 -8 1 96.44 27 SER B O 1
ATOM 3213 N N . ASP B 1 28 ? -6.27 -16.375 -8.297 1 97.5 28 ASP B N 1
ATOM 3214 C CA . ASP B 1 28 ? -6.68 -16.562 -6.91 1 97.5 28 ASP B CA 1
ATOM 3215 C C . ASP B 1 28 ? -7.766 -17.625 -6.793 1 97.5 28 ASP B C 1
ATOM 3217 O O . ASP B 1 28 ? -8.469 -17.922 -7.762 1 97.5 28 ASP B O 1
ATOM 3221 N N . SER B 1 29 ? -7.859 -18.203 -5.605 1 98.12 29 SER B N 1
ATOM 3222 C CA . SER B 1 29 ? -8.914 -19.172 -5.301 1 98.12 29 SER B CA 1
ATOM 3223 C C . SER B 1 29 ? -10.258 -18.484 -5.137 1 98.12 29 SER B C 1
ATOM 3225 O O . SER B 1 29 ? -10.328 -17.25 -5.02 1 98.12 29 SER B O 1
ATOM 3227 N N . GLU B 1 30 ? -11.266 -19.266 -5.121 1 97.81 30 GLU B N 1
ATOM 3228 C CA . GLU B 1 30 ? -12.633 -18.797 -4.949 1 97.81 30 GLU B CA 1
ATOM 3229 C C . GLU B 1 30 ? -12.773 -17.984 -3.664 1 97.81 30 GLU B C 1
ATOM 3231 O O . GLU B 1 30 ? -12.391 -18.438 -2.588 1 97.81 30 GLU B O 1
ATOM 3236 N N . THR B 1 31 ? -13.32 -16.828 -3.836 1 98.12 31 THR B N 1
ATOM 3237 C CA . THR B 1 31 ? -13.469 -15.922 -2.695 1 98.12 31 THR B CA 1
ATOM 3238 C C . THR B 1 31 ? -14.695 -16.297 -1.868 1 98.12 31 THR B C 1
ATOM 3240 O O . THR B 1 31 ? -15.375 -17.281 -2.16 1 98.12 31 THR B O 1
ATOM 3243 N N . MET B 1 32 ? -14.859 -15.672 -0.753 1 98.19 32 MET B N 1
ATOM 3244 C CA . MET B 1 32 ? -16.047 -15.828 0.081 1 98.19 32 MET B CA 1
ATOM 3245 C C . MET B 1 32 ? -16.578 -14.477 0.538 1 98.19 32 MET B C 1
ATOM 3247 O O . MET B 1 32 ? -15.906 -13.453 0.377 1 98.19 32 MET B O 1
ATOM 3251 N N . SER B 1 33 ? -17.797 -14.461 0.982 1 98.5 33 SER B N 1
ATOM 3252 C CA . SER B 1 33 ? -18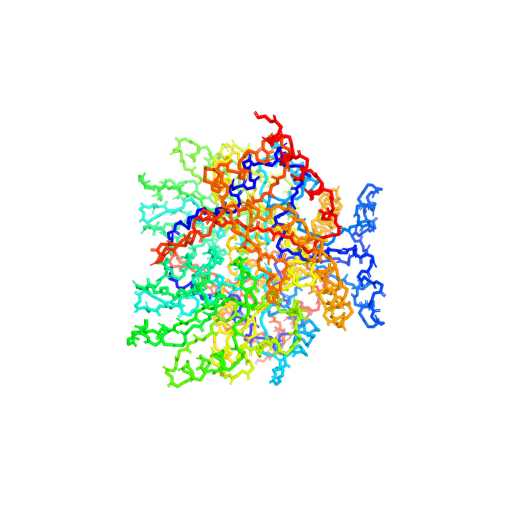.375 -13.234 1.518 1 98.5 33 SER B CA 1
ATOM 3253 C C . SER B 1 33 ? -17.781 -12.891 2.879 1 98.5 33 SER B C 1
ATOM 3255 O O . SER B 1 33 ? -17.266 -13.766 3.58 1 98.5 33 SER B O 1
ATOM 3257 N N . MET B 1 34 ? -17.812 -11.633 3.182 1 98.62 34 MET B N 1
ATOM 3258 C CA . MET B 1 34 ? -17.375 -11.211 4.512 1 98.62 34 MET B CA 1
ATOM 3259 C C . MET B 1 34 ? -18.188 -11.906 5.598 1 98.62 34 MET B C 1
ATOM 3261 O O . MET B 1 34 ? -17.625 -12.312 6.621 1 98.62 34 MET B O 1
ATOM 3265 N N . ALA B 1 35 ? -19.453 -12.07 5.363 1 98.38 35 ALA B N 1
ATOM 3266 C CA . ALA B 1 35 ? -20.328 -12.742 6.32 1 98.38 35 ALA B CA 1
ATOM 3267 C C . ALA B 1 35 ? -19.891 -14.188 6.547 1 98.38 35 ALA B C 1
ATOM 3269 O O . ALA B 1 35 ? -19.891 -14.672 7.684 1 98.38 35 ALA B O 1
ATOM 3270 N N . GLU B 1 36 ? -19.578 -14.891 5.488 1 98.56 36 GLU B N 1
ATOM 3271 C CA . GLU B 1 36 ? -19.078 -16.266 5.59 1 98.56 36 GLU B CA 1
ATOM 3272 C C . GLU B 1 36 ? -17.797 -16.328 6.418 1 98.56 36 GLU B C 1
ATOM 3274 O O . GLU B 1 36 ? -17.656 -17.203 7.273 1 98.56 36 GLU B O 1
ATOM 3279 N N . LEU B 1 37 ? -16.891 -15.438 6.176 1 98.81 37 LEU B N 1
ATOM 3280 C CA . LEU B 1 37 ? -15.641 -15.438 6.926 1 98.81 37 LEU B CA 1
ATOM 3281 C C . LEU B 1 37 ? -15.891 -15.141 8.398 1 98.81 37 LEU B C 1
ATOM 3283 O O . LEU B 1 37 ? -15.312 -15.797 9.273 1 98.81 37 LEU B O 1
ATOM 3287 N N . LEU B 1 38 ? -16.75 -14.141 8.641 1 98.62 38 LEU B N 1
ATOM 3288 C CA . LEU B 1 38 ? -17.047 -13.742 10.016 1 98.62 38 LEU B CA 1
ATOM 3289 C C . LEU B 1 38 ? -17.703 -14.891 10.781 1 98.62 38 LEU B C 1
ATOM 3291 O O . LEU B 1 38 ? -17.562 -14.984 12 1 98.62 38 LEU B O 1
ATOM 3295 N N . SER B 1 39 ? -18.375 -15.781 10.086 1 98.56 39 SER B N 1
ATOM 3296 C CA . SER B 1 39 ? -19.016 -16.922 10.727 1 98.56 39 SER B CA 1
ATOM 3297 C C . SER B 1 39 ? -17.984 -17.906 11.273 1 98.56 39 SER B C 1
ATOM 3299 O O . SER B 1 39 ? -18.312 -18.766 12.094 1 98.56 39 SER B O 1
ATOM 3301 N N . LEU B 1 40 ? -16.703 -17.781 10.852 1 98.56 40 LEU B N 1
ATOM 3302 C CA . LEU B 1 40 ? -15.641 -18.656 11.312 1 98.56 40 LEU B CA 1
ATOM 3303 C C . LEU B 1 40 ? -14.961 -18.094 12.547 1 98.56 40 LEU B C 1
ATOM 3305 O O . LEU B 1 40 ? -14.094 -18.734 13.141 1 98.56 40 LEU B O 1
ATOM 3309 N N . ALA B 1 41 ? -15.328 -16.906 12.969 1 98.5 41 ALA B N 1
ATOM 3310 C CA . ALA B 1 41 ? -14.656 -16.203 14.055 1 98.5 41 ALA B CA 1
ATOM 3311 C C . ALA B 1 41 ? -14.891 -16.906 15.391 1 98.5 41 ALA B C 1
ATOM 3313 O O . ALA B 1 41 ? -16 -17.344 15.68 1 98.5 41 ALA B O 1
ATOM 3314 N N . ASP B 1 42 ? -13.875 -17.047 16.188 1 98.19 42 ASP B N 1
ATOM 3315 C CA . ASP B 1 42 ? -14.086 -17.438 17.578 1 98.19 42 ASP B CA 1
ATOM 3316 C C . ASP B 1 42 ? -14.562 -16.266 18.422 1 98.19 42 ASP B C 1
ATOM 3318 O O . ASP B 1 42 ? -14.75 -15.164 17.891 1 98.19 42 ASP B O 1
ATOM 3322 N N . GLU B 1 43 ? -14.766 -16.438 19.672 1 97.75 43 GLU B N 1
ATOM 3323 C CA . GLU B 1 43 ? -15.367 -15.422 20.516 1 97.75 43 GLU B CA 1
ATOM 3324 C C . GLU B 1 43 ? -14.469 -14.195 20.625 1 97.75 43 GLU B C 1
ATOM 3326 O O . GLU B 1 43 ? -14.953 -13.062 20.547 1 97.75 43 GLU B O 1
ATOM 3331 N N . ALA B 1 44 ? -13.211 -14.414 20.797 1 97.31 44 ALA B N 1
ATOM 3332 C CA . ALA B 1 44 ? -12.266 -13.312 20.922 1 97.31 44 ALA B CA 1
ATOM 3333 C C . ALA B 1 44 ? -12.219 -12.477 19.656 1 97.31 44 ALA B C 1
ATOM 3335 O O . ALA B 1 44 ? -12.164 -11.242 19.719 1 97.31 44 ALA B O 1
ATOM 3336 N N . ASP B 1 45 ? -12.227 -13.125 18.516 1 97.44 45 ASP B N 1
ATOM 3337 C CA . ASP B 1 45 ? -12.164 -12.422 17.25 1 97.44 45 ASP B CA 1
ATOM 3338 C C . ASP B 1 45 ? -13.461 -11.68 16.953 1 97.44 45 ASP B C 1
ATOM 3340 O O . ASP B 1 45 ? -13.453 -10.602 16.359 1 97.44 45 ASP B O 1
ATOM 3344 N N . ARG B 1 46 ? -14.586 -12.273 17.328 1 97.69 46 ARG B N 1
ATOM 3345 C CA . ARG B 1 46 ? -15.867 -11.594 17.188 1 97.69 46 ARG B CA 1
ATOM 3346 C C . ARG B 1 46 ? -15.906 -10.312 18 1 97.69 46 ARG B C 1
ATOM 3348 O O . ARG B 1 46 ? -16.375 -9.281 17.531 1 97.69 46 ARG B O 1
ATOM 3355 N N . ASP B 1 47 ? -15.453 -10.43 19.203 1 97.88 47 ASP B N 1
ATOM 3356 C CA . ASP B 1 47 ? -15.391 -9.258 20.062 1 97.88 47 ASP B CA 1
ATOM 3357 C C . ASP B 1 47 ? -14.484 -8.18 19.469 1 97.88 47 ASP B C 1
ATOM 3359 O O . ASP B 1 47 ? -14.828 -7 19.469 1 97.88 47 ASP B O 1
ATOM 3363 N N . ALA B 1 48 ? -13.32 -8.594 18.969 1 97.56 48 ALA B N 1
ATOM 3364 C CA . ALA B 1 48 ? -12.383 -7.672 18.328 1 97.56 48 ALA B CA 1
ATOM 3365 C C . ALA B 1 48 ? -13.039 -6.98 17.141 1 97.56 48 ALA B C 1
ATOM 3367 O O . ALA B 1 48 ? -12.82 -5.789 16.906 1 97.56 48 ALA B O 1
ATOM 3368 N N . TRP B 1 49 ? -13.82 -7.746 16.391 1 98.25 49 TRP B N 1
ATOM 3369 C CA . TRP B 1 49 ? -14.5 -7.211 15.219 1 98.25 49 TRP B CA 1
ATOM 3370 C C . TRP B 1 49 ? -15.57 -6.203 15.625 1 98.25 49 TRP B C 1
ATOM 3372 O O . TRP B 1 49 ? -15.648 -5.109 15.062 1 98.25 49 TRP B O 1
ATOM 3382 N N . GLU B 1 50 ? -16.344 -6.527 16.578 1 97.5 50 GLU B N 1
ATOM 3383 C CA . GLU B 1 50 ? -17.484 -5.715 17 1 97.5 50 GLU B CA 1
ATOM 3384 C C . GLU B 1 50 ? -17.016 -4.426 17.672 1 97.5 50 GLU B C 1
ATOM 3386 O O . GLU B 1 50 ? -17.703 -3.398 17.594 1 97.5 50 GLU B O 1
ATOM 3391 N N . ARG B 1 51 ? -15.875 -4.434 18.266 1 97.56 51 ARG B N 1
ATOM 3392 C CA . ARG B 1 51 ? -15.383 -3.283 19.016 1 97.56 51 ARG B CA 1
ATOM 3393 C C . ARG B 1 51 ? -14.297 -2.545 18.25 1 97.56 51 ARG B C 1
ATOM 3395 O O . ARG B 1 51 ? -13.633 -1.662 18.781 1 97.56 51 ARG B O 1
ATOM 3402 N N . LEU B 1 52 ? -14.195 -2.875 17.062 1 97.94 52 LEU B N 1
ATOM 3403 C CA . LEU B 1 52 ? -13.109 -2.365 16.219 1 97.94 52 LEU B CA 1
ATOM 3404 C C . LEU B 1 52 ? -13.188 -0.847 16.094 1 97.94 52 LEU B C 1
ATOM 3406 O O . LEU B 1 52 ? -14.266 -0.296 15.836 1 97.94 52 LEU B O 1
ATOM 3410 N N . THR B 1 53 ? -12.055 -0.161 16.406 1 97.94 53 THR B N 1
ATOM 3411 C CA . THR B 1 53 ? -11.914 1.267 16.141 1 97.94 53 THR B CA 1
ATOM 3412 C C . THR B 1 53 ? -11.102 1.503 14.875 1 97.94 53 THR B C 1
ATOM 3414 O O . THR B 1 53 ? -10.289 0.66 14.484 1 97.94 53 THR B O 1
ATOM 3417 N N . LEU B 1 54 ? -11.32 2.582 14.242 1 98.5 54 LEU B N 1
ATOM 3418 C CA . LEU B 1 54 ? -10.773 2.803 12.906 1 98.5 54 LEU B CA 1
ATOM 3419 C C . LEU B 1 54 ? -9.555 3.721 12.969 1 98.5 54 LEU B C 1
ATOM 3421 O O . LEU B 1 54 ? -9.328 4.52 12.055 1 98.5 54 LEU B O 1
ATOM 3425 N N . GLY B 1 55 ? -8.781 3.689 14.109 1 97 55 GLY B N 1
ATOM 3426 C CA . GLY B 1 55 ? -7.5 4.359 14.227 1 97 55 GLY B CA 1
ATOM 3427 C C . GLY B 1 55 ? -6.363 3.592 13.578 1 97 55 GLY B C 1
ATOM 3428 O O . GLY B 1 55 ? -6.574 2.508 13.031 1 97 55 GLY B O 1
ATOM 3429 N N . TYR B 1 56 ? -5.145 4.121 13.602 1 93.38 56 TYR B N 1
ATOM 3430 C CA . TYR B 1 56 ? -3.957 3.463 13.07 1 93.38 56 TYR B CA 1
ATOM 3431 C C . TYR B 1 56 ? -3.729 2.117 13.75 1 93.38 56 TYR B C 1
ATOM 3433 O O . TYR B 1 56 ? -4.117 1.924 14.906 1 93.38 56 TYR B O 1
ATOM 3441 N N . THR B 1 57 ? -3.154 1.232 13.008 1 93.19 57 THR B N 1
ATOM 3442 C CA . THR B 1 57 ? -2.594 0.023 13.602 1 93.19 57 THR B CA 1
ATOM 3443 C C . THR B 1 57 ? -1.068 0.051 13.547 1 93.19 57 THR B C 1
ATOM 3445 O O . THR B 1 57 ? -0.475 1.044 13.117 1 93.19 57 THR B O 1
ATOM 3448 N N . GLU B 1 58 ? -0.454 -0.969 14.094 1 94.06 58 GLU B N 1
ATOM 3449 C CA . GLU B 1 58 ? 1.004 -1.031 14.141 1 94.06 58 GLU B CA 1
ATOM 3450 C C . GLU B 1 58 ? 1.591 -1.261 12.758 1 94.06 58 GLU B C 1
ATOM 3452 O O . GLU B 1 58 ? 1.037 -2.021 11.961 1 94.06 58 GLU B O 1
ATOM 3457 N N . THR B 1 59 ? 2.699 -0.679 12.484 1 94.75 59 THR B N 1
ATOM 3458 C CA . THR B 1 59 ? 3.357 -0.734 11.188 1 94.75 59 THR B CA 1
ATOM 3459 C C . THR B 1 59 ? 3.711 -2.174 10.82 1 94.75 59 THR B C 1
ATOM 3461 O O . THR B 1 59 ? 3.619 -2.564 9.656 1 94.75 59 THR B O 1
ATOM 3464 N N . HIS B 1 60 ? 4.125 -3.012 11.82 1 96.75 60 HIS B N 1
ATOM 3465 C CA . HIS B 1 60 ? 4.516 -4.395 11.562 1 96.75 60 HIS B CA 1
ATOM 3466 C C . HIS B 1 60 ? 3.295 -5.277 11.32 1 96.75 60 HIS B C 1
ATOM 3468 O O . HIS B 1 60 ? 3.412 -6.367 10.766 1 96.75 60 HIS B O 1
ATOM 3474 N N . GLY B 1 61 ? 2.18 -4.852 11.695 1 97.69 61 GLY B N 1
ATOM 3475 C CA . GLY B 1 61 ? 0.952 -5.625 11.789 1 97.69 61 GLY B CA 1
ATOM 3476 C C . GLY B 1 61 ? 0.447 -5.777 13.211 1 97.69 61 GLY B C 1
ATOM 3477 O O . GLY B 1 61 ? 1.236 -5.777 14.156 1 97.69 61 GLY B O 1
ATOM 3478 N N . ALA B 1 62 ? -0.823 -5.883 13.375 1 97.44 62 ALA B N 1
ATOM 3479 C CA . ALA B 1 62 ? -1.404 -6.07 14.703 1 97.44 62 ALA B CA 1
ATOM 3480 C C . ALA B 1 62 ? -0.844 -7.32 15.375 1 97.44 62 ALA B C 1
ATOM 3482 O O . ALA B 1 62 ? -0.582 -8.328 14.711 1 97.44 62 ALA B O 1
ATOM 3483 N N . PRO B 1 63 ? -0.685 -7.285 16.688 1 97.5 63 PRO B N 1
ATOM 3484 C CA . PRO B 1 63 ? -0.12 -8.43 17.422 1 97.5 63 PRO B CA 1
ATOM 3485 C C . PRO B 1 63 ? -0.882 -9.727 17.156 1 97.5 63 PRO B C 1
ATOM 3487 O O . PRO B 1 63 ? -0.27 -10.766 16.906 1 97.5 63 PRO B O 1
ATOM 3490 N N . ALA B 1 64 ? -2.193 -9.656 17.156 1 98.12 64 ALA B N 1
ATOM 3491 C CA . ALA B 1 64 ? -3.002 -10.852 16.938 1 98.12 64 ALA B CA 1
ATOM 3492 C C . ALA B 1 64 ? -2.76 -11.422 15.531 1 98.12 64 ALA B C 1
ATOM 3494 O O . ALA B 1 64 ? -2.701 -12.641 15.352 1 98.12 64 ALA B O 1
ATOM 3495 N N . LEU B 1 65 ? -2.629 -10.562 14.578 1 98.69 65 LEU B N 1
ATOM 3496 C CA . LEU B 1 65 ? -2.375 -11 13.211 1 98.69 65 LEU B CA 1
ATOM 3497 C C . LEU B 1 65 ? -0.996 -11.633 13.094 1 98.69 65 LEU B C 1
ATOM 3499 O O . LEU B 1 65 ? -0.852 -12.703 12.492 1 98.69 65 LEU B O 1
ATOM 3503 N N . ARG B 1 66 ? 0.044 -10.961 13.609 1 98.81 66 ARG B N 1
ATOM 3504 C CA . ARG B 1 66 ? 1.401 -11.492 13.539 1 98.81 66 ARG B CA 1
ATOM 3505 C C . ARG B 1 66 ? 1.496 -12.852 14.227 1 98.81 66 ARG B C 1
ATOM 3507 O O . ARG B 1 66 ? 2.215 -13.742 13.766 1 98.81 66 ARG B O 1
ATOM 3514 N N . LYS B 1 67 ? 0.771 -12.992 15.336 1 98.81 67 LYS B N 1
ATOM 3515 C CA . LYS B 1 67 ? 0.73 -14.273 16.031 1 98.81 67 LYS B CA 1
ATOM 3516 C C . LYS B 1 67 ? 0.094 -15.352 15.148 1 98.81 67 LYS B C 1
ATOM 3518 O O . LYS B 1 67 ? 0.608 -16.469 15.055 1 98.81 67 LYS B O 1
ATOM 3523 N N . ALA B 1 68 ? -1.049 -15.031 14.555 1 98.88 68 ALA B N 1
ATOM 3524 C CA . ALA B 1 68 ? -1.735 -15.977 13.672 1 98.88 68 ALA B CA 1
ATOM 3525 C C . ALA B 1 68 ? -0.854 -16.359 12.492 1 98.88 68 ALA B C 1
ATOM 3527 O O . ALA B 1 68 ? -0.829 -17.531 12.086 1 98.88 68 ALA B O 1
ATOM 3528 N N . ILE B 1 69 ? -0.103 -15.414 11.953 1 98.94 69 ILE B N 1
ATOM 3529 C CA . ILE B 1 69 ? 0.792 -15.68 10.828 1 98.94 69 ILE B CA 1
ATOM 3530 C C . ILE B 1 69 ? 1.946 -16.562 11.289 1 98.94 69 ILE B C 1
ATOM 3532 O O . ILE B 1 69 ? 2.277 -17.562 10.633 1 98.94 69 ILE B O 1
ATOM 3536 N N . ALA B 1 70 ? 2.553 -16.188 12.414 1 98.88 70 ALA B N 1
ATOM 3537 C CA . ALA B 1 70 ? 3.689 -16.953 12.93 1 98.88 70 ALA B CA 1
ATOM 3538 C C . ALA B 1 70 ? 3.312 -18.406 13.148 1 98.88 70 ALA B C 1
ATOM 3540 O O . ALA B 1 70 ? 4.141 -19.312 12.961 1 98.88 70 ALA B O 1
ATOM 3541 N N . ALA B 1 71 ? 2.094 -18.656 13.477 1 98.75 71 ALA B N 1
ATOM 3542 C CA . ALA B 1 71 ? 1.61 -20.016 13.758 1 98.75 71 ALA B CA 1
ATOM 3543 C C . ALA B 1 71 ? 1.605 -20.859 12.484 1 98.75 71 ALA B C 1
ATOM 3545 O O . ALA B 1 71 ? 1.494 -22.094 12.555 1 98.75 71 ALA B O 1
ATOM 3546 N N . THR B 1 72 ? 1.736 -20.266 11.359 1 98.69 72 THR B N 1
ATOM 3547 C CA . THR B 1 72 ? 1.779 -21.016 10.109 1 98.69 72 THR B CA 1
ATOM 3548 C C . THR B 1 72 ? 3.205 -21.469 9.797 1 98.69 72 THR B C 1
ATOM 3550 O O . THR B 1 72 ? 3.438 -22.172 8.812 1 98.69 72 THR B O 1
ATOM 3553 N N . TYR B 1 73 ? 4.16 -21.078 10.555 1 98.75 73 TYR B N 1
ATOM 3554 C CA . TYR B 1 73 ? 5.566 -21.422 10.375 1 98.75 73 TYR B CA 1
ATOM 3555 C C . TYR B 1 73 ? 6.078 -22.266 11.531 1 98.75 73 TYR B C 1
ATOM 3557 O O . TYR B 1 73 ? 5.652 -22.094 12.672 1 98.75 73 TYR B O 1
ATOM 3565 N N . GLU B 1 74 ? 6.98 -23.172 11.195 1 98.06 74 GLU B N 1
ATOM 3566 C CA . GLU B 1 74 ? 7.688 -23.906 12.25 1 98.06 74 GLU B CA 1
ATOM 3567 C C . GLU B 1 74 ? 8.867 -23.094 12.789 1 98.06 74 GLU B C 1
ATOM 3569 O O . GLU B 1 74 ? 9.758 -22.703 12.031 1 98.06 74 GLU B O 1
ATOM 3574 N N . GLY B 1 75 ? 8.797 -22.766 14.047 1 97.69 75 GLY B N 1
ATOM 3575 C CA . GLY B 1 75 ? 9.953 -22.188 14.719 1 97.69 75 GLY B CA 1
ATOM 3576 C C . GLY B 1 75 ? 10.016 -20.672 14.602 1 97.69 75 GLY B C 1
ATOM 3577 O O . GLY B 1 75 ? 11.008 -20.062 15.016 1 97.69 75 GLY B O 1
ATOM 3578 N N . LEU B 1 76 ? 9.039 -20.047 13.992 1 98.56 76 LEU B N 1
ATOM 3579 C CA . LEU B 1 76 ? 9.055 -18.578 13.898 1 98.56 76 LEU B CA 1
ATOM 3580 C C . LEU B 1 76 ? 8.148 -17.969 14.961 1 98.56 76 LEU B C 1
ATOM 3582 O O . LEU B 1 76 ? 7.242 -18.625 15.469 1 98.56 76 LEU B O 1
ATOM 3586 N N . GLU B 1 77 ? 8.453 -16.75 15.32 1 98.62 77 GLU B N 1
ATOM 3587 C CA . GLU B 1 77 ? 7.719 -15.953 16.297 1 98.62 77 GLU B CA 1
ATOM 3588 C C . GLU B 1 77 ? 7.129 -14.703 15.648 1 98.62 77 GLU B C 1
ATOM 3590 O O . GLU B 1 77 ? 7.523 -14.32 14.539 1 98.62 77 GLU B O 1
ATOM 3595 N N . PRO B 1 78 ? 6.176 -14.086 16.328 1 98.69 78 PRO B N 1
ATOM 3596 C CA . PRO B 1 78 ? 5.559 -12.883 15.773 1 98.69 78 PRO B CA 1
ATOM 3597 C C . PRO B 1 78 ? 6.582 -11.82 15.383 1 98.69 78 PRO B C 1
ATOM 3599 O O . PRO B 1 78 ? 6.367 -11.07 14.43 1 98.69 78 PRO B O 1
ATOM 3602 N N . GLU B 1 79 ? 7.719 -11.758 16.031 1 98.12 79 GLU B N 1
ATOM 3603 C CA . GLU B 1 79 ? 8.758 -10.766 15.758 1 98.12 79 GLU B CA 1
ATOM 3604 C C . GLU B 1 79 ? 9.406 -11.016 14.398 1 98.12 79 GLU B C 1
ATOM 3606 O O . GLU B 1 79 ? 10.094 -10.141 13.859 1 98.12 79 GLU B O 1
ATOM 3611 N N . ASP B 1 80 ? 9.18 -12.219 13.812 1 98.81 80 ASP B N 1
ATOM 3612 C CA . ASP B 1 80 ? 9.758 -12.594 12.531 1 98.81 80 ASP B CA 1
ATOM 3613 C C . ASP B 1 80 ? 8.828 -12.203 11.375 1 98.81 80 ASP B C 1
ATOM 3615 O O . ASP B 1 80 ? 9.102 -12.531 10.219 1 98.81 80 ASP B O 1
ATOM 3619 N N . ILE B 1 81 ? 7.703 -11.508 11.742 1 98.88 81 ILE B N 1
ATOM 3620 C CA . ILE B 1 81 ? 6.668 -11.258 10.742 1 98.88 81 ILE B CA 1
ATOM 3621 C C . ILE B 1 81 ? 6.551 -9.758 10.492 1 98.88 81 ILE B C 1
ATOM 3623 O O . ILE B 1 81 ? 6.461 -8.969 11.43 1 98.88 81 ILE B O 1
ATOM 3627 N N . LEU B 1 82 ? 6.57 -9.328 9.242 1 98.81 82 LEU B N 1
ATOM 3628 C CA . LEU B 1 82 ? 6.223 -7.98 8.812 1 98.81 82 LEU B CA 1
ATOM 3629 C C . LEU B 1 82 ? 5.086 -8.008 7.793 1 98.81 82 LEU B C 1
ATOM 3631 O O . LEU B 1 82 ? 5.191 -8.68 6.762 1 98.81 82 LEU B O 1
ATOM 3635 N N . CYS B 1 83 ? 3.996 -7.348 8.117 1 98.81 83 CYS B N 1
ATOM 3636 C CA . CYS B 1 83 ? 2.812 -7.367 7.266 1 98.81 83 CYS B CA 1
ATOM 3637 C C . CYS B 1 83 ? 2.844 -6.219 6.266 1 98.81 83 CYS B C 1
ATOM 3639 O O . CYS B 1 83 ? 3.42 -5.164 6.543 1 98.81 83 CYS B O 1
ATOM 3641 N N . PHE B 1 84 ? 2.215 -6.402 5.129 1 98.69 84 PHE B N 1
ATOM 3642 C CA . PHE B 1 84 ? 2.182 -5.441 4.031 1 98.69 84 PHE B CA 1
ATOM 3643 C C . PHE B 1 84 ? 0.788 -5.371 3.416 1 98.69 84 PHE B C 1
ATOM 3645 O O . PHE B 1 84 ? -0.059 -6.227 3.686 1 98.69 84 PHE B O 1
ATOM 3652 N N . ALA B 1 85 ? 0.571 -4.316 2.602 1 98.06 85 ALA B N 1
ATOM 3653 C CA . ALA B 1 85 ? -0.647 -4.191 1.806 1 98.06 85 ALA B CA 1
ATOM 3654 C C . ALA B 1 85 ? -0.6 -5.098 0.581 1 98.06 85 ALA B C 1
ATOM 3656 O O . ALA B 1 85 ? -0.576 -4.621 -0.555 1 98.06 85 ALA B O 1
ATOM 3657 N N . GLY B 1 86 ? -0.651 -6.406 0.826 1 97.88 86 GLY B N 1
ATOM 3658 C CA . GLY B 1 86 ? -0.531 -7.406 -0.221 1 97.88 86 GLY B CA 1
ATOM 3659 C C . GLY B 1 86 ? 0.893 -7.891 -0.424 1 97.88 86 GLY B C 1
ATOM 3660 O O . GLY B 1 86 ? 1.827 -7.352 0.174 1 97.88 86 GLY B O 1
ATOM 3661 N N . ALA B 1 87 ? 1.069 -8.867 -1.304 1 98.19 87 ALA B N 1
ATOM 3662 C CA . ALA B 1 87 ? 2.371 -9.484 -1.549 1 98.19 87 ALA B CA 1
ATOM 3663 C C . ALA B 1 87 ? 3.256 -8.578 -2.398 1 98.19 87 ALA B C 1
ATOM 3665 O O . ALA B 1 87 ? 4.477 -8.555 -2.227 1 98.19 87 ALA B O 1
ATOM 3666 N N . GLU B 1 88 ? 2.66 -7.816 -3.318 1 97.56 88 GLU B N 1
ATOM 3667 C CA . GLU B 1 88 ? 3.426 -6.965 -4.223 1 97.56 88 GLU B CA 1
ATOM 3668 C C . GLU B 1 88 ? 4.234 -5.926 -3.447 1 97.56 88 GLU B C 1
ATOM 3670 O O . GLU B 1 88 ? 5.387 -5.652 -3.783 1 97.56 88 GLU B O 1
ATOM 3675 N N . GLU B 1 89 ? 3.586 -5.359 -2.414 1 98.12 89 GLU B N 1
ATOM 3676 C CA . GLU B 1 89 ? 4.312 -4.387 -1.605 1 98.12 89 GLU B CA 1
ATOM 3677 C C . GLU B 1 89 ? 5.484 -5.035 -0.878 1 98.12 89 GLU B C 1
ATOM 3679 O O . GLU B 1 89 ? 6.559 -4.441 -0.77 1 98.12 89 GLU B O 1
ATOM 3684 N N . GLY B 1 90 ? 5.277 -6.234 -0.329 1 98.38 90 GLY B N 1
ATOM 3685 C CA . GLY B 1 90 ? 6.355 -6.973 0.309 1 98.38 90 GLY B CA 1
ATOM 3686 C C . GLY B 1 90 ? 7.504 -7.277 -0.632 1 98.38 90 GLY B C 1
ATOM 3687 O O . GLY B 1 90 ? 8.672 -7.121 -0.267 1 98.38 90 GLY B O 1
ATOM 3688 N N . LEU B 1 91 ? 7.145 -7.727 -1.835 1 98.44 91 LEU B N 1
ATOM 3689 C CA . LEU B 1 91 ? 8.148 -8.008 -2.855 1 98.44 91 LEU B CA 1
ATOM 3690 C C . LEU B 1 91 ? 8.93 -6.75 -3.205 1 98.44 91 LEU B C 1
ATOM 3692 O O . LEU B 1 91 ? 10.164 -6.781 -3.281 1 98.44 91 LEU B O 1
ATOM 3696 N N . TYR B 1 92 ? 8.25 -5.652 -3.371 1 97.75 92 TYR B N 1
ATOM 3697 C CA . TYR B 1 92 ? 8.867 -4.367 -3.689 1 97.75 92 TYR B CA 1
ATOM 3698 C C . TYR B 1 92 ? 9.867 -3.955 -2.613 1 97.75 92 TYR B C 1
ATOM 3700 O O . TYR B 1 92 ? 11.023 -3.652 -2.916 1 97.75 92 TYR B O 1
ATOM 3708 N N . CYS B 1 93 ? 9.438 -3.992 -1.369 1 97.44 93 CYS B N 1
ATOM 3709 C CA . CYS B 1 93 ? 10.273 -3.592 -0.245 1 97.44 93 CYS B CA 1
ATOM 3710 C C . CYS B 1 93 ? 11.461 -4.535 -0.086 1 97.44 93 CYS B C 1
ATOM 3712 O O . CYS B 1 93 ? 12.578 -4.098 0.191 1 97.44 93 CYS B O 1
ATOM 3714 N N . ALA B 1 94 ? 11.227 -5.797 -0.28 1 98.12 94 ALA B N 1
ATOM 3715 C CA . ALA B 1 94 ? 12.297 -6.781 -0.127 1 98.12 94 ALA B CA 1
ATOM 3716 C C . ALA B 1 94 ? 13.398 -6.562 -1.159 1 98.12 94 ALA B C 1
ATOM 3718 O O . ALA B 1 94 ? 14.586 -6.559 -0.82 1 98.12 94 ALA B O 1
ATOM 3719 N N . MET B 1 95 ? 13.062 -6.379 -2.416 1 97.75 95 MET B N 1
ATOM 3720 C CA . MET B 1 95 ? 14.055 -6.203 -3.471 1 97.75 95 MET B CA 1
ATOM 3721 C C . MET B 1 95 ? 14.883 -4.945 -3.227 1 97.75 95 MET B C 1
ATOM 3723 O O . MET B 1 95 ? 16.109 -4.973 -3.367 1 97.75 95 MET B O 1
ATOM 3727 N N . LEU B 1 96 ? 14.203 -3.893 -2.785 1 95.81 96 LEU B N 1
ATOM 3728 C CA . LEU B 1 96 ? 14.906 -2.643 -2.523 1 95.81 96 LEU B CA 1
ATOM 3729 C C . LEU B 1 96 ? 15.844 -2.787 -1.327 1 95.81 96 LEU B C 1
ATOM 3731 O O . LEU B 1 96 ? 16.906 -2.172 -1.291 1 95.81 96 LEU B O 1
ATOM 3735 N N . ALA B 1 97 ? 15.414 -3.553 -0.366 1 96.62 97 ALA B N 1
ATOM 3736 C CA . ALA B 1 97 ? 16.203 -3.705 0.855 1 96.62 97 ALA B CA 1
ATOM 3737 C C . ALA B 1 97 ? 17.375 -4.648 0.633 1 96.62 97 ALA B C 1
ATOM 3739 O O . ALA B 1 97 ? 18.406 -4.523 1.294 1 96.62 97 ALA B O 1
ATOM 3740 N N . LEU B 1 98 ? 17.266 -5.562 -0.29 1 97.06 98 LEU B N 1
ATOM 3741 C CA . LEU B 1 98 ? 18.234 -6.652 -0.424 1 97.06 98 LEU B CA 1
ATOM 3742 C C . LEU B 1 98 ? 19.266 -6.332 -1.497 1 97.06 98 LEU B C 1
ATOM 3744 O O . LEU B 1 98 ? 20.406 -6.812 -1.436 1 97.06 98 LEU B O 1
ATOM 3748 N N . LEU B 1 99 ? 18.891 -5.516 -2.523 1 97.25 99 LEU B N 1
ATOM 3749 C CA . LEU B 1 99 ? 19.75 -5.375 -3.695 1 97.25 99 LEU B CA 1
ATOM 3750 C C . LEU B 1 99 ? 20.266 -3.943 -3.82 1 97.25 99 LEU B C 1
ATOM 3752 O O . LEU B 1 99 ? 19.609 -3 -3.379 1 97.25 99 LEU B O 1
ATOM 3756 N N . GLY B 1 100 ? 21.422 -3.771 -4.332 1 95.62 100 GLY B N 1
ATOM 3757 C CA . GLY B 1 100 ? 22.016 -2.508 -4.719 1 95.62 100 GLY B CA 1
ATOM 3758 C C . GLY B 1 100 ? 22.672 -2.555 -6.09 1 95.62 100 GLY B C 1
ATOM 3759 O O . GLY B 1 100 ? 22.672 -3.594 -6.754 1 95.62 100 GLY B O 1
ATOM 3760 N N . PRO B 1 101 ? 23.234 -1.477 -6.5 1 94.88 101 PRO B N 1
ATOM 3761 C CA . PRO B 1 101 ? 23.734 -1.338 -7.867 1 94.88 101 PRO B CA 1
ATOM 3762 C C . PRO B 1 101 ? 24.984 -2.174 -8.125 1 94.88 101 PRO B C 1
ATOM 3764 O O . PRO B 1 101 ? 25.453 -2.266 -9.273 1 94.88 101 PRO B O 1
ATOM 3767 N N . GLU B 1 102 ? 25.547 -2.852 -7.152 1 97.31 102 GLU B N 1
ATOM 3768 C CA . GLU B 1 102 ? 26.734 -3.672 -7.355 1 97.31 102 GLU B CA 1
ATOM 3769 C C . GLU B 1 102 ? 26.406 -5.156 -7.246 1 97.31 102 GLU B C 1
ATOM 3771 O O . GLU B 1 102 ? 27.281 -6.008 -7.445 1 97.31 102 GLU B O 1
ATOM 3776 N N . ASP B 1 103 ? 25.188 -5.438 -6.98 1 98.12 103 ASP B N 1
ATOM 3777 C CA . ASP B 1 103 ? 24.812 -6.805 -6.629 1 98.12 103 ASP B CA 1
ATOM 3778 C C . ASP B 1 103 ? 24.391 -7.59 -7.867 1 98.12 103 ASP B C 1
ATOM 3780 O O . ASP B 1 103 ? 24.078 -7.004 -8.906 1 98.12 103 ASP B O 1
ATOM 3784 N N . HIS B 1 104 ? 24.5 -8.906 -7.754 1 98.81 104 HIS B N 1
ATOM 3785 C CA . HIS B 1 104 ? 23.969 -9.875 -8.711 1 98.81 104 HIS B CA 1
ATOM 3786 C C . HIS B 1 104 ? 22.812 -10.672 -8.109 1 98.81 104 HIS B C 1
ATOM 3788 O O . HIS B 1 104 ? 22.859 -11.055 -6.938 1 98.81 104 HIS B O 1
ATOM 3794 N N . ALA B 1 105 ? 21.734 -10.875 -8.844 1 98.81 105 ALA B N 1
ATOM 3795 C CA . ALA B 1 105 ? 20.609 -11.688 -8.43 1 98.81 105 ALA B CA 1
ATOM 3796 C C . ALA B 1 105 ? 20.312 -12.789 -9.438 1 98.81 105 ALA B C 1
ATOM 3798 O O . ALA B 1 105 ? 20.703 -12.688 -10.609 1 98.81 105 ALA B O 1
ATOM 3799 N N . ILE B 1 106 ? 19.734 -13.852 -8.953 1 98.94 106 ILE B N 1
ATOM 3800 C CA . ILE B 1 106 ? 19.25 -14.953 -9.789 1 98.94 106 ILE B CA 1
ATOM 3801 C C . ILE B 1 106 ? 17.75 -15.109 -9.617 1 98.94 106 ILE B C 1
ATOM 3803 O O . ILE B 1 106 ? 17.234 -15.07 -8.5 1 98.94 106 ILE B O 1
ATOM 3807 N N . VAL B 1 107 ? 16.969 -15.25 -10.727 1 98.81 107 VAL B N 1
ATOM 3808 C CA . VAL B 1 107 ? 15.531 -15.477 -10.672 1 98.81 107 VAL B CA 1
ATOM 3809 C C . VAL B 1 107 ? 15.164 -16.672 -11.555 1 98.81 107 VAL B C 1
ATOM 3811 O O . VAL B 1 107 ? 15.867 -16.984 -12.516 1 98.81 107 VAL B O 1
ATOM 3814 N N . THR B 1 108 ? 14.109 -17.328 -11.242 1 98.56 108 THR B N 1
ATOM 3815 C CA . THR B 1 108 ? 13.586 -18.391 -12.102 1 98.56 108 THR B CA 1
ATOM 3816 C C . THR B 1 108 ? 12.852 -17.797 -13.297 1 98.56 108 THR B C 1
ATOM 3818 O O . THR B 1 108 ? 12.297 -16.688 -13.211 1 98.56 108 THR B O 1
ATOM 3821 N N . VAL B 1 109 ? 12.789 -18.547 -14.398 1 98.44 109 VAL B N 1
ATOM 3822 C CA . VAL B 1 109 ? 12.078 -18.188 -15.625 1 98.44 109 VAL B CA 1
ATOM 3823 C C . VAL B 1 109 ? 11.32 -19.391 -16.156 1 98.44 109 VAL B C 1
ATOM 3825 O O . VAL B 1 109 ? 11.898 -20.453 -16.391 1 98.44 109 VAL B O 1
ATOM 3828 N N . PRO B 1 110 ? 10.031 -19.328 -16.453 1 97.44 110 PRO B N 1
ATOM 3829 C CA . PRO B 1 110 ? 9.211 -18.125 -16.375 1 97.44 110 PRO B CA 1
ATOM 3830 C C . PRO B 1 110 ? 8.852 -17.734 -14.945 1 97.44 110 PRO B C 1
ATOM 3832 O O . PRO B 1 110 ? 9.031 -18.531 -14.023 1 97.44 110 PRO B O 1
ATOM 3835 N N . ASN B 1 111 ? 8.523 -16.5 -14.781 1 96.56 111 ASN B N 1
ATOM 3836 C CA . ASN B 1 111 ? 8.172 -15.961 -13.469 1 96.56 111 ASN B CA 1
ATOM 3837 C C . ASN B 1 111 ? 7.109 -14.875 -13.57 1 96.56 111 ASN B C 1
ATOM 3839 O O . ASN B 1 111 ? 6.676 -14.523 -14.672 1 96.56 111 ASN B O 1
ATOM 3843 N N . TYR B 1 112 ? 6.586 -14.484 -12.414 1 93.38 112 TYR B N 1
ATOM 3844 C CA . TYR B 1 112 ? 5.75 -13.297 -12.289 1 93.38 112 TYR B CA 1
ATOM 3845 C C . TYR B 1 112 ? 6.566 -12.023 -12.508 1 93.38 112 TYR B C 1
ATOM 3847 O O . TYR B 1 112 ? 7.684 -11.906 -12 1 93.38 112 TYR B O 1
ATOM 3855 N N . GLN B 1 113 ? 6.094 -11.102 -13.18 1 94.31 113 GLN B N 1
ATOM 3856 C CA . GLN B 1 113 ? 6.809 -9.977 -13.766 1 94.31 113 GLN B CA 1
ATOM 3857 C C . GLN B 1 113 ? 7.625 -9.234 -12.711 1 94.31 113 GLN B C 1
ATOM 3859 O O . GLN B 1 113 ? 8.797 -8.922 -12.93 1 94.31 113 GLN B O 1
ATOM 3864 N N . SER B 1 114 ? 7.051 -8.914 -11.555 1 95.44 114 SER B N 1
ATOM 3865 C CA . SER B 1 114 ? 7.707 -8.086 -10.547 1 95.44 114 SER B CA 1
ATOM 3866 C C . SER B 1 114 ? 8.953 -8.773 -10 1 95.44 114 SER B C 1
ATOM 3868 O O . SER B 1 114 ? 9.914 -8.109 -9.594 1 95.44 114 SER B O 1
ATOM 3870 N N . MET B 1 115 ? 8.969 -10.055 -9.984 1 96.5 115 MET B N 1
ATOM 3871 C CA . MET B 1 115 ? 10.094 -10.812 -9.453 1 96.5 115 MET B CA 1
ATOM 3872 C C . MET B 1 115 ? 11.336 -10.633 -10.32 1 96.5 115 MET B C 1
ATOM 3874 O O . MET B 1 115 ? 12.461 -10.828 -9.859 1 96.5 115 MET B O 1
ATOM 3878 N N . GLU B 1 116 ? 11.133 -10.336 -11.57 1 97.06 116 GLU B N 1
ATOM 3879 C CA . GLU B 1 116 ? 12.25 -10.102 -12.484 1 97.06 116 GLU B CA 1
ATOM 3880 C C . GLU B 1 116 ? 12.5 -8.609 -12.68 1 97.06 116 GLU B C 1
ATOM 3882 O O . GLU B 1 116 ? 13.641 -8.156 -12.633 1 97.06 116 GLU B O 1
ATOM 3887 N N . THR B 1 117 ? 11.469 -7.84 -12.875 1 96.56 117 THR B N 1
ATOM 3888 C CA . THR B 1 117 ? 11.562 -6.426 -13.219 1 96.56 117 THR B CA 1
ATOM 3889 C C . THR B 1 117 ? 12.312 -5.66 -12.125 1 96.56 117 THR B C 1
ATOM 3891 O O . THR B 1 117 ? 13.172 -4.828 -12.422 1 96.56 117 THR B O 1
ATOM 3894 N N . LEU B 1 118 ? 12.039 -5.914 -10.867 1 96.31 118 LEU B N 1
ATOM 3895 C CA . LEU B 1 118 ? 12.633 -5.152 -9.773 1 96.31 118 LEU B CA 1
ATOM 3896 C C . LEU B 1 118 ? 14.117 -5.473 -9.633 1 96.31 118 LEU B C 1
ATOM 3898 O O . LEU B 1 118 ? 14.961 -4.566 -9.641 1 96.31 118 LEU B O 1
ATOM 3902 N N . PRO B 1 119 ? 14.5 -6.762 -9.594 1 97.06 119 PRO B N 1
ATOM 3903 C CA . PRO B 1 119 ? 15.938 -7.051 -9.562 1 97.06 119 PRO B CA 1
ATOM 3904 C C . PRO B 1 119 ? 16.688 -6.449 -10.75 1 97.06 119 PRO B C 1
ATOM 3906 O O . PRO B 1 119 ? 17.766 -5.883 -10.578 1 97.06 119 PRO B O 1
ATOM 3909 N N . VAL B 1 120 ? 16.094 -6.555 -11.961 1 96.75 120 VAL B N 1
ATOM 3910 C CA . VAL B 1 120 ? 16.75 -6.051 -13.172 1 96.75 120 VAL B CA 1
ATOM 3911 C C . VAL B 1 120 ? 16.938 -4.539 -13.062 1 96.75 120 VAL B C 1
ATOM 3913 O O . VAL B 1 120 ? 17.953 -3.998 -13.516 1 96.75 120 VAL B O 1
ATOM 3916 N N . THR B 1 121 ? 15.992 -3.879 -12.484 1 94.06 121 THR B N 1
ATOM 3917 C CA . THR B 1 121 ? 16.016 -2.428 -12.352 1 94.06 121 THR B CA 1
ATOM 3918 C C . THR B 1 121 ? 17.047 -1.997 -11.312 1 94.06 121 THR B C 1
ATOM 3920 O O . THR B 1 121 ? 17.688 -0.95 -11.453 1 94.06 121 THR B O 1
ATOM 3923 N N . ILE B 1 122 ? 17.312 -2.736 -10.25 1 94.75 122 ILE B N 1
ATOM 3924 C CA . ILE B 1 122 ? 18.062 -2.297 -9.078 1 94.75 122 ILE B CA 1
ATOM 3925 C C . ILE B 1 122 ? 19.5 -2.799 -9.18 1 94.75 122 ILE B C 1
ATOM 3927 O O . ILE B 1 122 ? 20.438 -2.061 -8.883 1 94.75 122 ILE B O 1
ATOM 3931 N N . ALA B 1 123 ? 19.672 -4.027 -9.539 1 96.19 123 ALA B N 1
ATOM 3932 C CA . ALA B 1 123 ? 20.953 -4.719 -9.398 1 96.19 123 ALA B CA 1
ATOM 3933 C C . ALA B 1 123 ? 21.859 -4.438 -10.586 1 96.19 123 ALA B C 1
ATOM 3935 O O . ALA B 1 123 ? 21.406 -3.965 -11.633 1 96.19 123 ALA B O 1
ATOM 3936 N N . ALA B 1 124 ? 23.172 -4.734 -10.367 1 96.44 124 ALA B N 1
ATOM 3937 C CA . ALA B 1 124 ? 24.156 -4.609 -11.445 1 96.44 124 ALA B CA 1
ATOM 3938 C C . ALA B 1 124 ? 23.844 -5.59 -12.57 1 96.44 124 ALA B C 1
ATOM 3940 O O . ALA B 1 124 ? 24.016 -5.258 -13.75 1 96.44 124 ALA B O 1
ATOM 3941 N N . SER B 1 125 ? 23.484 -6.785 -12.172 1 98.06 125 SER B N 1
ATOM 3942 C CA . SER B 1 125 ? 23.125 -7.801 -13.156 1 98.06 125 SER B CA 1
ATOM 3943 C C . SER B 1 125 ? 22.188 -8.844 -12.562 1 98.06 125 SER B C 1
ATOM 3945 O O . SER B 1 125 ? 22.125 -9.016 -11.344 1 98.06 125 SER B O 1
ATOM 3947 N N . VAL B 1 126 ? 21.469 -9.531 -13.43 1 98.69 126 VAL B N 1
ATOM 3948 C CA . VAL B 1 126 ? 20.531 -10.586 -13.055 1 98.69 126 VAL B CA 1
ATOM 3949 C C . VAL B 1 126 ? 20.656 -11.758 -14.023 1 98.69 126 VAL B C 1
ATOM 3951 O O . VAL B 1 126 ? 20.781 -11.562 -15.234 1 98.69 126 VAL B O 1
ATOM 3954 N N . SER B 1 127 ? 20.734 -12.945 -13.492 1 98.81 127 SER B N 1
ATOM 3955 C CA . SER B 1 127 ? 20.719 -14.172 -14.281 1 98.81 127 SER B CA 1
ATOM 3956 C C . SER B 1 127 ? 19.406 -14.922 -14.109 1 98.81 127 SER B C 1
ATOM 3958 O O . SER B 1 127 ? 18.859 -14.969 -13.016 1 98.81 127 SER B O 1
ATOM 3960 N N . GLY B 1 128 ? 18.984 -15.492 -15.211 1 98.62 128 GLY B N 1
ATOM 3961 C CA . GLY B 1 128 ? 17.828 -16.375 -15.148 1 98.62 128 GLY B CA 1
ATOM 3962 C C . GLY B 1 128 ? 18.203 -17.844 -15.031 1 98.62 128 GLY B C 1
ATOM 3963 O O . GLY B 1 128 ? 19.203 -18.281 -15.617 1 98.62 128 GLY B O 1
ATOM 3964 N N . VAL B 1 129 ? 17.438 -18.547 -14.281 1 98.69 129 VAL B N 1
ATOM 3965 C CA . VAL B 1 129 ? 17.484 -20 -14.258 1 98.69 129 VAL B CA 1
ATOM 3966 C C . VAL B 1 129 ? 16.203 -20.562 -14.883 1 98.69 129 VAL B C 1
ATOM 3968 O O . VAL B 1 129 ? 15.102 -20.297 -14.398 1 98.69 129 VAL B O 1
ATOM 3971 N N . ALA B 1 130 ? 16.375 -21.422 -15.844 1 98.12 130 ALA B N 1
ATOM 3972 C CA . ALA B 1 130 ? 15.234 -21.859 -16.641 1 98.12 130 ALA B CA 1
ATOM 3973 C C . ALA B 1 130 ? 14.477 -22.984 -15.961 1 98.12 130 ALA B C 1
ATOM 3975 O O . ALA B 1 130 ? 15.078 -23.969 -15.523 1 98.12 130 ALA B O 1
ATOM 3976 N N . LEU B 1 131 ? 13.203 -22.828 -15.812 1 97.94 131 LEU B N 1
ATOM 3977 C CA . LEU B 1 131 ? 12.266 -23.938 -15.641 1 97.94 131 LEU B CA 1
ATOM 3978 C C . LEU B 1 131 ? 11.773 -24.453 -16.984 1 97.94 131 LEU B C 1
ATOM 3980 O O . LEU B 1 131 ? 11.117 -23.719 -17.734 1 97.94 131 LEU B O 1
ATOM 3984 N N . ARG B 1 132 ? 12.016 -25.719 -17.25 1 96 132 ARG B N 1
ATOM 3985 C CA . ARG B 1 132 ? 11.82 -26.234 -18.609 1 96 132 ARG B CA 1
ATOM 3986 C C . ARG B 1 132 ? 10.656 -27.219 -18.656 1 96 132 ARG B C 1
ATOM 3988 O O . ARG B 1 132 ? 10.492 -28.031 -17.75 1 96 132 ARG B O 1
ATOM 3995 N N . PRO B 1 133 ? 9.938 -27.125 -19.734 1 94.06 133 PRO B N 1
ATOM 3996 C CA . PRO B 1 133 ? 8.836 -28.078 -19.875 1 94.06 133 PRO B CA 1
ATOM 3997 C C . PRO B 1 133 ? 9.32 -29.516 -19.969 1 94.06 133 PRO B C 1
ATOM 3999 O O . PRO B 1 133 ? 8.633 -30.438 -19.516 1 94.06 133 PRO B O 1
ATOM 4002 N N . GLU B 1 134 ? 10.5 -29.719 -20.453 1 93.81 134 GLU B N 1
ATOM 4003 C CA . GLU B 1 134 ? 11.039 -31.062 -20.703 1 93.81 134 GLU B CA 1
ATOM 4004 C C . GLU B 1 134 ? 11.258 -31.812 -19.391 1 93.81 134 GLU B C 1
ATOM 4006 O O . GLU B 1 134 ? 11.297 -33.031 -19.375 1 93.81 134 GLU B O 1
ATOM 4011 N N . ASN B 1 135 ? 11.438 -31.078 -18.359 1 95.19 135 ASN B N 1
ATOM 4012 C CA . ASN B 1 135 ? 11.586 -31.734 -17.047 1 95.19 135 ASN B CA 1
ATOM 4013 C C . ASN B 1 135 ? 10.477 -31.328 -16.094 1 95.19 135 ASN B C 1
ATOM 4015 O O . ASN B 1 135 ? 10.727 -31.125 -14.898 1 95.19 135 ASN B O 1
ATOM 4019 N N . ASN B 1 136 ? 9.32 -30.984 -16.656 1 95.25 136 ASN B N 1
ATOM 4020 C CA . ASN B 1 136 ? 8.125 -30.625 -15.906 1 95.25 136 ASN B CA 1
ATOM 4021 C C . ASN B 1 136 ? 8.352 -29.375 -15.07 1 95.25 136 ASN B C 1
ATOM 4023 O O . ASN B 1 136 ? 7.93 -29.297 -13.922 1 95.25 136 ASN B O 1
ATOM 4027 N N . TRP B 1 137 ? 9.148 -28.484 -15.609 1 97.5 137 TRP B N 1
ATOM 4028 C CA . TRP B 1 137 ? 9.391 -27.172 -15.031 1 97.5 137 TRP B CA 1
ATOM 4029 C C . TRP B 1 137 ? 10.117 -27.281 -13.695 1 97.5 137 TRP B C 1
ATOM 4031 O O . TRP B 1 137 ? 9.977 -26.406 -12.836 1 97.5 137 TRP B O 1
ATOM 4041 N N . GLN B 1 138 ? 10.898 -28.344 -13.523 1 97.88 138 GLN B N 1
ATOM 4042 C CA . GLN B 1 138 ? 11.617 -28.562 -12.266 1 97.88 138 GLN B CA 1
ATOM 4043 C C . GLN B 1 138 ? 12.844 -27.656 -12.18 1 97.88 138 GLN B C 1
ATOM 4045 O O . GLN B 1 138 ? 13.508 -27.406 -13.188 1 97.88 138 GLN B O 1
ATOM 4050 N N . LEU B 1 139 ? 13.117 -27.203 -10.969 1 98.25 139 LEU B N 1
ATOM 4051 C CA . LEU B 1 139 ? 14.344 -26.469 -10.688 1 98.25 139 LEU B CA 1
ATOM 4052 C C . LEU B 1 139 ? 15.555 -27.391 -10.734 1 98.25 139 LEU B C 1
ATOM 4054 O O . LEU B 1 139 ? 15.508 -28.5 -10.195 1 98.25 139 LEU B O 1
ATOM 4058 N N . ASP B 1 140 ? 16.562 -26.984 -11.391 1 97.69 140 ASP B N 1
ATOM 4059 C CA . ASP B 1 140 ? 17.812 -27.734 -11.453 1 97.69 140 ASP B CA 1
ATOM 4060 C C . ASP B 1 140 ? 18.922 -27.016 -10.68 1 97.69 140 ASP B C 1
ATOM 4062 O O . ASP B 1 140 ? 19.359 -25.938 -11.07 1 97.69 140 ASP B O 1
ATOM 4066 N N . ILE B 1 141 ? 19.422 -27.656 -9.664 1 98.06 141 ILE B N 1
ATOM 4067 C CA . ILE B 1 141 ? 20.406 -27.047 -8.781 1 98.06 141 ILE B CA 1
ATOM 4068 C C . ILE B 1 141 ? 21.688 -26.766 -9.57 1 98.06 141 ILE B C 1
ATOM 4070 O O . ILE B 1 141 ? 22.375 -25.781 -9.289 1 98.06 141 ILE B O 1
ATOM 4074 N N . ALA B 1 142 ? 21.984 -27.547 -10.539 1 98 142 ALA B N 1
ATOM 4075 C CA . ALA B 1 142 ? 23.172 -27.328 -11.359 1 98 142 ALA B CA 1
ATOM 4076 C C . ALA B 1 142 ? 23.062 -26.031 -12.141 1 98 142 ALA B C 1
ATOM 4078 O O . ALA B 1 142 ? 24.062 -25.312 -12.328 1 98 142 ALA B O 1
ATOM 4079 N N . ASP B 1 143 ? 21.859 -25.75 -12.656 1 98.25 143 ASP B N 1
ATOM 4080 C CA . ASP B 1 143 ? 21.641 -24.5 -13.359 1 98.25 143 ASP B CA 1
ATOM 4081 C C . ASP B 1 143 ? 21.859 -23.297 -12.422 1 98.25 143 ASP B C 1
ATOM 4083 O O . ASP B 1 143 ? 22.406 -22.281 -12.836 1 98.25 143 ASP B O 1
ATOM 4087 N N . VAL B 1 144 ? 21.438 -23.422 -11.172 1 98.75 144 VAL B N 1
ATOM 4088 C CA . VAL B 1 144 ? 21.609 -22.375 -10.18 1 98.75 144 VAL B CA 1
ATOM 4089 C C . VAL B 1 144 ? 23.109 -22.156 -9.914 1 98.75 144 VAL B C 1
ATOM 4091 O O . VAL B 1 144 ? 23.578 -21.016 -9.922 1 98.75 144 VAL B O 1
ATOM 4094 N N . GLN B 1 145 ? 23.797 -23.234 -9.711 1 98.5 145 GLN B N 1
ATOM 4095 C CA . GLN B 1 145 ? 25.234 -23.156 -9.422 1 98.5 145 GLN B CA 1
ATOM 4096 C C . GLN B 1 145 ? 26 -22.5 -10.562 1 98.5 145 GLN B C 1
ATOM 4098 O O . GLN B 1 145 ? 26.906 -21.703 -10.336 1 98.5 145 GLN B O 1
ATOM 4103 N N . SER B 1 146 ? 25.578 -22.844 -11.75 1 98.44 146 SER B N 1
ATOM 4104 C CA . SER B 1 146 ? 26.25 -22.312 -12.93 1 98.44 146 SER B CA 1
ATOM 4105 C C . SER B 1 146 ? 26 -20.812 -13.078 1 98.44 146 SER B C 1
ATOM 4107 O O . SER B 1 146 ? 26.797 -20.109 -13.711 1 98.44 146 SER B O 1
ATOM 4109 N N . ALA B 1 147 ? 24.891 -20.344 -12.492 1 98.62 147 ALA B N 1
ATOM 4110 C CA . ALA B 1 147 ? 24.5 -18.953 -12.641 1 98.62 147 ALA B CA 1
ATOM 4111 C C . ALA B 1 147 ? 25.141 -18.078 -11.562 1 98.62 147 ALA B C 1
ATOM 4113 O O . ALA B 1 147 ? 25.094 -16.844 -11.641 1 98.62 147 ALA B O 1
ATOM 4114 N N . LEU B 1 148 ? 25.797 -18.656 -10.578 1 98.69 148 LEU B N 1
ATOM 4115 C CA . LEU B 1 148 ? 26.359 -17.922 -9.453 1 98.69 148 LEU B CA 1
ATOM 4116 C C . LEU B 1 148 ? 27.516 -17.031 -9.914 1 98.69 148 LEU B C 1
ATOM 4118 O O . LEU B 1 148 ? 28.281 -17.422 -10.805 1 98.69 148 LEU B O 1
ATOM 4122 N N . GLN B 1 149 ? 27.562 -15.938 -9.336 1 98.62 149 GLN B N 1
ATOM 4123 C CA . GLN B 1 149 ? 28.672 -15 -9.445 1 98.62 149 GLN B CA 1
ATOM 4124 C C . GLN B 1 149 ? 29.203 -14.617 -8.062 1 98.62 149 GLN B C 1
ATOM 4126 O O . GLN B 1 149 ? 28.516 -14.82 -7.055 1 98.62 149 GLN B O 1
ATOM 4131 N N . PRO B 1 150 ? 30.422 -14.109 -7.961 1 98.12 150 PRO B N 1
ATOM 4132 C CA . PRO B 1 150 ? 31 -13.758 -6.66 1 98.12 150 PRO B CA 1
ATOM 4133 C C . PRO B 1 150 ? 30.141 -12.742 -5.895 1 98.12 150 PRO B C 1
ATOM 4135 O O . PRO B 1 150 ? 30.125 -12.758 -4.66 1 98.12 150 PRO B O 1
ATOM 4138 N N . ASN B 1 151 ? 29.469 -11.914 -6.641 1 98.38 151 ASN B N 1
ATOM 4139 C CA . ASN B 1 151 ? 28.688 -10.867 -5.988 1 98.38 151 ASN B CA 1
ATOM 4140 C C . ASN B 1 151 ? 27.203 -11.219 -5.938 1 98.38 151 ASN B C 1
ATOM 4142 O O . ASN B 1 151 ? 26.359 -10.336 -5.793 1 98.38 151 ASN B O 1
ATOM 4146 N N . THR B 1 152 ? 26.859 -12.531 -6.117 1 98.81 152 THR B N 1
ATOM 4147 C CA . THR B 1 152 ? 25.453 -12.945 -5.984 1 98.81 152 THR B CA 1
ATOM 4148 C C . THR B 1 152 ? 24.953 -12.703 -4.562 1 98.81 152 THR B C 1
ATOM 4150 O O . THR B 1 152 ? 25.531 -13.234 -3.604 1 98.81 152 THR B O 1
ATOM 4153 N N . LYS B 1 153 ? 23.859 -11.93 -4.5 1 98.62 153 LYS B N 1
ATOM 4154 C CA . LYS B 1 153 ? 23.328 -11.539 -3.199 1 98.62 153 LYS B CA 1
ATOM 4155 C C . LYS B 1 153 ? 21.969 -12.164 -2.955 1 98.62 153 LYS B C 1
ATOM 4157 O O . LYS B 1 153 ? 21.547 -12.344 -1.807 1 98.62 153 LYS B O 1
ATOM 4162 N N . LEU B 1 154 ? 21.281 -12.531 -4.012 1 98.81 154 LEU B N 1
ATOM 4163 C CA . LEU B 1 154 ? 19.891 -12.938 -3.91 1 98.81 154 LEU B CA 1
ATOM 4164 C C . LEU B 1 154 ? 19.547 -14.008 -4.945 1 98.81 154 LEU B C 1
ATOM 4166 O O . LEU B 1 154 ? 19.984 -13.914 -6.098 1 98.81 154 LEU B O 1
ATOM 4170 N N . ILE B 1 155 ? 18.875 -15.016 -4.52 1 98.94 155 ILE B N 1
ATOM 4171 C CA . ILE B 1 155 ? 18.156 -15.945 -5.391 1 98.94 155 ILE B CA 1
ATOM 4172 C C . ILE B 1 155 ? 16.672 -15.898 -5.094 1 98.94 155 ILE B C 1
ATOM 4174 O O . ILE B 1 155 ? 16.25 -16.094 -3.949 1 98.94 155 ILE B O 1
ATOM 4178 N N . ALA B 1 156 ? 15.844 -15.586 -6.086 1 98.88 156 ALA B N 1
ATOM 4179 C CA . ALA B 1 156 ? 14.398 -15.469 -5.934 1 98.88 156 ALA B CA 1
ATOM 4180 C C . ALA B 1 156 ? 13.672 -16.562 -6.715 1 98.88 156 ALA B C 1
ATOM 4182 O O . ALA B 1 156 ? 13.938 -16.75 -7.906 1 98.88 156 ALA B O 1
ATOM 4183 N N . VAL B 1 157 ? 12.789 -17.266 -6.051 1 98.88 157 VAL B N 1
ATOM 4184 C CA . VAL B 1 157 ? 12.039 -18.344 -6.672 1 98.88 157 VAL B CA 1
ATOM 4185 C C . VAL B 1 157 ? 10.562 -18.234 -6.305 1 98.88 157 VAL B C 1
ATOM 4187 O O . VAL B 1 157 ? 10.203 -17.516 -5.363 1 98.88 157 VAL B O 1
ATOM 4190 N N . ASN B 1 158 ? 9.734 -18.812 -7.055 1 98.69 158 ASN B N 1
ATOM 4191 C CA . ASN B 1 158 ? 8.289 -18.875 -6.82 1 98.69 158 ASN B CA 1
ATOM 4192 C C . ASN B 1 158 ? 7.738 -20.281 -7.035 1 98.69 158 ASN B C 1
ATOM 4194 O O . ASN B 1 158 ? 7.723 -20.781 -8.164 1 98.69 158 ASN B O 1
ATOM 4198 N N . PHE B 1 159 ? 7.289 -20.938 -5.957 1 98.69 159 PHE B N 1
ATOM 4199 C CA . PHE B 1 159 ? 6.68 -22.266 -6.004 1 98.69 159 PHE B CA 1
ATOM 4200 C C . PHE B 1 159 ? 5.5 -22.344 -5.043 1 98.69 159 PHE B C 1
ATOM 4202 O O . PHE B 1 159 ? 5.633 -22.031 -3.859 1 98.69 159 PHE B O 1
ATOM 4209 N N . PRO B 1 160 ? 4.355 -22.875 -5.434 1 98.5 160 PRO B N 1
ATOM 4210 C CA . PRO B 1 160 ? 4.012 -23.234 -6.812 1 98.5 160 PRO B CA 1
ATOM 4211 C C . PRO B 1 160 ? 4.199 -22.078 -7.785 1 98.5 160 PRO B C 1
ATOM 4213 O O . PRO B 1 160 ? 3.885 -20.922 -7.449 1 98.5 160 PRO B O 1
ATOM 4216 N N . ASN B 1 161 ? 4.68 -22.406 -8.953 1 98.56 161 ASN B N 1
ATOM 4217 C CA . ASN B 1 161 ? 5.148 -21.391 -9.891 1 98.56 161 ASN B CA 1
ATOM 4218 C C . ASN B 1 161 ? 3.998 -20.797 -10.703 1 98.56 161 ASN B C 1
ATOM 4220 O O . ASN B 1 161 ? 3.094 -21.516 -11.117 1 98.56 161 ASN B O 1
ATOM 4224 N N . ASN B 1 162 ? 3.871 -19.562 -10.773 1 98 162 ASN B N 1
ATOM 4225 C CA . ASN B 1 162 ? 3.086 -18.844 -11.773 1 98 162 ASN B CA 1
ATOM 4226 C C . ASN B 1 162 ? 3.926 -18.469 -12.984 1 98 162 ASN B C 1
ATOM 4228 O O . ASN B 1 162 ? 4.84 -17.641 -12.891 1 98 162 ASN B O 1
ATOM 4232 N N . PRO B 1 163 ? 3.746 -19.156 -14.031 1 97.62 163 PRO B N 1
ATOM 4233 C CA . PRO B 1 163 ? 2.428 -19.578 -14.5 1 97.62 163 PRO B CA 1
ATOM 4234 C C . PRO B 1 163 ? 2.289 -21.109 -14.562 1 97.62 163 PRO B C 1
ATOM 4236 O O . PRO B 1 163 ? 1.218 -21.609 -14.898 1 97.62 163 PRO B O 1
ATOM 4239 N N . THR B 1 164 ? 3.268 -21.891 -14.203 1 97.94 164 THR B N 1
ATOM 4240 C CA . THR B 1 164 ? 3.314 -23.297 -14.594 1 97.94 164 THR B CA 1
ATOM 4241 C C . THR B 1 164 ? 2.572 -24.156 -13.586 1 97.94 164 THR B C 1
ATOM 4243 O O . THR B 1 164 ? 2.172 -25.281 -13.906 1 97.94 164 THR B O 1
ATOM 4246 N N . GLY B 1 165 ? 2.541 -23.688 -12.367 1 98.12 165 GLY B N 1
ATOM 4247 C CA . GLY B 1 165 ? 1.955 -24.469 -11.297 1 98.12 165 GLY B CA 1
ATOM 4248 C C . GLY B 1 165 ? 2.893 -25.531 -10.758 1 98.12 165 GLY B C 1
ATOM 4249 O O . GLY B 1 165 ? 2.521 -26.297 -9.867 1 98.12 165 GLY B O 1
ATOM 4250 N N . ALA B 1 166 ? 4.125 -25.547 -11.195 1 98.12 166 ALA B N 1
ATOM 4251 C CA . ALA B 1 166 ? 5.102 -26.547 -10.773 1 98.12 166 ALA B CA 1
ATOM 4252 C C . ALA B 1 166 ? 5.598 -26.266 -9.359 1 98.12 166 ALA B C 1
ATOM 4254 O O . ALA B 1 166 ? 5.688 -25.109 -8.945 1 98.12 166 ALA B O 1
ATOM 4255 N N . VAL B 1 167 ? 5.867 -27.312 -8.609 1 98.62 167 VAL B N 1
ATOM 4256 C CA . VAL B 1 167 ? 6.547 -27.234 -7.32 1 98.62 167 VAL B CA 1
ATOM 4257 C C . VAL B 1 167 ? 7.906 -27.922 -7.418 1 98.62 167 VAL B C 1
ATOM 4259 O O . VAL B 1 167 ? 8.016 -29.031 -7.957 1 98.62 167 VAL B O 1
ATOM 4262 N N . ALA B 1 168 ? 8.906 -27.297 -6.984 1 98.5 168 ALA B N 1
ATOM 4263 C CA . ALA B 1 168 ? 10.227 -27.922 -6.988 1 98.5 168 ALA B CA 1
ATOM 4264 C C . ALA B 1 168 ? 10.242 -29.188 -6.125 1 98.5 168 ALA B C 1
ATOM 4266 O O . ALA B 1 168 ? 9.469 -29.297 -5.168 1 98.5 168 ALA B O 1
ATOM 4267 N N . GLU B 1 169 ? 11.086 -30.078 -6.523 1 97.38 169 GLU B N 1
ATOM 4268 C CA . GLU B 1 169 ? 11.305 -31.219 -5.629 1 97.38 169 GLU B CA 1
ATOM 4269 C C . GLU B 1 169 ? 11.828 -30.75 -4.27 1 97.38 169 GLU B C 1
ATOM 4271 O O . GLU B 1 169 ? 12.758 -29.953 -4.195 1 97.38 169 GLU B O 1
ATOM 4276 N N . PRO B 1 170 ? 11.219 -31.312 -3.217 1 97.62 170 PRO B N 1
ATOM 4277 C CA . PRO B 1 170 ? 11.617 -30.859 -1.882 1 97.62 170 PRO B CA 1
ATOM 4278 C C . PRO B 1 170 ? 13.117 -30.984 -1.637 1 97.62 170 PRO B C 1
ATOM 4280 O O . PRO B 1 170 ? 13.727 -30.109 -1.029 1 97.62 170 PRO B O 1
ATOM 4283 N N . SER B 1 171 ? 13.727 -32.062 -2.096 1 97.62 171 SER B N 1
ATOM 4284 C CA . SER B 1 171 ? 15.164 -32.25 -1.904 1 97.62 171 SER B CA 1
ATOM 4285 C C . SER B 1 171 ? 15.969 -31.188 -2.629 1 97.62 171 SER B C 1
ATOM 4287 O O . SER B 1 171 ? 16.984 -30.703 -2.109 1 97.62 171 SER B O 1
ATOM 4289 N N . VAL B 1 172 ? 15.484 -30.812 -3.801 1 98.25 172 VAL B N 1
ATOM 4290 C CA . VAL B 1 172 ? 16.172 -29.781 -4.578 1 98.25 172 VAL B CA 1
ATOM 4291 C C . VAL B 1 172 ? 16.031 -28.438 -3.891 1 98.25 172 VAL B C 1
ATOM 4293 O O . VAL B 1 172 ? 16.984 -27.656 -3.828 1 98.25 172 VAL B O 1
ATOM 4296 N N . PHE B 1 173 ? 14.875 -28.156 -3.381 1 98.69 173 PHE B N 1
ATOM 4297 C CA . PHE B 1 173 ? 14.641 -26.906 -2.686 1 98.69 173 PHE B CA 1
ATOM 4298 C C . PHE B 1 173 ? 15.5 -26.797 -1.432 1 98.69 173 PHE B C 1
ATOM 4300 O O . PHE B 1 173 ? 16.062 -25.75 -1.137 1 98.69 173 PHE B O 1
ATOM 4307 N N . ARG B 1 174 ? 15.625 -27.875 -0.697 1 98.5 174 ARG B N 1
ATOM 4308 C CA . ARG B 1 174 ? 16.484 -27.906 0.479 1 98.5 174 ARG B CA 1
ATOM 4309 C C . ARG B 1 174 ? 17.953 -27.703 0.091 1 98.5 174 ARG B C 1
ATOM 4311 O O . ARG B 1 174 ? 18.703 -27.031 0.802 1 98.5 174 ARG B O 1
ATOM 4318 N N . ALA B 1 175 ? 18.312 -28.328 -1.019 1 98.62 175 ALA B N 1
ATOM 4319 C CA . ALA B 1 175 ? 19.672 -28.141 -1.519 1 98.62 175 ALA B CA 1
ATOM 4320 C C . ALA B 1 175 ? 19.922 -26.672 -1.877 1 98.62 175 ALA B C 1
ATOM 4322 O O . ALA B 1 175 ? 21.016 -26.156 -1.644 1 98.62 175 ALA B O 1
ATOM 4323 N N . LEU B 1 176 ? 18.922 -26.047 -2.465 1 98.88 176 LEU B N 1
ATOM 4324 C CA . LEU B 1 176 ? 19.016 -24.625 -2.785 1 98.88 176 LEU B CA 1
ATOM 4325 C C . LEU B 1 176 ? 19.203 -23.797 -1.521 1 98.88 176 LEU B C 1
ATOM 4327 O O . LEU B 1 176 ? 20.062 -22.906 -1.478 1 98.88 176 LEU B O 1
ATOM 4331 N N . ALA B 1 177 ? 18.406 -24.062 -0.502 1 98.81 177 ALA B N 1
ATOM 4332 C CA . ALA B 1 177 ? 18.516 -23.359 0.771 1 98.81 177 ALA B CA 1
ATOM 4333 C C . ALA B 1 177 ? 19.906 -23.547 1.389 1 98.81 177 ALA B C 1
ATOM 4335 O O . ALA B 1 177 ? 20.5 -22.594 1.896 1 98.81 177 ALA B O 1
ATOM 4336 N N . ALA B 1 178 ? 20.391 -24.766 1.315 1 98.62 178 ALA B N 1
ATOM 4337 C CA . ALA B 1 178 ? 21.719 -25.078 1.862 1 98.62 178 ALA B CA 1
ATOM 4338 C C . ALA B 1 178 ? 22.812 -24.312 1.114 1 98.62 178 ALA B C 1
ATOM 4340 O O . ALA B 1 178 ? 23.75 -23.812 1.727 1 98.62 178 ALA B O 1
ATOM 4341 N N . LEU B 1 179 ? 22.688 -24.312 -0.162 1 98.62 179 LEU B N 1
ATOM 4342 C CA . LEU B 1 179 ? 23.609 -23.562 -0.998 1 98.62 179 LEU B CA 1
ATOM 4343 C C . LEU B 1 179 ? 23.641 -22.094 -0.61 1 98.62 179 LEU B C 1
ATOM 4345 O O . LEU B 1 179 ? 24.703 -21.5 -0.47 1 98.62 179 LEU B O 1
ATOM 4349 N N . CYS B 1 180 ? 22.438 -21.5 -0.461 1 98.69 180 CYS B N 1
ATOM 4350 C CA . CYS B 1 180 ? 22.328 -20.094 -0.067 1 98.69 180 CYS B CA 1
ATOM 4351 C C . CYS B 1 180 ? 22.953 -19.859 1.305 1 98.69 180 CYS B C 1
ATOM 4353 O O . CYS B 1 180 ? 23.703 -18.906 1.497 1 98.69 180 CYS B O 1
ATOM 4355 N N . ALA B 1 181 ? 22.672 -20.719 2.225 1 98.31 181 ALA B N 1
ATOM 4356 C CA . ALA B 1 181 ? 23.203 -20.609 3.582 1 98.31 181 ALA B CA 1
ATOM 4357 C C . ALA B 1 181 ? 24.734 -20.656 3.582 1 98.31 181 ALA B C 1
ATOM 4359 O O . ALA B 1 181 ? 25.375 -19.859 4.258 1 98.31 181 ALA B O 1
ATOM 4360 N N . GLU B 1 182 ? 25.234 -21.547 2.836 1 98 182 GLU B N 1
ATOM 4361 C CA . GLU B 1 182 ? 26.688 -21.75 2.77 1 98 182 GLU B CA 1
ATOM 4362 C C . GLU B 1 182 ? 27.375 -20.516 2.186 1 98 182 GLU B C 1
ATOM 4364 O O . GLU B 1 182 ? 28.469 -20.156 2.625 1 98 182 GLU B O 1
ATOM 4369 N N . ARG B 1 183 ? 26.734 -19.891 1.319 1 97.88 183 ARG B N 1
ATOM 4370 C CA . ARG B 1 183 ? 27.391 -18.812 0.565 1 97.88 183 ARG B CA 1
ATOM 4371 C C . ARG B 1 183 ? 26.984 -17.453 1.089 1 97.88 183 ARG B C 1
ATOM 4373 O O . ARG B 1 183 ? 27.484 -16.422 0.608 1 97.88 183 ARG B O 1
ATOM 4380 N N .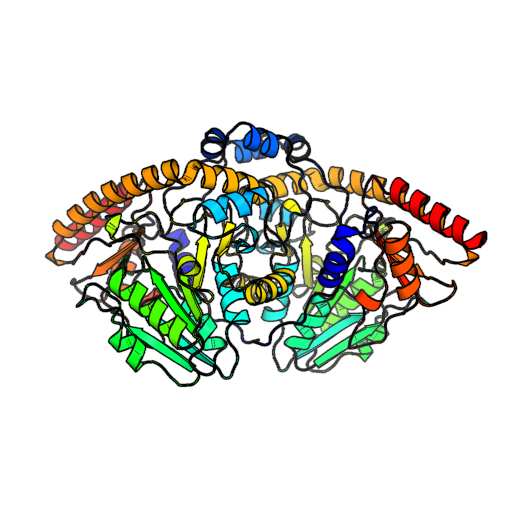 GLY B 1 184 ? 26.078 -17.438 2.031 1 97.5 184 GLY B N 1
ATOM 4381 C CA . GLY B 1 184 ? 25.609 -16.172 2.572 1 97.5 184 GLY B CA 1
ATOM 4382 C C . GLY B 1 184 ? 24.688 -15.43 1.626 1 97.5 184 GLY B C 1
ATOM 4383 O O . GLY B 1 184 ? 24.688 -14.195 1.586 1 97.5 184 GLY B O 1
ATOM 4384 N N . ILE B 1 185 ? 24 -16.125 0.773 1 98.56 185 ILE B N 1
ATOM 4385 C CA . ILE B 1 185 ? 23.062 -15.57 -0.199 1 98.56 185 ILE B CA 1
ATOM 4386 C C . ILE B 1 185 ? 21.641 -15.609 0.37 1 98.56 185 ILE B C 1
ATOM 4388 O O . ILE B 1 185 ? 21.25 -16.578 1.019 1 98.56 185 ILE B O 1
ATOM 4392 N N . HIS B 1 186 ? 20.859 -14.516 0.221 1 98.75 186 HIS B N 1
ATOM 4393 C CA . HIS B 1 186 ? 19.453 -14.539 0.611 1 98.75 186 HIS B CA 1
ATOM 4394 C C . HIS B 1 186 ? 18.625 -15.383 -0.362 1 98.75 186 HIS B C 1
ATOM 4396 O O . HIS B 1 186 ? 18.844 -15.32 -1.574 1 98.75 186 HIS B O 1
ATOM 4402 N N . LEU B 1 187 ? 17.766 -16.219 0.132 1 98.94 187 LEU B N 1
ATOM 4403 C CA . LEU B 1 187 ? 16.766 -16.922 -0.656 1 98.94 187 LEU B CA 1
ATOM 4404 C C . LEU B 1 187 ? 15.383 -16.297 -0.468 1 98.94 187 LEU B C 1
ATOM 4406 O O . LEU B 1 187 ? 14.82 -16.344 0.625 1 98.94 187 LEU B O 1
ATOM 4410 N N . PHE B 1 188 ? 14.906 -15.625 -1.46 1 98.94 188 PHE B N 1
ATOM 4411 C CA . PHE B 1 188 ? 13.547 -15.094 -1.474 1 98.94 188 PHE B CA 1
ATOM 4412 C C . PHE B 1 188 ? 12.586 -16.078 -2.125 1 98.94 188 PHE B C 1
ATOM 4414 O O . PHE B 1 188 ? 12.633 -16.297 -3.338 1 98.94 188 PHE B O 1
ATOM 4421 N N . SER B 1 189 ? 11.711 -16.641 -1.341 1 98.94 189 SER B N 1
ATOM 4422 C CA . SER B 1 189 ? 10.734 -17.609 -1.824 1 98.94 189 SER B CA 1
ATOM 4423 C C . SER B 1 189 ? 9.328 -17.031 -1.831 1 98.94 189 SER B C 1
ATOM 4425 O O . SER B 1 189 ? 8.758 -16.75 -0.772 1 98.94 189 SER B O 1
ATOM 4427 N N . ASP B 1 190 ? 8.805 -16.797 -3.025 1 98.88 190 ASP B N 1
ATOM 4428 C CA . ASP B 1 190 ? 7.398 -16.438 -3.184 1 98.88 190 ASP B CA 1
ATOM 4429 C C . ASP B 1 190 ? 6.492 -17.656 -3.035 1 98.88 190 ASP B C 1
ATOM 4431 O O . ASP B 1 190 ? 6.438 -18.516 -3.926 1 98.88 190 ASP B O 1
ATOM 4435 N N . GLU B 1 191 ? 5.73 -17.688 -1.937 1 98.88 191 GLU B N 1
ATOM 4436 C CA . GLU B 1 191 ? 5.008 -18.891 -1.534 1 98.88 191 GLU B CA 1
ATOM 4437 C C . GLU B 1 191 ? 3.5 -18.641 -1.512 1 98.88 191 GLU B C 1
ATOM 4439 O O . GLU B 1 191 ? 2.775 -19.266 -0.735 1 98.88 191 GLU B O 1
ATOM 4444 N N . VAL B 1 192 ? 3.008 -17.75 -2.348 1 98.81 192 VAL B N 1
ATOM 4445 C CA . VAL B 1 192 ? 1.658 -17.203 -2.244 1 98.81 192 VAL B CA 1
ATOM 4446 C C . VAL B 1 192 ? 0.634 -18.297 -2.547 1 98.81 192 VAL B C 1
ATOM 4448 O O . VAL B 1 192 ? -0.524 -18.203 -2.133 1 98.81 192 VAL B O 1
ATOM 4451 N N . TYR B 1 193 ? 1.062 -19.422 -3.242 1 98.75 193 TYR B N 1
ATOM 4452 C CA . TYR B 1 193 ? 0.136 -20.484 -3.592 1 98.75 193 TYR B CA 1
ATOM 4453 C C . TYR B 1 193 ? 0.268 -21.656 -2.625 1 98.75 193 TYR B C 1
ATOM 4455 O O . TYR B 1 193 ? -0.391 -22.688 -2.793 1 98.75 193 TYR B O 1
ATOM 4463 N N . ARG B 1 194 ? 1.146 -21.516 -1.599 1 98.5 194 ARG B N 1
ATOM 4464 C CA . ARG B 1 194 ? 1.351 -22.578 -0.629 1 98.5 194 ARG B CA 1
ATOM 4465 C C . ARG B 1 194 ? 0.024 -23.031 -0.025 1 98.5 194 ARG B C 1
ATOM 4467 O O . ARG B 1 194 ? -0.808 -22.203 0.347 1 98.5 194 ARG B O 1
ATOM 4474 N N . GLY B 1 195 ? -0.187 -24.297 0.087 1 98 195 GLY B N 1
ATOM 4475 C CA . GLY B 1 195 ? -1.4 -24.875 0.643 1 98 195 GLY B CA 1
ATOM 4476 C C . GLY B 1 195 ? -2.348 -25.406 -0.416 1 98 195 GLY B C 1
ATOM 4477 O O . GLY B 1 195 ? -3.32 -26.094 -0.098 1 98 195 GLY B O 1
ATOM 4478 N N . LEU B 1 196 ? -2.018 -25.156 -1.679 1 98.44 196 LEU B N 1
ATOM 4479 C CA . LEU B 1 196 ? -2.871 -25.625 -2.768 1 98.44 196 LEU B CA 1
ATOM 4480 C C . LEU B 1 196 ? -2.197 -26.734 -3.549 1 98.44 196 LEU B C 1
ATOM 4482 O O . LEU B 1 196 ? -2.512 -26.969 -4.719 1 98.44 196 LEU B O 1
ATOM 4486 N N . GLU B 1 197 ? -1.239 -27.406 -2.967 1 98.31 197 GLU B N 1
ATOM 4487 C CA . GLU B 1 197 ? -0.599 -28.531 -3.635 1 98.31 197 GLU B CA 1
ATOM 4488 C C . GLU B 1 197 ? -1.575 -29.688 -3.82 1 98.31 197 GLU B C 1
ATOM 4490 O O . GLU B 1 197 ? -2.377 -29.984 -2.93 1 98.31 197 GLU B O 1
ATOM 4495 N N . ARG B 1 198 ? -1.507 -30.359 -4.898 1 96.06 198 ARG B N 1
ATOM 4496 C CA . ARG B 1 198 ? -2.324 -31.547 -5.164 1 96.06 198 ARG B CA 1
ATOM 4497 C C . ARG B 1 198 ? -1.929 -32.688 -4.246 1 96.06 198 ARG B C 1
ATOM 4499 O O . ARG B 1 198 ? -2.787 -33.469 -3.791 1 96.06 198 ARG B O 1
ATOM 4506 N N . ASP B 1 199 ? -0.638 -32.812 -4.094 1 95.75 199 ASP B N 1
ATOM 4507 C CA . ASP B 1 199 ? -0.018 -33.781 -3.199 1 95.75 199 ASP B CA 1
ATOM 4508 C C . ASP B 1 199 ? 0.677 -33.094 -2.029 1 95.75 199 ASP B C 1
ATOM 4510 O O . ASP B 1 199 ? 1.67 -32.375 -2.223 1 95.75 199 ASP B O 1
ATOM 4514 N N . GLU B 1 200 ? 0.153 -33.281 -0.893 1 94.31 200 GLU B N 1
ATOM 4515 C CA . GLU B 1 200 ? 0.683 -32.625 0.298 1 94.31 200 GLU B CA 1
ATOM 4516 C C . GLU B 1 200 ? 2.176 -32.906 0.461 1 94.31 200 GLU B C 1
ATOM 4518 O O . GLU B 1 200 ? 2.91 -32.062 0.994 1 94.31 200 GLU B O 1
ATOM 4523 N N . GLU B 1 201 ? 2.66 -34.031 0.006 1 95.44 201 GLU B N 1
ATOM 4524 C CA . GLU B 1 201 ? 4.062 -34.438 0.146 1 95.44 201 GLU B CA 1
ATOM 4525 C C . GLU B 1 201 ? 4.969 -33.531 -0.695 1 95.44 201 GLU B C 1
ATOM 4527 O O . GLU B 1 201 ? 6.176 -33.469 -0.454 1 95.44 201 GLU B O 1
ATOM 4532 N N . LYS B 1 202 ? 4.383 -32.812 -1.611 1 95.75 202 LYS B N 1
ATOM 4533 C CA . LYS B 1 202 ? 5.148 -31.906 -2.484 1 95.75 202 LYS B CA 1
ATOM 4534 C C . LYS B 1 202 ? 5.281 -30.516 -1.876 1 95.75 202 LYS B C 1
ATOM 4536 O O . LYS B 1 202 ? 6.035 -29.688 -2.379 1 95.75 202 LYS B O 1
ATOM 4541 N N . ARG B 1 203 ? 4.543 -30.344 -0.773 1 97.69 203 ARG B N 1
ATOM 4542 C CA . ARG B 1 203 ? 4.598 -29.016 -0.161 1 97.69 203 ARG B CA 1
ATOM 4543 C C . ARG B 1 203 ? 5.996 -28.703 0.366 1 97.69 203 ARG B C 1
ATOM 4545 O O . ARG B 1 203 ? 6.543 -29.469 1.165 1 97.69 203 ARG B O 1
ATOM 4552 N N . LEU B 1 204 ? 6.574 -27.688 -0.058 1 98.62 204 LEU B N 1
ATOM 4553 C CA . LEU B 1 204 ? 7.93 -27.281 0.31 1 98.62 204 LEU B CA 1
ATOM 4554 C C . LEU B 1 204 ? 7.957 -26.688 1.716 1 98.62 204 LEU B C 1
ATOM 4556 O O . LEU B 1 204 ? 6.969 -26.109 2.168 1 98.62 204 LEU B O 1
ATOM 4560 N N . PRO B 1 205 ? 9.062 -26.906 2.447 1 98.19 205 PRO B N 1
ATOM 4561 C CA . PRO B 1 205 ? 9.234 -26.047 3.625 1 98.19 205 PRO B CA 1
ATOM 4562 C C . PRO B 1 205 ? 9.281 -24.562 3.275 1 98.19 205 PRO B C 1
ATOM 4564 O O . PRO B 1 205 ? 9.625 -24.203 2.148 1 98.19 205 PRO B O 1
ATOM 4567 N N . GLN B 1 206 ? 8.844 -23.781 4.191 1 98.69 206 GLN B N 1
ATOM 4568 C CA . GLN B 1 206 ? 8.945 -22.344 3.951 1 98.69 206 GLN B CA 1
ATOM 4569 C C . GLN B 1 206 ? 10.367 -21.844 4.18 1 98.69 206 GLN B C 1
ATOM 4571 O O . GLN B 1 206 ? 11.031 -22.25 5.133 1 98.69 206 GLN B O 1
ATOM 4576 N N . ALA B 1 207 ? 10.867 -21.047 3.303 1 98.88 207 ALA B N 1
ATOM 4577 C CA . ALA B 1 207 ? 12.273 -20.641 3.277 1 98.88 207 ALA B CA 1
ATOM 4578 C C . ALA B 1 207 ? 12.703 -20.062 4.621 1 98.88 207 ALA B C 1
ATOM 4580 O O . ALA B 1 207 ? 13.805 -20.344 5.098 1 98.88 207 ALA B O 1
ATOM 4581 N N . ALA B 1 208 ? 11.805 -19.297 5.234 1 98.88 208 ALA B N 1
ATOM 4582 C CA . ALA B 1 208 ? 12.117 -18.625 6.496 1 98.88 208 ALA B CA 1
ATOM 4583 C C . ALA B 1 208 ? 12.375 -19.641 7.602 1 98.88 208 ALA B C 1
ATOM 4585 O O . ALA B 1 208 ? 13.008 -19.312 8.609 1 98.88 208 ALA B O 1
ATOM 4586 N N . GLU B 1 209 ? 11.891 -20.875 7.426 1 98.56 209 GLU B N 1
ATOM 4587 C CA . GLU B 1 209 ? 12.055 -21.938 8.414 1 98.56 209 GLU B CA 1
ATOM 4588 C C . GLU B 1 209 ? 13.438 -22.578 8.305 1 98.56 209 GLU B C 1
ATOM 4590 O O . GLU B 1 209 ? 13.898 -23.234 9.242 1 98.56 209 GLU B O 1
ATOM 4595 N N . LEU B 1 210 ? 14.094 -22.422 7.199 1 98.5 210 LEU B N 1
ATOM 4596 C CA . LEU B 1 210 ? 15.211 -23.297 6.863 1 98.5 210 LEU B CA 1
ATOM 4597 C C . LEU B 1 210 ? 16.531 -22.703 7.352 1 98.5 210 LEU B C 1
ATOM 4599 O O . LEU B 1 210 ? 17.438 -23.438 7.762 1 98.5 210 LEU B O 1
ATOM 4603 N N . PHE B 1 211 ? 16.719 -21.391 7.195 1 97.38 211 PHE B N 1
ATOM 4604 C CA . PHE B 1 211 ? 17.938 -20.719 7.621 1 97.38 211 PHE B CA 1
ATOM 4605 C C . PHE B 1 211 ? 17.719 -19.219 7.773 1 97.38 211 PHE B C 1
ATOM 4607 O O . PHE B 1 211 ? 16.688 -18.703 7.371 1 97.38 211 PHE B O 1
ATOM 4614 N N . ASP B 1 212 ? 18.547 -18.453 8.328 1 96.56 212 ASP B N 1
ATOM 4615 C CA . ASP B 1 212 ? 18.375 -17.078 8.781 1 96.56 212 ASP B CA 1
ATOM 4616 C C . ASP B 1 212 ? 18.125 -16.125 7.605 1 96.56 212 ASP B C 1
ATOM 4618 O O . ASP B 1 212 ? 17.406 -15.133 7.738 1 96.56 212 ASP B O 1
ATOM 4622 N N . ARG B 1 213 ? 18.641 -16.453 6.441 1 97.81 213 ARG B N 1
ATOM 4623 C CA . ARG B 1 213 ? 18.531 -15.57 5.289 1 97.81 213 ARG B CA 1
ATOM 4624 C C . ARG B 1 213 ? 17.453 -16.062 4.324 1 97.81 213 ARG B C 1
ATOM 4626 O O . ARG B 1 213 ? 17.328 -15.531 3.217 1 97.81 213 ARG B O 1
ATOM 4633 N N . GLY B 1 214 ? 16.703 -17.078 4.824 1 98.81 214 GLY B N 1
ATOM 4634 C CA . GLY B 1 214 ? 15.516 -17.469 4.094 1 98.81 214 GLY B CA 1
ATOM 4635 C C . GLY B 1 214 ? 14.352 -16.516 4.305 1 98.81 214 GLY B C 1
ATOM 4636 O O . GLY B 1 214 ? 14.016 -16.188 5.441 1 98.81 214 GLY B O 1
ATOM 4637 N N . ILE B 1 215 ? 13.773 -16.062 3.209 1 98.94 215 ILE B N 1
ATOM 4638 C CA . ILE B 1 215 ? 12.68 -15.094 3.227 1 98.94 215 ILE B CA 1
ATOM 4639 C C . ILE B 1 215 ? 11.453 -15.703 2.547 1 98.94 215 ILE B C 1
ATOM 4641 O O . ILE B 1 215 ? 11.516 -16.125 1.389 1 98.94 215 ILE B O 1
ATOM 4645 N N . SER B 1 216 ? 10.344 -15.766 3.295 1 98.94 216 SER B N 1
ATOM 4646 C CA . SER B 1 216 ? 9.086 -16.266 2.746 1 98.94 216 SER B CA 1
ATOM 4647 C C . SER B 1 216 ? 8.094 -15.125 2.525 1 98.94 216 SER B C 1
ATOM 4649 O O . SER B 1 216 ? 7.777 -14.383 3.455 1 98.94 216 SER B O 1
ATOM 4651 N N . LEU B 1 217 ? 7.633 -15 1.314 1 98.94 217 LEU B N 1
ATOM 4652 C CA . LEU B 1 217 ? 6.527 -14.102 0.99 1 98.94 217 LEU B CA 1
ATOM 4653 C C . LEU B 1 217 ? 5.215 -14.867 0.893 1 98.94 217 LEU B C 1
ATOM 4655 O O . LEU B 1 217 ? 5.133 -15.883 0.201 1 98.94 217 LEU B O 1
ATOM 4659 N N . ASN B 1 218 ? 4.211 -14.422 1.607 1 98.88 218 ASN B N 1
ATOM 4660 C CA . ASN B 1 218 ? 2.871 -14.992 1.525 1 98.88 218 ASN B CA 1
ATOM 4661 C C . ASN B 1 218 ? 1.796 -13.914 1.542 1 98.88 218 ASN B C 1
ATOM 4663 O O . ASN B 1 218 ? 2.096 -12.734 1.754 1 98.88 218 ASN B O 1
ATOM 4667 N N . VAL B 1 219 ? 0.545 -14.352 1.234 1 98.88 219 VAL B N 1
ATOM 4668 C CA . VAL B 1 219 ? -0.521 -13.367 1.074 1 98.88 219 VAL B CA 1
ATOM 4669 C C . VAL B 1 219 ? -1.878 -14.039 1.271 1 98.88 219 VAL B C 1
ATOM 4671 O O . VAL B 1 219 ? -1.996 -15.266 1.149 1 98.88 219 VAL B O 1
ATOM 4674 N N . MET B 1 220 ? -2.891 -13.289 1.562 1 98.88 220 MET B N 1
ATOM 4675 C CA . MET B 1 220 ? -4.254 -13.797 1.697 1 98.88 220 MET B CA 1
ATOM 4676 C C . MET B 1 220 ? -4.922 -13.938 0.333 1 98.88 220 MET B C 1
ATOM 4678 O O . MET B 1 220 ? -5.938 -14.617 0.201 1 98.88 220 MET B O 1
ATOM 4682 N N . SER B 1 221 ? -4.387 -13.461 -0.718 1 98.56 221 SER B N 1
ATOM 4683 C CA . SER B 1 221 ? -5.066 -13.211 -1.982 1 98.56 221 SER B CA 1
ATOM 4684 C C . SER B 1 221 ? -5.207 -14.492 -2.801 1 98.56 221 SER B C 1
ATOM 4686 O O . SER B 1 221 ? -6.148 -14.633 -3.588 1 98.56 221 SER B O 1
ATOM 4688 N N . LYS B 1 222 ? -4.238 -15.383 -2.68 1 98.69 222 LYS B N 1
ATOM 4689 C CA . LYS B 1 222 ? -4.125 -16.453 -3.66 1 98.69 222 LYS B CA 1
ATOM 4690 C C . LYS B 1 222 ? -4.68 -17.766 -3.105 1 98.69 222 LYS B C 1
ATOM 4692 O O . LYS B 1 222 ? -5.879 -18.031 -3.209 1 98.69 222 LYS B O 1
ATOM 4697 N N . ALA B 1 223 ? -3.9 -18.438 -2.262 1 98.69 223 ALA B N 1
ATOM 4698 C CA . ALA B 1 223 ? -4.324 -19.734 -1.736 1 98.69 223 ALA B CA 1
ATOM 4699 C C . ALA B 1 223 ? -5.598 -19.609 -0.904 1 98.69 223 ALA B C 1
ATOM 4701 O O . ALA B 1 223 ? -6.465 -20.484 -0.938 1 98.69 223 ALA B O 1
ATOM 4702 N N . TYR B 1 224 ? -5.738 -18.469 -0.184 1 98.75 224 TYR B N 1
ATOM 4703 C CA . TYR B 1 224 ? -6.855 -18.281 0.733 1 98.75 224 TYR B CA 1
ATOM 4704 C C . TYR B 1 224 ? -8.055 -17.672 0.013 1 98.75 224 TYR B C 1
ATOM 4706 O O . TYR B 1 224 ? -9.172 -17.703 0.532 1 98.75 224 TYR B O 1
ATOM 4714 N N . GLY B 1 225 ? -7.844 -17.094 -1.155 1 98.62 225 GLY B N 1
ATOM 4715 C CA . GLY B 1 225 ? -8.93 -16.531 -1.949 1 98.62 225 GLY B CA 1
ATOM 4716 C C . GLY B 1 225 ? -9.508 -15.258 -1.364 1 98.62 225 GLY B C 1
ATOM 4717 O O . GLY B 1 225 ? -10.703 -15 -1.488 1 98.62 225 GLY B O 1
ATOM 4718 N N . LEU B 1 226 ? -8.703 -14.492 -0.674 1 98.75 226 LEU B N 1
ATOM 4719 C CA . LEU B 1 226 ? -9.211 -13.297 -0.011 1 98.75 226 LEU B CA 1
ATOM 4720 C C . LEU B 1 226 ? -8.422 -12.062 -0.43 1 98.75 226 LEU B C 1
ATOM 4722 O O . LEU B 1 226 ? -7.918 -11.328 0.419 1 98.75 226 LEU B O 1
ATOM 4726 N N . PRO B 1 227 ? -8.336 -11.812 -1.779 1 98.25 227 PRO B N 1
ATOM 4727 C CA . PRO B 1 227 ? -7.543 -10.68 -2.262 1 98.25 227 PRO B CA 1
ATOM 4728 C C . PRO B 1 227 ? -8.078 -9.336 -1.788 1 98.25 227 PRO B C 1
ATOM 4730 O O . PRO B 1 227 ? -7.328 -8.367 -1.687 1 98.25 227 PRO B O 1
ATOM 4733 N N . GLY B 1 228 ? -9.375 -9.25 -1.446 1 98.31 228 GLY B N 1
ATOM 4734 C CA . GLY B 1 228 ? -9.977 -7.996 -1.009 1 98.31 228 GLY B CA 1
ATOM 4735 C C . GLY B 1 228 ? -9.477 -7.539 0.349 1 98.31 228 GLY B C 1
ATOM 4736 O O . GLY B 1 228 ? -9.711 -6.395 0.746 1 98.31 228 GLY B O 1
ATOM 4737 N N . LEU B 1 229 ? -8.789 -8.406 1.056 1 98.75 229 LEU B N 1
ATOM 4738 C CA . LEU B 1 229 ? -8.258 -8.031 2.361 1 98.75 229 LEU B CA 1
ATOM 4739 C C . LEU B 1 229 ? -6.988 -7.199 2.213 1 98.75 229 LEU B C 1
ATOM 4741 O O . LEU B 1 229 ? -6.652 -6.406 3.096 1 98.75 229 LEU B O 1
ATOM 4745 N N . ARG B 1 230 ? -6.234 -7.465 1.143 1 98.56 230 ARG B N 1
ATOM 4746 C CA . ARG B 1 230 ? -4.977 -6.789 0.857 1 98.56 230 ARG B CA 1
ATOM 4747 C C . ARG B 1 230 ? -3.992 -6.945 2.012 1 98.56 230 ARG B C 1
ATOM 4749 O O . ARG B 1 230 ? -3.365 -5.977 2.439 1 98.56 230 ARG B O 1
ATOM 4756 N N . ILE B 1 231 ? -3.871 -8.148 2.484 1 98.81 231 ILE B N 1
ATOM 4757 C CA . ILE B 1 231 ? -2.906 -8.484 3.525 1 98.81 231 ILE B CA 1
ATOM 4758 C C . ILE B 1 231 ? -1.884 -9.484 2.984 1 98.81 231 ILE B C 1
ATOM 4760 O O . ILE B 1 231 ? -2.25 -10.562 2.514 1 98.81 231 ILE B O 1
ATOM 4764 N N . GLY B 1 232 ? -0.68 -9.156 2.936 1 98.81 232 GLY B N 1
ATOM 4765 C CA . GLY B 1 232 ? 0.474 -10.008 2.709 1 98.81 232 GLY B CA 1
ATOM 4766 C C . GLY B 1 232 ? 1.537 -9.875 3.783 1 98.81 232 GLY B C 1
ATOM 4767 O O . GLY B 1 232 ? 1.413 -9.047 4.684 1 98.81 232 GLY B O 1
ATOM 4768 N N . TRP B 1 233 ? 2.547 -10.75 3.723 1 98.94 233 TRP B N 1
ATOM 4769 C CA . TRP B 1 233 ? 3.572 -10.641 4.754 1 98.94 233 TRP B CA 1
ATOM 4770 C C . TRP B 1 233 ? 4.883 -11.266 4.293 1 98.94 233 TRP B C 1
ATOM 4772 O O . TRP B 1 233 ? 4.895 -12.062 3.35 1 98.94 233 TRP B O 1
ATOM 4782 N N . ILE B 1 234 ? 5.926 -10.82 4.922 1 98.88 234 ILE B N 1
ATOM 4783 C CA . ILE B 1 234 ? 7.246 -11.43 4.855 1 98.88 234 ILE B CA 1
ATOM 4784 C C . ILE B 1 234 ? 7.586 -12.078 6.199 1 98.88 234 ILE B C 1
ATOM 4786 O O . ILE B 1 234 ? 7.387 -11.469 7.254 1 98.88 234 ILE B O 1
ATOM 4790 N N . ALA B 1 235 ? 7.945 -13.305 6.152 1 98.94 235 ALA B N 1
ATOM 4791 C CA . ALA B 1 235 ? 8.539 -13.984 7.301 1 98.94 235 ALA B CA 1
ATOM 4792 C C . ALA B 1 235 ? 10.047 -14.164 7.113 1 98.94 235 ALA B C 1
ATOM 4794 O O . ALA B 1 235 ? 10.492 -14.625 6.066 1 98.94 235 ALA B O 1
ATOM 4795 N N . CYS B 1 236 ? 10.812 -13.766 8.055 1 98.12 236 CYS B N 1
ATOM 4796 C CA . CYS B 1 236 ? 12.266 -13.828 7.992 1 98.12 236 CYS B CA 1
ATOM 4797 C C . CYS B 1 236 ? 12.875 -13.688 9.383 1 98.12 236 CYS B C 1
ATOM 4799 O O . CYS B 1 236 ? 12.375 -12.922 10.211 1 98.12 236 CYS B O 1
ATOM 4801 N N . ARG B 1 237 ? 14.031 -14.367 9.648 1 97.75 237 ARG B N 1
ATOM 4802 C CA . ARG B 1 237 ? 14.688 -14.305 10.945 1 97.75 237 ARG B CA 1
ATOM 4803 C C . ARG B 1 237 ? 15.719 -13.18 10.984 1 97.75 237 ARG B C 1
ATOM 4805 O O . ARG B 1 237 ? 16.266 -12.875 12.047 1 97.75 237 ARG B O 1
ATOM 4812 N N . ASP B 1 238 ? 15.977 -12.617 9.867 1 97.06 238 ASP B N 1
ATOM 4813 C CA . ASP B 1 238 ? 16.844 -11.453 9.797 1 97.06 238 ASP B CA 1
ATOM 4814 C C . ASP B 1 238 ? 16.094 -10.18 10.172 1 97.06 238 ASP B C 1
ATOM 4816 O O . ASP B 1 238 ? 15.602 -9.461 9.297 1 97.06 238 ASP B O 1
ATOM 4820 N N . HIS B 1 239 ? 16.156 -9.797 11.445 1 97 239 HIS B N 1
ATOM 4821 C CA . HIS B 1 239 ? 15.367 -8.688 11.953 1 97 239 HIS B CA 1
ATOM 4822 C C . HIS B 1 239 ? 15.883 -7.352 11.422 1 97 239 HIS B C 1
ATOM 4824 O O . HIS B 1 239 ? 15.117 -6.398 11.273 1 97 239 HIS B O 1
ATOM 4830 N N . ALA B 1 240 ? 17.172 -7.289 11.109 1 96.25 240 ALA B N 1
ATOM 4831 C CA . ALA B 1 240 ? 17.719 -6.07 10.5 1 96.25 240 ALA B CA 1
ATOM 4832 C C . ALA B 1 240 ? 17.094 -5.82 9.125 1 96.25 240 ALA B C 1
ATOM 4834 O O . ALA B 1 240 ? 16.812 -4.68 8.773 1 96.25 240 ALA B O 1
ATOM 4835 N N . LEU B 1 241 ? 16.953 -6.887 8.383 1 96.88 241 LEU B N 1
ATOM 4836 C CA . LEU B 1 241 ? 16.297 -6.785 7.078 1 96.88 241 LEU B CA 1
ATOM 4837 C C . LEU B 1 241 ? 14.844 -6.344 7.227 1 96.88 241 LEU B C 1
ATOM 4839 O O . LEU B 1 241 ? 14.375 -5.48 6.484 1 96.88 241 LEU B O 1
ATOM 4843 N N . LEU B 1 242 ? 14.102 -6.918 8.203 1 97.69 242 LEU B N 1
ATOM 4844 C CA . LEU B 1 242 ? 12.711 -6.539 8.453 1 97.69 242 LEU B CA 1
ATOM 4845 C C . LEU B 1 242 ? 12.609 -5.059 8.805 1 97.69 242 LEU B C 1
ATOM 4847 O O . LEU B 1 242 ? 11.688 -4.375 8.367 1 97.69 242 LEU B O 1
ATOM 4851 N N . GLN B 1 243 ? 13.531 -4.598 9.555 1 95.44 243 GLN B N 1
ATOM 4852 C CA . GLN B 1 243 ? 13.531 -3.195 9.953 1 95.44 243 GLN B CA 1
ATOM 4853 C C . GLN B 1 243 ? 13.75 -2.281 8.75 1 95.44 243 GLN B C 1
ATOM 4855 O O . GLN B 1 243 ? 13.109 -1.231 8.641 1 95.44 243 GLN B O 1
ATOM 4860 N N . ARG B 1 244 ? 14.633 -2.645 7.875 1 95.44 244 ARG B N 1
ATOM 4861 C CA . ARG B 1 244 ? 14.852 -1.859 6.664 1 95.44 244 ARG B CA 1
ATOM 4862 C C . ARG B 1 244 ? 13.594 -1.813 5.805 1 95.44 244 ARG B C 1
ATOM 4864 O O . ARG B 1 244 ? 13.234 -0.76 5.277 1 95.44 244 ARG B O 1
ATOM 4871 N N . MET B 1 245 ? 12.953 -2.979 5.699 1 97 245 MET B N 1
ATOM 4872 C CA . MET B 1 245 ? 11.719 -3.029 4.918 1 97 245 MET B CA 1
ATOM 4873 C C . MET B 1 245 ? 10.625 -2.197 5.578 1 97 245 MET B C 1
ATOM 4875 O O . MET B 1 245 ? 9.844 -1.528 4.895 1 97 245 MET B O 1
ATOM 4879 N N . GLU B 1 246 ? 10.555 -2.318 6.875 1 95.81 246 GLU B N 1
ATOM 4880 C CA . GLU B 1 246 ? 9.602 -1.504 7.625 1 95.81 246 GLU B CA 1
ATOM 4881 C C . GLU B 1 246 ? 9.828 -0.016 7.371 1 95.81 246 GLU B C 1
ATOM 4883 O O . GLU B 1 246 ? 8.875 0.753 7.254 1 95.81 246 GLU B O 1
ATOM 4888 N N . GLY B 1 247 ? 11.086 0.416 7.312 1 93.69 247 GLY B N 1
ATOM 4889 C CA . GLY B 1 247 ? 11.414 1.793 6.984 1 93.69 247 GLY B CA 1
ATOM 4890 C C . GLY B 1 247 ? 10.844 2.24 5.648 1 93.69 247 GLY B C 1
ATOM 4891 O O . GLY B 1 247 ? 10.383 3.373 5.516 1 93.69 247 GLY B O 1
ATOM 4892 N N . MET B 1 248 ? 10.852 1.355 4.664 1 94.12 248 MET B N 1
ATOM 4893 C CA . MET B 1 248 ? 10.312 1.652 3.342 1 94.12 248 MET B CA 1
ATOM 4894 C C . MET B 1 248 ? 8.789 1.766 3.389 1 94.12 248 MET B C 1
ATOM 4896 O O . MET B 1 248 ? 8.203 2.572 2.666 1 94.12 248 MET B O 1
ATOM 4900 N N . LYS B 1 249 ? 8.211 0.997 4.242 1 94.62 249 LYS B N 1
ATOM 4901 C CA . LYS B 1 249 ? 6.758 0.97 4.371 1 94.62 249 LYS B CA 1
ATOM 4902 C C . LYS B 1 249 ? 6.215 2.336 4.785 1 94.62 249 LYS B C 1
ATOM 4904 O O . LYS B 1 249 ? 5.09 2.695 4.438 1 94.62 249 LYS B O 1
ATOM 4909 N N . HIS B 1 250 ? 7.004 3.148 5.465 1 94.31 250 HIS B N 1
ATOM 4910 C CA . HIS B 1 250 ? 6.59 4.469 5.922 1 94.31 250 HIS B CA 1
ATOM 4911 C C . HIS B 1 250 ? 6.402 5.426 4.75 1 94.31 250 HIS B C 1
ATOM 4913 O O . HIS B 1 250 ? 5.73 6.453 4.879 1 94.31 250 HIS B O 1
ATOM 4919 N N . TYR B 1 251 ? 6.969 5.098 3.578 1 95.38 251 TYR B N 1
ATOM 4920 C CA . TYR B 1 251 ? 6.793 5.887 2.367 1 95.38 251 TYR B CA 1
ATOM 4921 C C . TYR B 1 251 ? 5.668 5.328 1.507 1 95.38 251 TYR B C 1
ATOM 4923 O O . TYR B 1 251 ? 5.367 5.867 0.439 1 95.38 251 TYR B O 1
ATOM 4931 N N . LEU B 1 252 ? 5.059 4.207 1.947 1 96.62 252 LEU B N 1
ATOM 4932 C CA . LEU B 1 252 ? 4.047 3.51 1.157 1 96.62 252 LEU B CA 1
ATOM 4933 C C . LEU B 1 252 ? 2.744 3.375 1.937 1 96.62 252 LEU B C 1
ATOM 4935 O O . LEU B 1 252 ? 2.068 4.371 2.201 1 96.62 252 LEU B O 1
ATOM 4939 N N . SER B 1 253 ? 2.441 2.258 2.523 1 96.69 253 SER B N 1
ATOM 4940 C CA . SER B 1 253 ? 1.153 2.016 3.164 1 96.69 253 SER B CA 1
ATOM 4941 C C . SER B 1 253 ? 1.188 2.406 4.641 1 96.69 253 SER B C 1
ATOM 4943 O O . SER B 1 253 ? 0.141 2.58 5.266 1 96.69 253 SER B O 1
ATOM 4945 N N . ILE B 1 254 ? 2.395 2.543 5.266 1 95.38 254 ILE B N 1
ATOM 4946 C CA . ILE B 1 254 ? 2.619 2.805 6.68 1 95.38 254 ILE B CA 1
ATOM 4947 C C . ILE B 1 254 ? 2.131 1.618 7.508 1 95.38 254 ILE B C 1
ATOM 4949 O O . ILE B 1 254 ? 2.938 0.845 8.031 1 95.38 254 ILE B O 1
ATOM 4953 N N . CYS B 1 255 ? 0.874 1.373 7.523 1 96.81 255 CYS B N 1
ATOM 4954 C CA . CYS B 1 255 ? 0.271 0.215 8.172 1 96.81 255 CYS B CA 1
ATOM 4955 C C . CYS B 1 255 ? -0.884 -0.336 7.348 1 96.81 255 CYS B C 1
ATOM 4957 O O . CYS B 1 255 ? -1.176 0.175 6.262 1 96.81 255 CYS B O 1
ATOM 4959 N N . ASN B 1 256 ? -1.451 -1.42 7.809 1 97.81 256 ASN B N 1
ATOM 4960 C CA . ASN B 1 256 ? -2.545 -2.045 7.07 1 97.81 256 ASN B CA 1
ATOM 4961 C C . ASN B 1 256 ? -3.904 -1.582 7.586 1 97.81 256 ASN B C 1
ATOM 4963 O O . ASN B 1 256 ? -3.984 -0.884 8.602 1 97.81 256 ASN B O 1
ATOM 4967 N N . SER B 1 257 ? -4.945 -1.897 6.789 1 98 257 SER B N 1
ATOM 4968 C CA . SER B 1 257 ? -6.32 -1.634 7.195 1 98 257 SER B CA 1
ATOM 4969 C C . SER B 1 257 ? -6.695 -2.436 8.438 1 98 257 SER B C 1
ATOM 4971 O O . SER B 1 257 ? -6.441 -3.641 8.508 1 98 257 SER B O 1
ATOM 4973 N N . ARG B 1 258 ? -7.316 -1.766 9.414 1 97.94 258 ARG B N 1
ATOM 4974 C CA . ARG B 1 258 ? -7.688 -2.416 10.664 1 97.94 258 ARG B CA 1
ATOM 4975 C C . ARG B 1 258 ? -8.734 -3.502 10.43 1 97.94 258 ARG B C 1
ATOM 4977 O O . ARG B 1 258 ? -8.594 -4.621 10.93 1 97.94 258 ARG B O 1
ATOM 4984 N N . PRO B 1 259 ? -9.812 -3.189 9.656 1 98.62 259 PRO B N 1
ATOM 4985 C CA . PRO B 1 259 ? -10.773 -4.266 9.391 1 98.62 259 PRO B CA 1
ATOM 4986 C C . PRO B 1 259 ? -10.133 -5.473 8.711 1 98.62 259 PRO B C 1
ATOM 4988 O O . PRO B 1 259 ? -10.438 -6.617 9.062 1 98.62 259 PRO B O 1
ATOM 4991 N N . SER B 1 260 ? -9.242 -5.215 7.773 1 98.69 260 SER B N 1
ATOM 4992 C CA . SER B 1 260 ? -8.602 -6.297 7.035 1 98.69 260 SER B CA 1
ATOM 4993 C C . SER B 1 260 ? -7.746 -7.16 7.957 1 98.69 260 SER B C 1
ATOM 4995 O O . SER B 1 260 ? -7.664 -8.375 7.781 1 98.69 260 SER B O 1
ATOM 4997 N N . GLU B 1 261 ? -7.066 -6.527 8.922 1 98.69 261 GLU B N 1
ATOM 4998 C CA . GLU B 1 261 ? -6.207 -7.301 9.812 1 98.69 261 GLU B CA 1
ATOM 4999 C C . GLU B 1 261 ? -7.023 -8.234 10.695 1 98.69 261 GLU B C 1
ATOM 5001 O O . GLU B 1 261 ? -6.617 -9.375 10.953 1 98.69 261 GLU B O 1
ATOM 5006 N N . VAL B 1 262 ? -8.172 -7.758 11.188 1 98.75 262 VAL B N 1
ATOM 5007 C CA . VAL B 1 262 ? -9.023 -8.609 12.008 1 98.75 262 VAL B CA 1
ATOM 5008 C C . VAL B 1 262 ? -9.562 -9.766 11.164 1 98.75 262 VAL B C 1
ATOM 5010 O O . VAL B 1 262 ? -9.531 -10.922 11.594 1 98.75 262 VAL B O 1
ATOM 5013 N N . LEU B 1 263 ? -10.016 -9.469 9.969 1 98.88 263 LEU B N 1
ATOM 5014 C CA . LEU B 1 263 ? -10.555 -10.492 9.078 1 98.88 263 LEU B CA 1
ATOM 5015 C C . LEU B 1 263 ? -9.477 -11.5 8.688 1 98.88 263 LEU B C 1
ATOM 5017 O O . LEU B 1 263 ? -9.734 -12.703 8.648 1 98.88 263 LEU B O 1
ATOM 5021 N N . ALA B 1 264 ? -8.258 -11.008 8.398 1 98.94 264 ALA B N 1
ATOM 5022 C CA . ALA B 1 264 ? -7.152 -11.898 8.062 1 98.94 264 ALA B CA 1
ATOM 5023 C C . ALA B 1 264 ? -6.809 -12.812 9.227 1 98.94 264 ALA B C 1
ATOM 5025 O O . ALA B 1 264 ? -6.484 -13.992 9.031 1 98.94 264 ALA B O 1
ATOM 5026 N N . THR B 1 265 ? -6.871 -12.25 10.453 1 98.94 265 THR B N 1
ATOM 5027 C CA . THR B 1 265 ? -6.617 -13.055 11.641 1 98.94 265 THR B CA 1
ATOM 5028 C C . THR B 1 265 ? -7.621 -14.203 11.742 1 98.94 265 THR B C 1
ATOM 5030 O O . THR B 1 265 ? -7.238 -15.352 11.977 1 98.94 265 THR B O 1
ATOM 5033 N N . ILE B 1 266 ? -8.906 -13.883 11.531 1 98.88 266 ILE B N 1
ATOM 5034 C CA . ILE B 1 266 ? -9.961 -14.891 11.547 1 98.88 266 ILE B CA 1
ATOM 5035 C C . ILE B 1 266 ? -9.688 -15.945 10.484 1 98.88 266 ILE B C 1
ATOM 5037 O O . ILE B 1 266 ? -9.773 -17.141 10.758 1 98.88 266 ILE B O 1
ATOM 5041 N N . ALA B 1 267 ? -9.312 -15.555 9.289 1 98.94 267 ALA B N 1
ATOM 5042 C CA . ALA B 1 267 ? -9.047 -16.469 8.188 1 98.94 267 ALA B CA 1
ATOM 5043 C C . ALA B 1 267 ? -7.871 -17.391 8.508 1 98.94 267 ALA B C 1
ATOM 5045 O O . ALA B 1 267 ? -7.949 -18.609 8.289 1 98.94 267 ALA B O 1
ATOM 5046 N N . LEU B 1 268 ? -6.816 -16.812 9.047 1 98.94 268 LEU B N 1
ATOM 5047 C CA . LEU B 1 268 ? -5.609 -17.578 9.328 1 98.94 268 LEU B CA 1
ATOM 5048 C C . LEU B 1 268 ? -5.863 -18.609 10.43 1 98.94 268 LEU B C 1
ATOM 5050 O O . LEU B 1 268 ? -5.336 -19.719 10.375 1 98.94 268 LEU B O 1
ATOM 5054 N N . LYS B 1 269 ? -6.625 -18.25 11.406 1 98.75 269 LYS B N 1
ATOM 5055 C CA . LYS B 1 269 ? -6.977 -19.188 12.469 1 98.75 269 LYS B CA 1
ATOM 5056 C C . LYS B 1 269 ? -7.832 -20.328 11.93 1 98.75 269 LYS B C 1
ATOM 5058 O O . LYS B 1 269 ? -7.832 -21.438 12.484 1 98.75 269 LYS B O 1
ATOM 5063 N N . SER B 1 270 ? -8.547 -20.078 10.852 1 98.56 270 SER B N 1
ATOM 5064 C CA . SER B 1 270 ? -9.398 -21.078 10.219 1 98.56 270 SER B CA 1
ATOM 5065 C C . SER B 1 270 ? -8.781 -21.578 8.914 1 98.56 270 SER B C 1
ATOM 5067 O O . SER B 1 270 ? -9.5 -22.031 8.016 1 98.56 270 SER B O 1
ATOM 5069 N N . ARG B 1 271 ? -7.496 -21.469 8.773 1 98.5 271 ARG B N 1
ATOM 5070 C CA . ARG B 1 271 ? -6.812 -21.672 7.504 1 98.5 271 ARG B CA 1
ATOM 5071 C C . ARG B 1 271 ? -7.039 -23.094 6.988 1 98.5 271 ARG B C 1
ATOM 5073 O O . ARG B 1 271 ? -7.16 -23.312 5.781 1 98.5 271 ARG B O 1
ATOM 5080 N N . HIS B 1 272 ? -7.098 -24.125 7.867 1 98.12 272 HIS B N 1
ATOM 5081 C CA . HIS B 1 272 ? -7.266 -25.5 7.418 1 98.12 272 HIS B CA 1
ATOM 5082 C C . HIS B 1 272 ? -8.578 -25.688 6.676 1 98.12 272 HIS B C 1
ATOM 5084 O O . HIS B 1 272 ? -8.625 -26.344 5.629 1 98.12 272 HIS B O 1
ATOM 5090 N N . ARG B 1 273 ? -9.633 -25.047 7.172 1 98.25 273 ARG B N 1
ATOM 5091 C CA . ARG B 1 273 ? -10.945 -25.141 6.543 1 98.25 273 ARG B CA 1
ATOM 5092 C C . ARG B 1 273 ? -10.961 -24.422 5.195 1 98.25 273 ARG B C 1
ATOM 5094 O O . ARG B 1 273 ? -11.5 -24.938 4.219 1 98.25 273 ARG B O 1
ATOM 5101 N N . ILE B 1 274 ? -10.414 -23.281 5.148 1 98.75 274 ILE B N 1
ATOM 5102 C CA . ILE B 1 274 ? -10.414 -22.469 3.941 1 98.75 274 ILE B CA 1
ATOM 5103 C C . ILE B 1 274 ? -9.586 -23.156 2.857 1 98.75 274 ILE B C 1
ATOM 5105 O O . ILE B 1 274 ? -10.023 -23.266 1.711 1 98.75 274 ILE B O 1
ATOM 5109 N N . LEU B 1 275 ? -8.391 -23.625 3.229 1 98.56 275 LEU B N 1
ATOM 5110 C CA . LEU B 1 275 ? -7.496 -24.266 2.268 1 98.56 275 LEU B CA 1
ATOM 5111 C C . LEU B 1 275 ? -8.078 -25.594 1.781 1 98.56 275 LEU B C 1
ATOM 5113 O O . LEU B 1 275 ? -7.945 -25.938 0.606 1 98.56 275 LEU B O 1
ATOM 5117 N N . GLU B 1 276 ? -8.688 -26.312 2.684 1 98.19 276 GLU B N 1
ATOM 5118 C CA . GLU B 1 276 ? -9.32 -27.562 2.287 1 98.19 276 GLU B CA 1
ATOM 5119 C C . GLU B 1 276 ? -10.43 -27.328 1.264 1 98.19 276 GLU B C 1
ATOM 5121 O O . GLU B 1 276 ? -10.531 -28.047 0.267 1 98.19 276 GLU B O 1
ATOM 5126 N N . ARG B 1 277 ? -11.227 -26.344 1.51 1 98.12 277 ARG B N 1
ATOM 5127 C CA . ARG B 1 277 ? -12.289 -25.969 0.579 1 98.12 277 ARG B CA 1
ATOM 5128 C C . ARG B 1 277 ? -11.719 -25.625 -0.792 1 98.12 277 ARG B C 1
ATOM 5130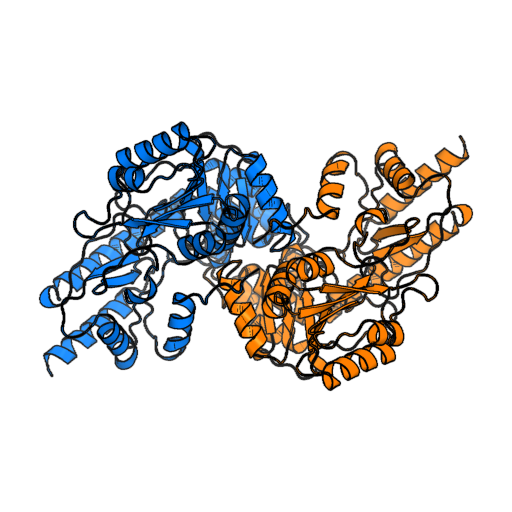 O O . ARG B 1 277 ? -12.219 -26.078 -1.815 1 98.12 277 ARG B O 1
ATOM 5137 N N . ASN B 1 278 ? -10.703 -24.844 -0.784 1 98.44 278 ASN B N 1
ATOM 5138 C CA . ASN B 1 278 ? -10.125 -24.375 -2.037 1 98.44 278 ASN B CA 1
ATOM 5139 C C . ASN B 1 278 ? -9.398 -25.484 -2.775 1 98.44 278 ASN B C 1
ATOM 5141 O O . ASN B 1 278 ? -9.445 -25.562 -4.004 1 98.44 278 ASN B O 1
ATOM 5145 N N . ARG B 1 279 ? -8.711 -26.406 -2.055 1 97.75 279 ARG B N 1
ATOM 5146 C CA . ARG B 1 279 ? -8.07 -27.562 -2.674 1 97.75 279 ARG B CA 1
ATOM 5147 C C . ARG B 1 279 ? -9.102 -28.469 -3.324 1 97.75 279 ARG B C 1
ATOM 5149 O O . ARG B 1 279 ? -8.859 -29.016 -4.406 1 97.75 279 ARG B O 1
ATOM 5156 N N . ALA B 1 280 ? -10.172 -28.672 -2.646 1 98.06 280 ALA B N 1
ATOM 5157 C CA . ALA B 1 280 ? -11.227 -29.516 -3.191 1 98.06 280 ALA B CA 1
ATOM 5158 C C . ALA B 1 280 ? -11.781 -28.938 -4.492 1 98.06 280 ALA B C 1
ATOM 5160 O O . ALA B 1 280 ? -12.016 -29.672 -5.453 1 98.06 280 ALA B O 1
ATOM 5161 N N . LEU B 1 281 ? -12.008 -27.656 -4.457 1 98.19 281 LEU B N 1
ATOM 5162 C CA . LEU B 1 281 ? -12.492 -26.984 -5.664 1 98.19 281 LEU B CA 1
ATOM 5163 C C . LEU B 1 281 ? -11.477 -27.109 -6.797 1 98.19 281 LEU B C 1
ATOM 5165 O O . LEU B 1 281 ? -11.844 -27.422 -7.934 1 98.19 281 LEU B O 1
ATOM 5169 N N . CYS B 1 282 ? -10.203 -26.875 -6.5 1 97.94 282 CYS B N 1
ATOM 5170 C CA . CYS B 1 282 ? -9.148 -27 -7.496 1 97.94 282 CYS B CA 1
ATOM 5171 C C . CYS B 1 282 ? -9.078 -28.406 -8.055 1 97.94 282 CYS B C 1
ATOM 5173 O O . CYS B 1 282 ? -8.906 -28.594 -9.258 1 97.94 282 CYS B O 1
ATOM 5175 N N . THR B 1 283 ? -9.234 -29.375 -7.191 1 97.44 283 THR B N 1
ATOM 5176 C CA . THR B 1 283 ? -9.188 -30.766 -7.609 1 97.44 283 THR B CA 1
ATOM 5177 C C . THR B 1 283 ? -10.312 -31.078 -8.594 1 97.44 283 THR B C 1
ATOM 5179 O O . THR B 1 283 ? -10.07 -31.688 -9.641 1 97.44 283 THR B O 1
ATOM 5182 N N . ARG B 1 284 ? -11.5 -30.656 -8.305 1 97.88 284 ARG B N 1
ATOM 5183 C CA . ARG B 1 284 ? -12.641 -30.859 -9.18 1 97.88 284 ARG B CA 1
ATOM 5184 C C . ARG B 1 284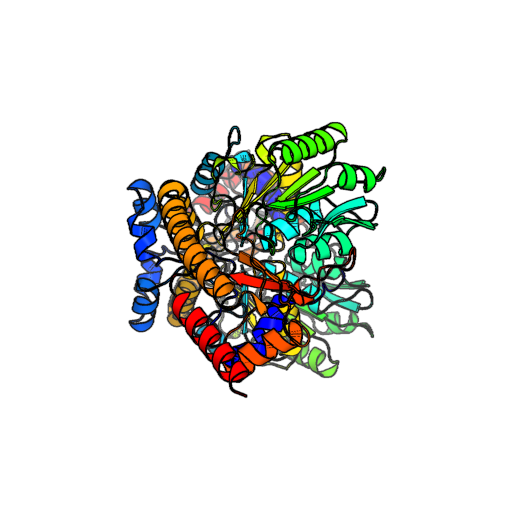 ? -12.453 -30.156 -10.516 1 97.88 284 ARG B C 1
ATOM 5186 O O . ARG B 1 284 ? -12.75 -30.719 -11.57 1 97.88 284 ARG B O 1
ATOM 5193 N N . ASN B 1 285 ? -12.008 -28.953 -10.438 1 98 285 ASN B N 1
ATOM 5194 C CA . ASN B 1 285 ? -11.828 -28.172 -11.656 1 98 285 ASN B CA 1
ATOM 5195 C C . ASN B 1 285 ? -10.703 -28.734 -12.523 1 98 285 ASN B C 1
ATOM 5197 O O . ASN B 1 285 ? -10.766 -28.656 -13.75 1 98 285 ASN B O 1
ATOM 5201 N N . LEU B 1 286 ? -9.68 -29.297 -11.906 1 97.62 286 LEU B N 1
ATOM 5202 C CA . LEU B 1 286 ? -8.586 -29.922 -12.648 1 97.62 286 LEU B CA 1
ATOM 5203 C C . LEU B 1 286 ? -9.078 -31.156 -13.406 1 97.62 286 LEU B C 1
ATOM 5205 O O . LEU B 1 286 ? -8.602 -31.438 -14.508 1 97.62 286 LEU B O 1
ATOM 5209 N N . GLU B 1 287 ? -9.969 -31.844 -12.805 1 97.62 287 GLU B N 1
ATOM 5210 C CA . GLU B 1 287 ? -10.578 -32.969 -13.508 1 97.62 287 GLU B CA 1
ATOM 5211 C C . GLU B 1 287 ? -11.328 -32.5 -14.75 1 97.62 287 GLU B C 1
ATOM 5213 O O . GLU B 1 287 ? -11.203 -33.125 -15.82 1 97.62 287 GLU B O 1
ATOM 5218 N N . LYS B 1 288 ? -12.062 -31.453 -14.578 1 98 288 LYS B N 1
ATOM 5219 C CA . LYS B 1 288 ? -12.812 -30.891 -15.703 1 98 288 LYS B CA 1
ATOM 5220 C C . LYS B 1 288 ? -11.875 -30.406 -16.797 1 98 288 LYS B C 1
ATOM 5222 O O . LYS B 1 288 ? -12.117 -30.641 -17.984 1 98 288 LYS B O 1
ATOM 5227 N N . LEU B 1 289 ? -10.852 -29.719 -16.422 1 97.62 289 LEU B N 1
ATOM 5228 C CA . LEU B 1 289 ? -9.867 -29.219 -17.375 1 97.62 289 LEU B CA 1
ATOM 5229 C C . LEU B 1 289 ? -9.172 -30.375 -18.078 1 97.62 289 LEU B C 1
ATOM 5231 O O . LEU B 1 289 ? -8.945 -30.312 -19.297 1 97.62 289 LEU B O 1
ATOM 5235 N N . GLY B 1 290 ? -8.797 -31.328 -17.297 1 97.75 290 GLY B N 1
ATOM 5236 C CA . GLY B 1 290 ? -8.188 -32.531 -17.891 1 97.75 290 GLY B CA 1
ATOM 5237 C C . GLY B 1 290 ? -9.055 -33.188 -18.938 1 97.75 290 GLY B C 1
ATOM 5238 O O . GLY B 1 290 ? -8.562 -33.562 -20 1 97.75 290 GLY B O 1
ATOM 5239 N N . ALA B 1 291 ? -10.289 -33.344 -18.625 1 98.12 291 ALA B N 1
ATOM 5240 C CA . ALA B 1 291 ? -11.234 -33.906 -19.578 1 98.12 291 ALA B CA 1
ATOM 5241 C C . ALA B 1 291 ? -11.352 -33.062 -20.828 1 98.12 291 ALA B C 1
ATOM 5243 O O . ALA B 1 291 ? -11.414 -33.594 -21.938 1 98.12 291 ALA B O 1
ATOM 5244 N N . PHE B 1 292 ? -11.477 -31.812 -20.656 1 98.31 292 PHE B N 1
ATOM 5245 C CA . PHE B 1 292 ? -11.57 -30.891 -21.766 1 98.31 292 PHE B CA 1
ATOM 5246 C C . PHE B 1 292 ? -10.352 -31.016 -22.688 1 98.31 292 PHE B C 1
ATOM 5248 O O . PHE B 1 292 ? -10.5 -31.141 -23.906 1 98.31 292 PHE B O 1
ATOM 5255 N N . PHE B 1 293 ? -9.133 -30.984 -22.125 1 98.12 293 PHE B N 1
ATOM 5256 C CA . PHE B 1 293 ? -7.922 -31.031 -22.922 1 98.12 293 PHE B CA 1
ATOM 5257 C C . PHE B 1 293 ? -7.766 -32.406 -23.594 1 98.12 293 PHE B C 1
ATOM 5259 O O . PHE B 1 293 ? -7.219 -32.5 -24.688 1 98.12 293 PHE B O 1
ATOM 5266 N N . ALA B 1 294 ? -8.281 -33.406 -22.906 1 97.81 294 ALA B N 1
ATOM 5267 C CA . ALA B 1 294 ? -8.273 -34.75 -23.516 1 97.81 294 ALA B CA 1
ATOM 5268 C C . ALA B 1 294 ? -9.188 -34.781 -24.75 1 97.81 294 ALA B C 1
ATOM 5270 O O . ALA B 1 294 ? -8.867 -35.438 -25.734 1 97.81 294 ALA B O 1
ATOM 5271 N N . GLU B 1 295 ? -10.273 -34.188 -24.625 1 97.44 295 GLU B N 1
ATOM 5272 C CA . GLU B 1 295 ? -11.219 -34.094 -25.734 1 97.44 295 GLU B CA 1
ATOM 5273 C C . GLU B 1 295 ? -10.594 -33.406 -26.953 1 97.44 295 GLU B C 1
ATOM 5275 O O . GLU B 1 295 ? -10.93 -33.719 -28.094 1 97.44 295 GLU B O 1
ATOM 5280 N N . PHE B 1 296 ? -9.742 -32.5 -26.719 1 97.94 296 PHE B N 1
ATOM 5281 C CA . PHE B 1 296 ? -9.125 -31.703 -27.797 1 97.94 296 PHE B CA 1
ATOM 5282 C C . PHE B 1 296 ? -7.621 -31.922 -27.828 1 97.94 296 PHE B C 1
ATOM 5284 O O . PHE B 1 296 ? -6.855 -30.969 -28 1 97.94 296 PHE B O 1
ATOM 5291 N N . ALA B 1 297 ? -7.18 -33.125 -27.641 1 97.19 297 ALA B N 1
ATOM 5292 C CA . ALA B 1 297 ? -5.773 -33.5 -27.5 1 97.19 297 ALA B CA 1
ATOM 5293 C C . ALA B 1 297 ? -5 -33.188 -28.781 1 97.19 297 ALA B C 1
ATOM 5295 O O . ALA B 1 297 ? -3.768 -33.125 -28.766 1 97.19 297 ALA B O 1
ATOM 5296 N N . ASP B 1 298 ? -5.688 -33.031 -29.875 1 96.5 298 ASP B N 1
ATOM 5297 C CA . ASP B 1 298 ? -5.039 -32.688 -31.125 1 96.5 298 ASP B CA 1
ATOM 5298 C C . ASP B 1 298 ? -4.594 -31.234 -31.141 1 96.5 298 ASP B C 1
ATOM 5300 O O . ASP B 1 298 ? -3.689 -30.859 -31.891 1 96.5 298 ASP B O 1
ATOM 5304 N N . LEU B 1 299 ? -5.16 -30.406 -30.281 1 97.44 299 LEU B N 1
ATOM 5305 C CA . LEU B 1 299 ? -4.883 -28.984 -30.25 1 97.44 299 LEU B CA 1
ATOM 5306 C C . LEU B 1 299 ? -4.059 -28.609 -29.031 1 97.44 299 LEU B C 1
ATOM 5308 O O . LEU B 1 299 ? -3.311 -27.625 -29.047 1 97.44 299 LEU B O 1
ATOM 5312 N N . TYR B 1 300 ? -4.281 -29.391 -28 1 98.06 300 TYR B N 1
ATOM 5313 C CA . TYR B 1 300 ? -3.699 -28.969 -26.734 1 98.06 300 TYR B CA 1
ATOM 5314 C C . TYR B 1 300 ? -2.934 -30.125 -26.078 1 98.06 300 TYR B C 1
ATOM 5316 O O . TYR B 1 300 ? -3.254 -31.297 -26.312 1 98.06 300 TYR B O 1
ATOM 5324 N N . GLU B 1 301 ? -1.937 -29.766 -25.328 1 97.31 301 GLU B N 1
ATOM 5325 C CA . GLU B 1 301 ? -1.249 -30.641 -24.391 1 97.31 301 GLU B CA 1
ATOM 5326 C C . GLU B 1 301 ? -1.337 -30.094 -22.969 1 97.31 301 GLU B C 1
ATOM 5328 O O . GLU B 1 301 ? -1.037 -28.922 -22.734 1 97.31 301 GLU B O 1
ATOM 5333 N N . TRP B 1 302 ? -1.78 -30.906 -22.125 1 96.31 302 TRP B N 1
ATOM 5334 C CA . TRP B 1 302 ? -2.053 -30.484 -20.766 1 96.31 302 TRP B CA 1
ATOM 5335 C C . TRP B 1 302 ? -1.353 -31.391 -19.766 1 96.31 302 TRP B C 1
ATOM 5337 O O . TRP B 1 302 ? -1.399 -32.625 -19.891 1 96.31 302 TRP B O 1
ATOM 5347 N N . GLN B 1 303 ? -0.625 -30.828 -18.938 1 93.31 303 GLN B N 1
ATOM 5348 C CA . GLN B 1 303 ? -0.088 -31.453 -17.75 1 93.31 303 GLN B CA 1
ATOM 5349 C C . GLN B 1 303 ? -0.6 -30.781 -16.484 1 93.31 303 GLN B C 1
ATOM 5351 O O . GLN B 1 303 ? -0.381 -29.578 -16.281 1 93.31 303 GLN B O 1
ATOM 5356 N N . ALA B 1 304 ? -1.263 -31.531 -15.656 1 95.25 304 ALA B N 1
ATOM 5357 C CA . ALA B 1 304 ? -1.816 -30.953 -14.438 1 95.25 304 ALA B CA 1
ATOM 5358 C C . ALA B 1 304 ? -0.717 -30.359 -13.57 1 95.25 304 ALA B C 1
ATOM 5360 O O . ALA B 1 304 ? 0.324 -30.969 -13.352 1 95.25 304 ALA B O 1
ATOM 5361 N N . PRO B 1 305 ? -0.887 -29.172 -13.094 1 97.12 305 PRO B N 1
ATOM 5362 C CA . PRO B 1 305 ? 0.103 -28.547 -12.211 1 97.12 305 PRO B CA 1
ATOM 5363 C C . PRO B 1 305 ? 0.237 -29.266 -10.875 1 97.12 305 PRO B C 1
ATOM 5365 O O . PRO B 1 305 ? -0.692 -29.953 -10.445 1 97.12 305 PRO B O 1
ATOM 5368 N N . ASP B 1 306 ? 1.405 -29.094 -10.211 1 97.69 306 ASP B N 1
ATOM 5369 C CA . ASP B 1 306 ? 1.649 -29.688 -8.898 1 97.69 306 ASP B CA 1
ATOM 5370 C C . ASP B 1 306 ? 0.84 -28.969 -7.816 1 97.69 306 ASP B C 1
ATOM 5372 O O . ASP B 1 306 ? 0.461 -29.578 -6.816 1 97.69 306 ASP B O 1
ATOM 5376 N N . GLY B 1 307 ? 0.661 -27.672 -8.016 1 97.75 307 GLY B N 1
ATOM 5377 C CA . GLY B 1 307 ? -0.025 -26.859 -7.02 1 97.75 307 GLY B CA 1
ATOM 5378 C C . GLY B 1 307 ? -0.443 -25.5 -7.543 1 97.75 307 GLY B C 1
ATOM 5379 O O . GLY B 1 307 ? -0.148 -25.156 -8.688 1 97.75 307 GLY B O 1
ATOM 5380 N N . GLY B 1 308 ? -1.157 -24.75 -6.668 1 97.5 308 GLY B N 1
ATOM 5381 C CA . GLY B 1 308 ? -1.733 -23.469 -7.047 1 97.5 308 GLY B CA 1
ATOM 5382 C C . GLY B 1 308 ? -3.088 -23.594 -7.719 1 97.5 308 GLY B C 1
ATOM 5383 O O . GLY B 1 308 ? -3.82 -24.547 -7.469 1 97.5 308 GLY B O 1
ATOM 5384 N N . CYS B 1 309 ? -3.391 -22.625 -8.5 1 98.44 309 CYS B N 1
ATOM 5385 C CA . CYS B 1 309 ? -4.684 -22.656 -9.18 1 98.44 309 CYS B CA 1
ATOM 5386 C C . CYS B 1 309 ? -4.57 -22.125 -10.602 1 98.44 309 CYS B C 1
ATOM 5388 O O . CYS B 1 309 ? -5.512 -21.531 -11.125 1 98.44 309 CYS B O 1
ATOM 5390 N N . VAL B 1 310 ? -3.352 -22.25 -11.094 1 98.19 310 VAL B N 1
ATOM 5391 C CA . VAL B 1 310 ? -3.102 -21.906 -12.492 1 98.19 310 VAL B CA 1
ATOM 5392 C C . VAL B 1 310 ? -2.326 -23.031 -13.164 1 98.19 310 VAL B C 1
ATOM 5394 O O . VAL B 1 310 ? -1.7 -23.859 -12.492 1 98.19 310 VAL B O 1
ATOM 5397 N N . GLY B 1 311 ? -2.395 -23.094 -14.438 1 97.62 311 GLY B N 1
ATOM 5398 C CA . GLY B 1 311 ? -1.632 -24.031 -15.258 1 97.62 311 GLY B CA 1
ATOM 5399 C C . GLY B 1 311 ? -1.219 -23.438 -16.594 1 97.62 311 GLY B C 1
ATOM 5400 O O . GLY B 1 311 ? -1.756 -22.422 -17.031 1 97.62 311 GLY B O 1
ATOM 5401 N N . PHE B 1 312 ? -0.268 -24.031 -17.172 1 98.12 312 PHE B N 1
ATOM 5402 C CA . PHE B 1 312 ? 0.386 -23.5 -18.375 1 98.12 312 PHE B CA 1
ATOM 5403 C C . PHE B 1 312 ? 0.301 -24.5 -19.516 1 98.12 312 PHE B C 1
ATOM 5405 O O . PHE B 1 312 ? 1.302 -25.125 -19.891 1 98.12 312 PHE B O 1
ATOM 5412 N N . ALA B 1 313 ? -0.769 -24.531 -20.25 1 98.19 313 ALA B N 1
ATOM 5413 C CA . ALA B 1 313 ? -1.066 -25.516 -21.297 1 98.19 313 ALA B CA 1
ATOM 5414 C C . ALA B 1 313 ? -0.33 -25.172 -22.578 1 98.19 313 ALA B C 1
ATOM 5416 O O . ALA B 1 313 ? -0.008 -24 -22.828 1 98.19 313 ALA B O 1
ATOM 5417 N N . ARG B 1 314 ? -0.107 -26.172 -23.359 1 98 314 ARG B N 1
ATOM 5418 C CA . ARG B 1 314 ? 0.535 -26 -24.656 1 98 314 ARG B CA 1
ATOM 5419 C C . ARG B 1 314 ? -0.495 -26 -25.781 1 98 314 ARG B C 1
ATOM 5421 O O . ARG B 1 314 ? -1.465 -26.766 -25.75 1 98 314 ARG B O 1
ATOM 5428 N N . TYR B 1 315 ? -0.317 -25.203 -26.688 1 98 315 TYR B N 1
ATOM 5429 C CA . TYR B 1 315 ? -1.142 -25.141 -27.891 1 98 315 TYR B CA 1
ATOM 5430 C C . TYR B 1 315 ? -0.379 -25.656 -29.109 1 98 315 TYR B C 1
ATOM 5432 O O . TYR B 1 315 ? 0.682 -25.141 -29.453 1 98 315 TYR B O 1
ATOM 5440 N N . HIS B 1 316 ? -0.939 -26.688 -29.781 1 94.38 316 HIS B N 1
ATOM 5441 C CA . HIS B 1 316 ? -0.351 -27.312 -30.953 1 94.38 316 HIS B CA 1
ATOM 5442 C C . HIS B 1 316 ? -1.137 -26.953 -32.219 1 94.38 316 HIS B C 1
ATOM 5444 O O . HIS B 1 316 ? -0.759 -27.359 -33.312 1 94.38 316 HIS B O 1
ATOM 5450 N N . GLY B 1 317 ? -2.119 -26.219 -32.062 1 94 317 GLY B N 1
ATOM 5451 C CA . GLY B 1 317 ? -3 -25.938 -33.188 1 94 317 GLY B CA 1
ATOM 5452 C C . GLY B 1 317 ? -2.393 -24.969 -34.188 1 94 317 GLY B C 1
ATOM 5453 O O . GLY B 1 317 ? -1.194 -24.688 -34.125 1 94 317 GLY B O 1
ATOM 5454 N N . PRO B 1 318 ? -3.172 -24.641 -35.156 1 94.38 318 PRO B N 1
ATOM 5455 C CA . PRO B 1 318 ? -2.678 -23.734 -36.188 1 94.38 318 PRO B CA 1
ATOM 5456 C C . PRO B 1 318 ? -2.43 -22.312 -35.656 1 94.38 318 PRO B C 1
ATOM 5458 O O . PRO B 1 318 ? -3.146 -21.859 -34.75 1 94.38 318 PRO B O 1
ATOM 5461 N N . GLY B 1 319 ? -1.418 -21.688 -36.188 1 94.94 319 GLY B N 1
ATOM 5462 C CA . GLY B 1 319 ? -1.12 -20.312 -35.812 1 94.94 319 GLY B CA 1
ATOM 5463 C C . GLY B 1 319 ? -0.361 -20.219 -34.5 1 94.94 319 GLY B C 1
ATOM 5464 O O . GLY B 1 319 ? 0.243 -21.188 -34.062 1 94.94 319 GLY B O 1
ATOM 5465 N N . SER B 1 320 ? -0.357 -19.062 -33.938 1 96.88 320 SER B N 1
ATOM 5466 C CA . SER B 1 320 ? 0.346 -18.812 -32.688 1 96.88 320 SER B CA 1
ATOM 5467 C C . SER B 1 320 ? -0.612 -18.828 -31.5 1 96.88 320 SER B C 1
ATOM 5469 O O . SER B 1 320 ? -1.825 -18.703 -31.672 1 96.88 320 SER B O 1
ATOM 5471 N N . VAL B 1 321 ? -0.065 -19.047 -30.375 1 97.06 321 VAL B N 1
ATOM 5472 C CA . VAL B 1 321 ? -0.859 -19.016 -29.156 1 97.06 321 VAL B CA 1
ATOM 5473 C C . VAL B 1 321 ? -1.498 -17.641 -28.984 1 97.06 321 VAL B C 1
ATOM 5475 O O . VAL B 1 321 ? -2.641 -17.531 -28.531 1 97.06 321 VAL B O 1
ATOM 5478 N N . GLU B 1 322 ? -0.793 -16.609 -29.391 1 96.44 322 GLU B N 1
ATOM 5479 C CA . GLU B 1 322 ? -1.317 -15.25 -29.312 1 96.44 322 GLU B CA 1
ATOM 5480 C C . GLU B 1 322 ? -2.586 -15.102 -30.156 1 96.44 322 GLU B C 1
ATOM 5482 O O . GLU B 1 322 ? -3.58 -14.539 -29.688 1 96.44 322 GLU B O 1
ATOM 5487 N N . GLU B 1 323 ? -2.482 -15.562 -31.328 1 97.06 323 GLU B N 1
ATOM 5488 C CA . GLU B 1 323 ? -3.621 -15.5 -32.25 1 97.06 323 GLU B CA 1
ATOM 5489 C C . GLU B 1 323 ? -4.785 -16.344 -31.734 1 97.06 323 GLU B C 1
ATOM 5491 O O . GLU B 1 323 ? -5.941 -15.93 -31.812 1 97.06 323 GLU B O 1
ATOM 5496 N N . HIS B 1 324 ? -4.406 -17.484 -31.281 1 97.44 324 HIS B N 1
ATOM 5497 C CA . HIS B 1 324 ? -5.426 -18.375 -30.766 1 97.44 324 HIS B CA 1
ATOM 5498 C C . HIS B 1 324 ? -6.18 -17.75 -29.594 1 97.44 324 HIS B C 1
ATOM 5500 O O . HIS B 1 324 ? -7.414 -17.75 -29.578 1 97.44 324 HIS B O 1
ATOM 5506 N N . CYS B 1 325 ? -5.469 -17.172 -28.594 1 97.69 325 CYS B N 1
ATOM 5507 C CA . CYS B 1 325 ? -6.086 -16.531 -27.453 1 97.69 325 CYS B CA 1
ATOM 5508 C C . CYS B 1 325 ? -6.91 -15.32 -27.875 1 97.69 325 CYS B C 1
ATOM 5510 O O . CYS B 1 325 ? -7.996 -15.086 -27.344 1 97.69 325 CYS B O 1
ATOM 5512 N N . ARG B 1 326 ? -6.379 -14.57 -28.828 1 96.94 326 ARG B N 1
ATOM 5513 C CA . ARG B 1 326 ? -7.094 -13.406 -29.344 1 96.94 326 ARG B CA 1
ATOM 5514 C C . ARG B 1 326 ? -8.43 -13.812 -29.953 1 96.94 326 ARG B C 1
ATOM 5516 O O . ARG B 1 326 ? -9.461 -13.211 -29.672 1 96.94 326 ARG B O 1
ATOM 5523 N N . ARG B 1 327 ? -8.453 -14.82 -30.781 1 96.56 327 ARG B N 1
ATOM 5524 C CA . ARG B 1 327 ? -9.664 -15.281 -31.422 1 96.56 327 ARG B CA 1
ATOM 5525 C C . ARG B 1 327 ? -10.68 -15.789 -30.406 1 96.56 327 ARG B C 1
ATOM 5527 O O . ARG B 1 327 ? -11.883 -15.539 -30.547 1 96.56 327 ARG B O 1
ATOM 5534 N N . LEU B 1 328 ? -10.188 -16.5 -29.453 1 97.44 328 LEU B N 1
ATOM 5535 C CA . LEU B 1 328 ? -11.062 -17.062 -28.422 1 97.44 328 LEU B CA 1
ATOM 5536 C C . LEU B 1 328 ? -11.828 -15.953 -27.703 1 97.44 328 LEU B C 1
ATOM 5538 O O . LEU B 1 328 ? -13.039 -16.062 -27.516 1 97.44 328 LEU B O 1
ATOM 5542 N N . VAL B 1 329 ? -11.086 -14.891 -27.281 1 97.62 329 VAL B N 1
ATOM 5543 C CA . VAL B 1 329 ? -11.75 -13.844 -26.516 1 97.62 329 VAL B CA 1
ATOM 5544 C C . VAL B 1 329 ? -12.625 -12.992 -27.438 1 97.62 329 VAL B C 1
ATOM 5546 O O . VAL B 1 329 ? -13.727 -12.594 -27.047 1 97.62 329 VAL B O 1
ATOM 5549 N N . GLU B 1 330 ? -12.195 -12.75 -28.672 1 96.88 330 GLU B N 1
ATOM 5550 C CA . GLU B 1 330 ? -12.945 -11.914 -29.594 1 96.88 330 GLU B CA 1
ATOM 5551 C C . GLU B 1 330 ? -14.227 -12.602 -30.047 1 96.88 330 GLU B C 1
ATOM 5553 O O . GLU B 1 330 ? -15.281 -11.969 -30.156 1 96.88 330 GLU B O 1
ATOM 5558 N N . GLU B 1 331 ? -14.125 -13.875 -30.266 1 96.62 331 GLU B N 1
ATOM 5559 C CA . GLU B 1 331 ? -15.227 -14.586 -30.906 1 96.62 331 GLU B CA 1
ATOM 5560 C C . GLU B 1 331 ? -16.125 -15.258 -29.891 1 96.62 331 GLU B C 1
ATOM 5562 O O . GLU B 1 331 ? -17.328 -15.453 -30.141 1 96.62 331 GLU B O 1
ATOM 5567 N N . SER B 1 332 ? -15.547 -15.609 -28.781 1 96.88 332 SER B N 1
ATOM 5568 C CA . SER B 1 332 ? -16.344 -16.438 -27.859 1 96.88 332 SER B CA 1
ATOM 5569 C C . SER B 1 332 ? -16.281 -15.891 -26.438 1 96.88 332 SER B C 1
ATOM 5571 O O . SER B 1 332 ? -16.891 -16.469 -25.531 1 96.88 332 SER B O 1
ATOM 5573 N N . GLY B 1 333 ? -15.508 -14.875 -26.172 1 97.06 333 GLY B N 1
ATOM 5574 C CA . GLY B 1 333 ? -15.461 -14.219 -24.875 1 97.06 333 GLY B CA 1
ATOM 5575 C C . GLY B 1 333 ? -14.586 -14.938 -23.875 1 97.06 333 GLY B C 1
ATOM 5576 O O . GLY B 1 333 ? -14.539 -14.57 -22.703 1 97.06 333 GLY B O 1
ATOM 5577 N N . VAL B 1 334 ? -13.883 -15.984 -24.312 1 97.81 334 VAL B N 1
ATOM 5578 C CA . VAL B 1 334 ? -13.023 -16.75 -23.406 1 97.81 334 VAL B CA 1
ATOM 5579 C C . VAL B 1 334 ? -11.648 -16.094 -23.328 1 97.81 334 VAL B C 1
ATOM 5581 O O . VAL B 1 334 ? -10.922 -16.031 -24.312 1 97.81 334 VAL B O 1
ATOM 5584 N N . LEU B 1 335 ? -11.312 -15.594 -22.141 1 97.62 335 LEU B N 1
ATOM 5585 C CA . LEU B 1 335 ? -10.047 -14.898 -21.938 1 97.62 335 LEU B CA 1
ATOM 5586 C C . LEU B 1 335 ? -9.008 -15.828 -21.312 1 97.62 335 LEU B C 1
ATOM 5588 O O . LEU B 1 335 ? -9.25 -16.406 -20.25 1 97.62 335 LEU B O 1
ATOM 5592 N N . LEU B 1 336 ? -7.934 -16.062 -21.969 1 97.75 336 LEU B N 1
ATOM 5593 C CA . LEU B 1 336 ? -6.75 -16.781 -21.516 1 97.75 336 LEU B CA 1
ATOM 5594 C C . LEU B 1 336 ? -5.52 -15.875 -21.531 1 97.75 336 LEU B C 1
ATOM 5596 O O . LEU B 1 336 ? -5.578 -14.758 -22.047 1 97.75 336 LEU B O 1
ATOM 5600 N N . LEU B 1 337 ? -4.438 -16.328 -20.875 1 97.81 337 LEU B N 1
ATOM 5601 C CA . LEU B 1 337 ? -3.213 -15.531 -20.875 1 97.81 337 LEU B CA 1
ATOM 5602 C C . LEU B 1 337 ? -2.139 -16.188 -21.734 1 97.81 337 LEU B C 1
ATOM 5604 O O . LEU B 1 337 ? -1.478 -17.141 -21.297 1 97.81 337 LEU B O 1
ATOM 5608 N N . PRO B 1 338 ? -1.922 -15.633 -22.906 1 97.5 338 PRO B N 1
ATOM 5609 C CA . PRO B 1 338 ? -0.855 -16.203 -23.734 1 97.5 338 PRO B CA 1
ATOM 5610 C C . PRO B 1 338 ? 0.527 -16.047 -23.094 1 97.5 338 PRO B C 1
ATOM 5612 O O . PRO B 1 338 ? 0.727 -15.172 -22.25 1 97.5 338 PRO B O 1
ATOM 5615 N N . SER B 1 339 ? 1.463 -16.875 -23.516 1 95.56 339 SER B N 1
ATOM 5616 C CA . SER B 1 339 ? 2.791 -16.922 -22.922 1 95.56 339 SER B CA 1
ATOM 5617 C C . SER B 1 339 ? 3.537 -15.609 -23.109 1 95.56 339 SER B C 1
ATOM 5619 O O . SER B 1 339 ? 4.5 -15.328 -22.391 1 95.56 339 SER B O 1
ATOM 5621 N N . SER B 1 340 ? 3.113 -14.719 -24.016 1 93.94 340 SER B N 1
ATOM 5622 C CA . SER B 1 340 ? 3.742 -13.422 -24.266 1 93.94 340 SER B CA 1
ATOM 5623 C C . SER B 1 340 ? 3.635 -12.516 -23.047 1 93.94 340 SER B C 1
ATOM 5625 O O . SER B 1 340 ? 4.352 -11.516 -22.938 1 93.94 340 SER B O 1
ATOM 5627 N N . LEU B 1 341 ? 2.785 -12.867 -22.125 1 94.81 341 LEU B N 1
ATOM 5628 C CA . LEU B 1 341 ? 2.621 -12.07 -20.906 1 94.81 341 LEU B CA 1
ATOM 5629 C C . LEU B 1 341 ? 3.619 -12.492 -19.844 1 94.81 341 LEU B C 1
ATOM 5631 O O . LEU B 1 341 ? 3.771 -11.812 -18.828 1 94.81 341 LEU B O 1
ATOM 5635 N N . PHE B 1 342 ? 4.348 -13.562 -20.094 1 95.69 342 PHE B N 1
ATOM 5636 C CA . PHE B 1 342 ? 5.301 -14.094 -19.125 1 95.69 342 PHE B CA 1
ATOM 5637 C C . PHE B 1 342 ? 6.703 -14.133 -19.719 1 95.69 342 PHE B C 1
ATOM 5639 O O . PHE B 1 342 ? 7.562 -14.883 -19.25 1 95.69 342 PHE B O 1
ATOM 5646 N N . VAL B 1 343 ? 6.949 -13.344 -20.719 1 93.75 343 VAL B N 1
ATOM 5647 C CA . VAL B 1 343 ? 8.25 -13.305 -21.375 1 93.75 343 VAL B CA 1
ATOM 5648 C C . VAL B 1 343 ? 9.305 -12.773 -20.406 1 93.75 343 VAL B C 1
ATOM 5650 O O . VAL B 1 343 ? 8.969 -12.148 -19.391 1 93.75 343 VAL B O 1
ATOM 5653 N N . SER B 1 344 ? 10.508 -13.047 -20.641 1 95.44 344 SER B N 1
ATOM 5654 C CA . SER B 1 344 ? 11.656 -12.648 -19.828 1 95.44 344 SER B CA 1
ATOM 5655 C C . SER B 1 344 ? 12.734 -11.992 -20.672 1 95.44 344 SER B C 1
ATOM 5657 O O . SER B 1 344 ? 12.945 -12.375 -21.828 1 95.44 344 SER B O 1
ATOM 5659 N N . ASP B 1 345 ? 13.391 -11.031 -20.125 1 91.75 345 ASP B N 1
ATOM 5660 C CA . ASP B 1 345 ? 14.531 -10.406 -20.781 1 91.75 345 ASP B CA 1
ATOM 5661 C C . ASP B 1 345 ? 15.805 -11.219 -20.562 1 91.75 345 ASP B C 1
ATOM 5663 O O . ASP B 1 345 ? 16.844 -10.953 -21.188 1 91.75 345 ASP B O 1
ATOM 5667 N N . LEU B 1 346 ? 15.719 -12.25 -19.766 1 97.12 346 LEU B N 1
ATOM 5668 C CA . LEU B 1 346 ? 16.906 -12.977 -19.328 1 97.12 346 LEU B CA 1
ATOM 5669 C C . LEU B 1 346 ? 17.062 -14.281 -20.094 1 97.12 346 LEU B C 1
ATOM 5671 O O . LEU B 1 346 ? 18.188 -14.648 -20.469 1 97.12 346 LEU B O 1
ATOM 5675 N N . LEU B 1 347 ? 15.945 -14.992 -20.281 1 97.56 347 LEU B N 1
ATOM 5676 C CA . LEU B 1 347 ? 15.914 -16.281 -20.984 1 97.56 347 LEU B CA 1
ATOM 5677 C C . LEU B 1 347 ? 14.672 -16.406 -21.844 1 97.56 347 LEU B C 1
ATOM 5679 O O . LEU B 1 347 ? 13.641 -15.781 -21.562 1 97.56 347 LEU B O 1
ATOM 5683 N N . PRO B 1 348 ? 14.742 -17.219 -22.875 1 95.5 348 PRO B N 1
ATOM 5684 C CA . PRO B 1 348 ? 13.523 -17.469 -23.656 1 95.5 348 PRO B CA 1
ATOM 5685 C C . PRO B 1 348 ? 12.461 -18.234 -22.859 1 95.5 348 PRO B C 1
ATOM 5687 O O . PRO B 1 348 ? 12.797 -19.125 -22.078 1 95.5 348 PRO B O 1
ATOM 5690 N N . VAL B 1 349 ? 11.242 -17.828 -23.062 1 95.19 349 VAL B N 1
ATOM 5691 C CA . VAL B 1 349 ? 10.078 -18.531 -22.531 1 95.19 349 VAL B CA 1
ATOM 5692 C C . VAL B 1 349 ? 9.289 -19.172 -23.672 1 95.19 349 VAL B C 1
ATOM 5694 O O . VAL B 1 349 ? 9.172 -18.578 -24.75 1 95.19 349 VAL B O 1
ATOM 5697 N N . ALA B 1 350 ? 8.797 -20.375 -23.391 1 92 350 ALA B N 1
ATOM 5698 C CA . ALA B 1 350 ? 8.023 -21.094 -24.406 1 92 350 ALA B CA 1
ATOM 5699 C C . ALA B 1 350 ? 6.891 -20.234 -24.953 1 92 350 ALA B C 1
ATOM 5701 O O . ALA B 1 350 ? 6.129 -19.641 -24.172 1 92 350 ALA B O 1
ATOM 5702 N N . GLN B 1 351 ? 6.746 -20.219 -26.234 1 93.69 351 GLN B N 1
ATOM 5703 C CA . GLN B 1 351 ? 5.797 -19.312 -26.875 1 93.69 351 GLN B CA 1
ATOM 5704 C C . GLN B 1 351 ? 4.523 -20.047 -27.281 1 93.69 351 GLN B C 1
ATOM 5706 O O . GLN B 1 351 ? 3.592 -19.438 -27.812 1 93.69 351 GLN B O 1
ATOM 5711 N N . ASP B 1 352 ? 4.539 -21.281 -27.031 1 96.81 352 ASP B N 1
ATOM 5712 C CA . ASP B 1 352 ? 3.398 -22.094 -27.438 1 96.81 352 ASP B CA 1
ATOM 5713 C C . ASP B 1 352 ? 2.518 -22.453 -26.25 1 96.81 352 ASP B C 1
ATOM 5715 O O . ASP B 1 352 ? 1.889 -23.516 -26.234 1 96.81 352 ASP B O 1
ATOM 5719 N N . ARG B 1 353 ? 2.582 -21.609 -25.266 1 97.44 353 ARG B N 1
ATOM 5720 C CA . ARG B 1 353 ? 1.853 -21.906 -24.031 1 97.44 353 ARG B CA 1
ATOM 5721 C C . ARG B 1 353 ? 0.869 -20.797 -23.703 1 97.44 353 ARG B C 1
ATOM 5723 O O . ARG B 1 353 ? 0.99 -19.672 -24.203 1 97.44 353 ARG B O 1
ATOM 5730 N N . PHE B 1 354 ? -0.139 -21.125 -22.906 1 98.19 354 PHE B N 1
ATOM 5731 C CA . PHE B 1 354 ? -1.03 -20.141 -22.297 1 98.19 354 PHE B CA 1
ATOM 5732 C C . PHE B 1 354 ? -1.412 -20.562 -20.891 1 98.19 354 PHE B C 1
ATOM 5734 O O . PHE B 1 354 ? -1.462 -21.75 -20.578 1 98.19 354 PHE B O 1
ATOM 5741 N N . ARG B 1 355 ? -1.641 -19.594 -20.031 1 98.12 355 ARG B N 1
ATOM 5742 C CA . ARG B 1 355 ? -2.047 -19.875 -18.656 1 98.12 355 ARG B CA 1
ATOM 5743 C C . ARG B 1 355 ? -3.566 -19.906 -18.531 1 98.12 355 ARG B C 1
ATOM 5745 O O . ARG B 1 355 ? -4.266 -19.078 -19.125 1 98.12 355 ARG B O 1
ATOM 5752 N N . VAL B 1 356 ? -4.031 -20.859 -17.812 1 98 356 VAL B N 1
ATOM 5753 C CA . VAL B 1 356 ? -5.441 -21 -17.469 1 98 356 VAL B CA 1
ATOM 5754 C C . VAL B 1 356 ? -5.609 -21.094 -15.961 1 98 356 VAL B C 1
ATOM 5756 O O . VAL B 1 356 ? -4.773 -21.703 -15.273 1 98 356 VAL B O 1
ATOM 5759 N N . GLY B 1 357 ? -6.613 -20.438 -15.406 1 97.75 357 GLY B N 1
ATOM 5760 C CA . GLY B 1 357 ? -6.938 -20.516 -13.992 1 97.75 357 GLY B CA 1
ATOM 5761 C C . GLY B 1 357 ? -8.039 -21.516 -13.688 1 97.75 357 GLY B C 1
ATOM 5762 O O . GLY B 1 357 ? -8.969 -21.672 -14.477 1 97.75 357 GLY B O 1
ATOM 5763 N N . PHE B 1 358 ? -7.953 -22.156 -12.531 1 98 358 PHE B N 1
ATOM 5764 C CA . PHE B 1 358 ? -8.945 -23.172 -12.203 1 98 358 PHE B CA 1
ATOM 5765 C C . PHE B 1 358 ? -9.336 -23.094 -10.734 1 98 358 PHE B C 1
ATOM 5767 O O . PHE B 1 358 ? -9.75 -24.094 -10.148 1 98 358 PHE B O 1
ATOM 5774 N N . GLY B 1 359 ? -9.141 -21.938 -10.117 1 97.5 359 GLY B N 1
ATOM 5775 C CA . GLY B 1 359 ? -9.422 -21.781 -8.695 1 97.5 359 GLY B CA 1
ATOM 5776 C C . GLY B 1 359 ? -10.828 -21.281 -8.414 1 97.5 359 GLY B C 1
ATOM 5777 O O . GLY B 1 359 ? -11.219 -21.125 -7.254 1 97.5 359 GLY B O 1
ATOM 5778 N N . ARG B 1 360 ? -11.648 -21.062 -9.438 1 95.69 360 ARG B N 1
ATOM 5779 C CA . ARG B 1 360 ? -12.961 -20.453 -9.266 1 95.69 360 ARG B CA 1
ATOM 5780 C C . ARG B 1 360 ? -14.078 -21.453 -9.531 1 95.69 360 ARG B C 1
ATOM 5782 O O . ARG B 1 360 ? -13.898 -22.406 -10.297 1 95.69 360 ARG B O 1
ATOM 5789 N N . ARG B 1 361 ? -15.242 -21.234 -8.977 1 94.06 361 ARG B N 1
ATOM 5790 C CA . ARG B 1 361 ? -16.359 -22.188 -9.023 1 94.06 361 ARG B CA 1
ATOM 5791 C C . ARG B 1 361 ? -17 -22.219 -10.406 1 94.06 361 ARG B C 1
ATOM 5793 O O . ARG B 1 361 ? -17.531 -23.234 -10.82 1 94.06 361 ARG B O 1
ATOM 5800 N N . ASN B 1 362 ? -16.953 -21.219 -11.188 1 90.12 362 ASN B N 1
ATOM 5801 C CA . ASN B 1 362 ? -17.719 -21.141 -12.422 1 90.12 362 ASN B CA 1
ATOM 5802 C C . ASN B 1 362 ? -16.859 -21.484 -13.641 1 90.12 362 ASN B C 1
ATOM 5804 O O . ASN B 1 362 ? -17.016 -20.891 -14.703 1 90.12 362 ASN B O 1
ATOM 5808 N N . ILE B 1 363 ? -16.062 -22.531 -13.461 1 95.81 363 ILE B N 1
ATOM 5809 C CA . ILE B 1 363 ? -15.125 -22.859 -14.539 1 95.81 363 ILE B CA 1
ATOM 5810 C C . ILE B 1 363 ? -15.883 -23.453 -15.719 1 95.81 363 ILE B C 1
ATOM 5812 O O . ILE B 1 363 ? -15.469 -23.312 -16.875 1 95.81 363 ILE B O 1
ATOM 5816 N N . GLU B 1 364 ? -17.047 -24.078 -15.492 1 96.25 364 GLU B N 1
ATOM 5817 C CA . GLU B 1 364 ? -17.781 -24.828 -16.516 1 96.25 364 GLU B CA 1
ATOM 5818 C C . GLU B 1 364 ? -18.281 -23.906 -17.625 1 96.25 364 GLU B C 1
ATOM 5820 O O . GLU B 1 364 ? -18.281 -24.281 -18.797 1 96.25 364 GLU B O 1
ATOM 5825 N N . GLU B 1 365 ? -18.688 -22.734 -17.219 1 96.25 365 GLU B N 1
ATOM 5826 C CA . GLU B 1 365 ? -19.172 -21.781 -18.219 1 96.25 365 GLU B CA 1
ATOM 5827 C C . GLU B 1 365 ? -18.078 -21.438 -19.234 1 96.25 365 GLU B C 1
ATOM 5829 O O . GLU B 1 365 ? -18.328 -21.391 -20.438 1 96.25 365 GLU B O 1
ATOM 5834 N N . GLY B 1 366 ? -16.906 -21.234 -18.75 1 97 366 GLY B N 1
ATOM 5835 C CA . GLY B 1 366 ? -15.781 -20.938 -19.625 1 97 366 GLY B CA 1
ATOM 5836 C C . GLY B 1 366 ? -15.383 -22.125 -20.5 1 97 366 GLY B C 1
ATOM 5837 O O . GLY B 1 366 ? -15.094 -21.953 -21.688 1 97 366 GLY B O 1
ATOM 5838 N N . LEU B 1 367 ? -15.422 -23.281 -19.953 1 98.06 367 LEU B N 1
ATOM 5839 C CA . LEU B 1 367 ? -15.062 -24.5 -20.688 1 98.06 367 LEU B CA 1
ATOM 5840 C C . LEU B 1 367 ? -16.062 -24.766 -21.797 1 98.06 367 LEU B C 1
ATOM 5842 O O . LEU B 1 367 ? -15.68 -25.188 -22.906 1 98.06 367 LEU B O 1
ATOM 5846 N N . GLU B 1 368 ? -17.297 -24.547 -21.5 1 97.81 368 GLU B N 1
ATOM 5847 C CA . GLU B 1 368 ? -18.328 -24.766 -22.5 1 97.81 368 GLU B CA 1
ATOM 5848 C C . GLU B 1 368 ? -18.188 -23.781 -23.656 1 97.81 368 GLU B C 1
ATOM 5850 O O . GLU B 1 368 ? -18.312 -24.172 -24.828 1 97.81 368 GLU B O 1
ATOM 5855 N N . ALA B 1 369 ? -18 -22.547 -23.328 1 97.81 369 ALA B N 1
ATOM 5856 C CA . ALA B 1 369 ? -17.781 -21.547 -24.375 1 97.81 369 ALA B CA 1
ATOM 5857 C C . ALA B 1 369 ? -16.562 -21.891 -25.203 1 97.81 369 ALA B C 1
ATOM 5859 O O . ALA B 1 369 ? -16.562 -21.719 -26.422 1 97.81 369 ALA B O 1
ATOM 5860 N N . TRP B 1 370 ? -15.539 -22.344 -24.531 1 98.19 370 TRP B N 1
ATOM 5861 C CA . TRP B 1 370 ? -14.305 -22.781 -25.172 1 98.19 370 TRP B CA 1
ATOM 5862 C C . TRP B 1 370 ? -14.562 -23.969 -26.109 1 98.19 370 TRP B C 1
ATOM 5864 O O . TRP B 1 370 ? -14.156 -23.953 -27.266 1 98.19 370 TRP B O 1
ATOM 5874 N N . ARG B 1 371 ? -15.258 -24.938 -25.672 1 97.69 371 ARG B N 1
ATOM 5875 C CA . ARG B 1 371 ? -15.609 -26.125 -26.438 1 97.69 371 ARG B CA 1
ATOM 5876 C C . ARG B 1 371 ? -16.391 -25.75 -27.688 1 97.69 371 ARG B C 1
ATOM 5878 O O . ARG B 1 371 ? -16.094 -26.234 -28.781 1 97.69 371 ARG B O 1
ATOM 5885 N N . ASN B 1 372 ? -17.344 -24.922 -27.469 1 97.44 372 ASN B N 1
ATOM 5886 C CA . ASN B 1 372 ? -18.172 -24.516 -28.578 1 97.44 372 ASN B CA 1
ATOM 5887 C C . ASN B 1 372 ? -17.359 -23.781 -29.656 1 97.44 372 ASN B C 1
ATOM 5889 O O . ASN B 1 372 ? -17.594 -23.969 -30.844 1 97.44 372 ASN B O 1
ATOM 5893 N N . HIS B 1 373 ? -16.5 -22.953 -29.188 1 97.12 373 HIS B N 1
ATOM 5894 C CA . HIS B 1 373 ? -15.609 -22.266 -30.109 1 97.12 373 HIS B CA 1
ATOM 5895 C C . HIS B 1 373 ? -14.82 -23.25 -30.969 1 97.12 373 HIS B C 1
ATOM 5897 O O . HIS B 1 373 ? -14.719 -23.078 -32.188 1 97.12 373 HIS B O 1
ATOM 5903 N N . LEU B 1 374 ? -14.273 -24.266 -30.391 1 96.94 374 LEU B N 1
ATOM 5904 C CA . LEU B 1 374 ? -13.422 -25.234 -31.062 1 96.94 374 LEU B CA 1
ATOM 5905 C C . LEU B 1 374 ? -14.234 -26.109 -32 1 96.94 374 LEU B C 1
ATOM 5907 O O . LEU B 1 374 ? -13.773 -26.453 -33.094 1 96.94 374 LEU B O 1
ATOM 5911 N N . ARG B 1 375 ? -15.391 -26.406 -31.625 1 95.88 375 ARG B N 1
ATOM 5912 C CA . ARG B 1 375 ? -16.234 -27.25 -32.438 1 95.88 375 ARG B CA 1
ATOM 5913 C C . ARG B 1 375 ? -16.719 -26.5 -33.688 1 95.88 375 ARG B C 1
ATOM 5915 O O . ARG B 1 375 ? -16.828 -27.078 -34.781 1 95.88 375 ARG B O 1
ATOM 5922 N N . ARG B 1 376 ? -16.969 -25.281 -33.5 1 93.5 376 ARG B N 1
ATOM 5923 C CA . ARG B 1 376 ? -17.359 -24.453 -34.625 1 93.5 376 ARG B CA 1
ATOM 5924 C C . ARG B 1 376 ? -16.219 -24.328 -35.625 1 93.5 376 ARG B C 1
ATOM 5926 O O . ARG B 1 376 ? -16.438 -24.281 -36.844 1 93.5 376 ARG B O 1
ATOM 5933 N N . ALA B 1 377 ? -15.07 -24.219 -35.156 1 86.75 377 ALA B N 1
ATOM 5934 C CA . ALA B 1 377 ? -13.898 -24.062 -36.031 1 86.75 377 ALA B CA 1
ATOM 5935 C C . ALA B 1 377 ? -13.609 -25.359 -36.781 1 86.75 377 ALA B C 1
ATOM 5937 O O . ALA B 1 377 ? -13.055 -25.312 -37.906 1 86.75 377 ALA B O 1
ATOM 5938 N N . ARG B 1 378 ? -13.945 -26.453 -36.281 1 81.38 378 ARG B N 1
ATOM 5939 C CA . ARG B 1 378 ? -13.734 -27.734 -36.938 1 81.38 378 ARG B CA 1
ATOM 5940 C C . ARG B 1 378 ? -14.734 -27.938 -38.094 1 81.38 378 ARG B C 1
ATOM 5942 O O . ARG B 1 378 ? -14.453 -28.656 -39.031 1 81.38 378 ARG B O 1
ATOM 5949 N N . VAL B 1 379 ? -15.844 -27.281 -37.969 1 72.25 379 VAL B N 1
ATOM 5950 C CA . VAL B 1 379 ? -16.844 -27.406 -39 1 72.25 379 VAL B CA 1
ATOM 5951 C C . VAL B 1 379 ? -16.516 -26.438 -40.125 1 72.25 379 VAL B C 1
ATOM 5953 O O . VAL B 1 379 ? -16.812 -26.703 -41.312 1 72.25 379 VAL B O 1
ATOM 5956 N N . ARG B 1 380 ? -15.789 -25.484 -39.906 1 61.94 380 ARG B N 1
ATOM 5957 C CA . ARG B 1 380 ? -15.406 -24.547 -40.969 1 61.94 380 ARG B CA 1
ATOM 5958 C C . ARG B 1 380 ? -14.203 -25.062 -41.75 1 61.94 380 ARG B C 1
ATOM 5960 O O . ARG B 1 380 ? -14.164 -24.953 -42.969 1 61.94 380 ARG B O 1
#

Radius of gyration: 27.12 Å; Cα contacts (8 Å, |Δi|>4): 1702; chains: 2; bounding box: 61×71×84 Å

Solvent-accessible surface area (backbone atoms only — not comparable to full-atom values): 37718 Å² total; per-residue (Å²): 94,79,80,74,77,75,52,54,62,59,56,53,48,65,74,35,59,87,49,46,74,23,73,34,50,44,71,34,28,48,52,52,37,50,57,62,55,58,70,64,37,53,72,69,54,45,50,51,59,68,66,29,55,26,39,73,54,43,52,49,41,47,68,67,34,27,44,39,54,21,69,75,43,71,91,52,48,40,87,29,39,39,43,30,43,17,45,42,29,41,52,47,34,46,48,53,66,72,43,40,65,77,25,26,35,36,30,49,32,61,39,54,65,67,71,50,53,49,47,56,67,33,23,59,40,63,38,58,33,70,41,38,74,92,60,66,39,35,71,50,68,65,53,51,61,70,62,61,53,96,51,46,44,38,38,40,45,51,43,32,20,51,52,48,3,28,49,46,53,52,69,54,51,52,49,50,53,49,53,24,62,74,69,70,23,33,36,40,33,40,33,39,23,54,73,25,42,76,46,72,88,51,58,60,82,56,36,34,60,74,42,58,51,12,26,26,35,32,37,34,32,24,36,62,6,29,35,6,41,31,43,12,31,37,34,30,64,41,56,69,59,51,50,51,29,51,46,52,30,62,51,31,50,43,35,49,34,40,70,33,44,53,52,48,29,37,47,51,73,41,36,69,61,49,29,50,53,39,37,52,49,28,52,55,39,48,52,51,49,50,52,53,38,60,74,38,48,81,36,32,48,77,68,85,42,45,14,40,31,34,22,51,33,34,53,64,46,84,78,48,35,60,57,49,38,50,48,35,17,74,75,54,12,32,31,55,40,37,29,82,64,36,59,53,97,68,48,91,52,70,63,40,22,31,32,39,29,36,23,50,87,70,52,62,63,36,51,49,40,48,49,50,51,55,54,53,58,71,72,103,96,79,79,73,77,74,54,52,63,60,56,53,47,66,74,36,58,88,50,45,75,23,75,34,50,43,73,33,29,48,53,52,38,50,59,63,54,58,71,64,37,51,70,69,54,44,52,51,60,67,65,28,54,25,40,72,55,43,51,51,42,47,68,68,35,27,44,40,55,20,69,78,44,72,92,52,46,41,86,29,41,39,44,29,43,16,46,42,30,39,52,47,34,47,48,54,65,71,43,39,67,76,26,27,37,36,31,50,32,62,38,52,65,68,71,49,52,51,48,58,67,31,23,59,40,62,41,59,34,70,40,37,76,90,62,64,39,36,71,49,69,67,54,51,62,71,62,60,53,96,51,45,43,37,40,39,45,52,41,31,21,52,52,47,3,28,49,46,54,52,69,55,51,51,48,50,52,50,52,23,62,74,69,71,22,33,35,41,32,40,32,39,23,54,73,25,42,76,47,72,89,51,58,60,81,57,37,34,62,74,43,59,51,13,28,24,34,31,37,35,33,24,37,61,6,29,34,6,41,30,42,11,31,38,33,31,63,41,56,69,59,51,50,50,30,52,44,51,29,62,52,30,50,44,35,48,35,38,69,33,44,55,52,48,29,38,46,49,74,42,36,69,61,51,28,50,54,40,38,52,49,27,53,55,38,46,52,51,50,50,52,52,38,59,74,39,50,82,35,30,48,76,69,86,40,45,14,40,30,35,22,52,31,36,54,63,48,83,79,47,34,59,56,48,38,50,48,36,17,72,75,53,12,33,33,56,40,36,28,80,65,36,59,54,97,67,47,91,52,70,62,42,23,31,31,39,29,36,22,48,88,69,51,63,63,34,50,50,41,49,49,52,49,54,54,54,58,71,72,104

Nearest PDB structures (foldseek):
  3p6k-assembly1_B  TM=9.301E-01  e=6.042E-37  Streptococcus suis 89/1591
  8fft-assembly2_D  TM=9.253E-01  e=1.077E-34  Dolichospermum flos-aquae
  1gd9-assembly1_B  TM=8.698E-01  e=4.489E-28  Pyrococcus horikoshii
  1xi9-assembly1_C  TM=8.453E-01  e=5.197E-26  Pyrococcus furiosus DSM 3638
  6l1n-assembly1_A  TM=8.308E-01  e=2.020E-25  Bacillus subtilis